Protein AF-H8GKJ8-F1 (afdb_monomer_lite)

Secondary structure (DSSP, 8-state):
---PPPPPS---SS--S--SSHHHHHHHHHHHT--SS-HHHHHHHHHHHHHHTTEEEEEETTEEEEEE------------------------SS----HHHHHHHHHHHHT--HHHHTTEEEEEEEEETTEEEEEEEE----TT------GGGTTHHHHHHHHHHHTTSS--GGGGGGS-HHHHHHHHHHHHHHHHHTHHHHHHHH-TTS-HHHHHHHHHHHHHHHHHHHHHH-TT-GGGG-HHHHHHHHHHHHHHHHT------TT--TTTHHHHHHHHHHHHHHHHHHHHHS-HHHHHHHHHHHHHHHHHHHHHHHHHHHHHHHHTT-----HHHHHHHHHHHHHHHT-HHHHHHHHHHHTT----HHHHHHHHHTTHHHHHHHHHHHHHHHHHHHHHHHHT----HHHHHHHH-TT--HHHHHHHHHHHHHHHHHHHHHHHHHHHHHHHHTTTTSSS----HHHHHHHHHHHHHHHHHHHHHHH-TTSSSTT-S-HHHHHTT-

Organism: NCBI:txid686340

Structure (mmCIF, N/CA/C/O backbone):
data_AF-H8GKJ8-F1
#
_entry.id   AF-H8GKJ8-F1
#
loop_
_atom_site.group_PDB
_atom_site.id
_atom_site.type_symbol
_atom_site.label_atom_id
_atom_site.label_alt_id
_atom_site.label_comp_id
_atom_site.label_asym_id
_atom_site.label_entity_id
_atom_site.label_seq_id
_atom_site.pdbx_PDB_ins_code
_atom_site.Cartn_x
_atom_site.Cartn_y
_atom_site.Cartn_z
_atom_site.occupancy
_atom_site.B_iso_or_equiv
_atom_site.auth_seq_id
_atom_site.auth_comp_id
_atom_site.auth_asym_id
_atom_site.auth_atom_id
_atom_site.pdbx_PDB_model_num
ATOM 1 N N . MET A 1 1 ? 31.080 -8.508 -51.805 1.00 34.06 1 MET A N 1
ATOM 2 C CA . MET A 1 1 ? 31.354 -9.461 -50.708 1.00 34.06 1 MET A CA 1
ATOM 3 C C . MET A 1 1 ? 30.101 -9.565 -49.849 1.00 34.06 1 MET A C 1
ATOM 5 O O . MET A 1 1 ? 29.925 -8.755 -48.955 1.00 34.06 1 MET A O 1
ATOM 9 N N . ASN A 1 2 ? 29.212 -10.510 -50.162 1.00 21.98 2 ASN A N 1
ATOM 10 C CA . ASN A 1 2 ? 28.017 -10.809 -49.367 1.00 21.98 2 ASN A CA 1
ATOM 11 C C . ASN A 1 2 ? 28.266 -12.131 -48.639 1.00 21.98 2 ASN A C 1
ATOM 13 O O . ASN A 1 2 ? 28.520 -13.140 -49.294 1.00 21.98 2 ASN A O 1
ATOM 17 N N . LYS A 1 3 ? 28.250 -12.121 -47.302 1.00 24.61 3 LYS A N 1
ATOM 18 C CA . LYS A 1 3 ? 28.341 -13.336 -46.484 1.00 24.61 3 LYS A CA 1
ATOM 19 C C . LYS A 1 3 ? 26.940 -13.747 -46.045 1.00 24.61 3 LYS A C 1
ATOM 21 O O . LYS A 1 3 ? 26.350 -13.124 -45.170 1.00 24.61 3 LYS A O 1
ATOM 26 N N . SER A 1 4 ? 26.439 -14.805 -46.665 1.00 22.20 4 SER A N 1
ATOM 27 C CA . SER A 1 4 ? 25.277 -15.575 -46.234 1.00 22.20 4 SER A CA 1
ATOM 28 C C . SER A 1 4 ? 25.740 -16.600 -45.195 1.00 22.20 4 SER A C 1
ATOM 30 O O . SER A 1 4 ? 26.660 -17.369 -45.471 1.00 22.20 4 SER A O 1
ATOM 32 N N . TYR A 1 5 ? 25.114 -16.637 -44.019 1.00 26.91 5 TYR A N 1
ATOM 33 C CA . TYR A 1 5 ? 25.313 -17.720 -43.053 1.00 26.91 5 TYR A CA 1
ATOM 34 C C . TYR A 1 5 ? 24.163 -18.725 -43.174 1.00 26.91 5 TYR A C 1
ATOM 36 O O . TYR A 1 5 ? 23.003 -18.397 -42.939 1.00 26.91 5 TYR A O 1
ATOM 44 N N . LEU A 1 6 ? 24.510 -19.950 -43.573 1.00 26.22 6 LEU A N 1
ATOM 45 C CA . LEU A 1 6 ? 23.661 -21.139 -43.523 1.00 26.22 6 LEU A CA 1
ATOM 46 C C . LEU A 1 6 ? 23.650 -21.683 -42.087 1.00 26.22 6 LEU A C 1
ATOM 48 O O . LEU A 1 6 ? 24.712 -21.941 -41.522 1.00 26.22 6 LEU A O 1
ATOM 52 N N . LEU A 1 7 ? 22.463 -21.889 -41.513 1.00 28.06 7 LEU A N 1
ATOM 53 C CA . LEU A 1 7 ? 22.288 -22.613 -40.249 1.00 28.06 7 LEU A CA 1
ATOM 54 C C . LEU A 1 7 ? 22.071 -24.122 -40.513 1.00 28.06 7 LEU A C 1
ATOM 56 O O . LEU A 1 7 ? 21.351 -24.462 -41.456 1.00 28.06 7 LEU A O 1
ATOM 60 N N . PRO A 1 8 ? 22.649 -25.041 -39.709 1.00 29.53 8 PRO A N 1
ATOM 61 C CA . PRO A 1 8 ? 22.544 -26.484 -39.943 1.00 29.53 8 PRO A CA 1
ATOM 62 C C . PRO A 1 8 ? 21.176 -27.084 -39.577 1.00 29.53 8 PRO A C 1
ATOM 64 O O . PRO A 1 8 ? 20.603 -26.830 -38.520 1.00 29.53 8 PRO A O 1
ATOM 67 N N . SER A 1 9 ? 20.711 -27.986 -40.439 1.00 31.52 9 SER A N 1
ATOM 68 C CA . SER A 1 9 ? 19.417 -28.679 -40.468 1.00 31.52 9 SER A CA 1
ATOM 69 C C . SER A 1 9 ? 19.264 -29.854 -39.485 1.00 31.52 9 SER A C 1
ATOM 71 O O . SER A 1 9 ? 18.734 -30.909 -39.834 1.00 31.52 9 SER A O 1
ATOM 73 N N . LYS A 1 10 ? 19.674 -29.700 -38.224 1.00 32.94 10 LYS A N 1
ATOM 74 C CA . LYS A 1 10 ? 19.421 -30.719 -37.190 1.00 32.94 10 LYS A CA 1
ATOM 75 C C . LYS A 1 10 ? 18.863 -30.082 -35.930 1.00 32.94 10 LYS A C 1
ATOM 77 O O . LYS A 1 10 ? 19.624 -29.882 -35.005 1.00 32.94 10 LYS A O 1
ATOM 82 N N . TRP A 1 11 ? 17.561 -29.786 -35.893 1.00 30.31 11 TRP A N 1
ATOM 83 C CA . TRP A 1 11 ? 16.802 -29.571 -34.640 1.00 30.31 11 TRP A CA 1
ATOM 84 C C . TRP A 1 11 ? 15.270 -29.704 -34.813 1.00 30.31 11 TRP A C 1
ATOM 86 O O . TRP A 1 11 ? 14.489 -29.226 -33.998 1.00 30.31 11 TRP A O 1
ATOM 96 N N . PHE A 1 12 ? 14.812 -30.393 -35.866 1.00 27.89 12 PHE A N 1
ATOM 97 C CA . PHE A 1 12 ? 13.389 -30.592 -36.171 1.00 27.89 12 PHE A CA 1
ATOM 98 C C . PHE A 1 12 ? 12.978 -32.051 -35.961 1.00 27.89 12 PHE A C 1
ATOM 100 O O . PHE A 1 12 ? 12.728 -32.753 -36.929 1.00 27.89 12 PHE A O 1
ATOM 107 N N . ASN A 1 13 ? 12.941 -32.536 -34.714 1.00 28.86 13 ASN A N 1
ATOM 108 C CA . ASN A 1 13 ? 12.287 -33.825 -34.428 1.00 28.86 13 ASN A CA 1
ATOM 109 C C . ASN A 1 13 ? 11.751 -34.013 -32.996 1.00 28.86 13 ASN A C 1
ATOM 111 O O . ASN A 1 13 ? 11.506 -35.145 -32.602 1.00 28.86 13 ASN A O 1
ATOM 115 N N . ASN A 1 14 ? 11.501 -32.951 -32.214 1.00 32.22 14 ASN A N 1
ATOM 116 C CA . ASN A 1 14 ? 10.958 -33.148 -30.856 1.00 32.22 14 ASN A CA 1
ATOM 117 C C . ASN A 1 14 ? 9.890 -32.146 -30.384 1.00 32.22 14 ASN A C 1
ATOM 119 O O . ASN A 1 14 ? 9.789 -31.850 -29.199 1.00 32.22 14 ASN A O 1
ATOM 123 N N . VAL A 1 15 ? 9.044 -31.646 -31.292 1.00 29.62 15 VAL A N 1
ATOM 124 C CA . VAL A 1 15 ? 7.891 -30.798 -30.921 1.00 29.62 15 VAL A CA 1
ATOM 125 C C . VAL A 1 15 ? 6.646 -31.213 -31.708 1.00 29.62 15 VAL A C 1
ATOM 127 O O . VAL A 1 15 ? 6.198 -30.514 -32.612 1.00 29.62 15 VAL A O 1
ATOM 130 N N . LYS A 1 16 ? 6.087 -32.389 -31.394 1.00 27.42 16 LYS A N 1
ATOM 131 C CA . LYS A 1 16 ? 4.815 -32.853 -31.985 1.00 27.42 16 LYS A CA 1
ATOM 132 C C . LYS A 1 16 ? 3.718 -33.218 -30.977 1.00 27.42 16 LYS A C 1
ATOM 134 O O . LYS A 1 16 ? 2.692 -33.742 -31.386 1.00 27.42 16 LYS A O 1
ATOM 139 N N . SER A 1 17 ? 3.872 -32.894 -29.689 1.00 33.81 17 SER A N 1
ATOM 140 C CA . SER A 1 17 ? 2.869 -33.220 -28.653 1.00 33.81 17 SER A CA 1
ATOM 141 C C . SER A 1 17 ? 2.221 -32.021 -27.943 1.00 33.81 17 SER A C 1
ATOM 143 O O . SER A 1 17 ? 1.503 -32.215 -26.967 1.00 33.81 17 SER A O 1
ATOM 145 N N . LYS A 1 18 ? 2.401 -30.780 -28.414 1.00 33.75 18 LYS A N 1
ATOM 146 C CA . LYS A 1 18 ? 1.812 -29.593 -27.761 1.00 33.75 18 LYS A CA 1
ATOM 147 C C . LYS A 1 18 ? 1.203 -28.588 -28.740 1.00 33.75 18 LYS A C 1
ATOM 149 O O . LYS A 1 18 ? 1.656 -27.459 -28.793 1.00 33.75 18 LYS A O 1
ATOM 154 N N . PHE A 1 19 ? 0.166 -28.964 -29.490 1.00 31.28 19 PHE A N 1
ATOM 155 C CA . PHE A 1 19 ? -0.696 -27.985 -30.177 1.00 31.28 19 PHE A CA 1
ATOM 156 C C . PHE A 1 19 ? -2.121 -28.521 -30.382 1.00 31.28 19 PHE A C 1
ATOM 158 O O . PHE A 1 19 ? -2.484 -28.922 -31.479 1.00 31.28 19 PHE A O 1
ATOM 165 N N . ASN A 1 20 ? -2.944 -28.490 -29.326 1.00 33.75 20 ASN A N 1
ATOM 166 C CA . ASN A 1 20 ? -4.403 -28.679 -29.437 1.00 33.75 20 ASN A CA 1
ATOM 167 C C . ASN A 1 20 ? -5.217 -27.400 -29.161 1.00 33.75 20 ASN A C 1
ATOM 169 O O . ASN A 1 20 ? -6.412 -27.377 -29.428 1.00 33.75 20 ASN A O 1
ATOM 173 N N . TYR A 1 21 ? -4.591 -26.304 -28.718 1.00 32.91 21 TYR A N 1
ATOM 174 C CA . TYR A 1 21 ? -5.311 -25.066 -28.378 1.00 32.91 21 TYR A CA 1
ATOM 175 C C . TYR A 1 21 ? -5.458 -24.065 -29.540 1.00 32.91 21 TYR A C 1
ATOM 177 O O . TYR A 1 21 ? -6.369 -23.244 -29.528 1.00 32.91 21 TYR A O 1
ATOM 185 N N . ILE A 1 22 ? -4.628 -24.157 -30.588 1.00 33.03 22 ILE A N 1
ATOM 186 C CA . ILE A 1 22 ? -4.665 -23.202 -31.717 1.00 33.03 22 ILE A CA 1
ATOM 187 C C . ILE A 1 22 ? -5.844 -23.458 -32.673 1.00 33.03 22 ILE A C 1
ATOM 189 O O . ILE A 1 22 ? -6.366 -22.522 -33.278 1.00 33.03 22 ILE A O 1
ATOM 193 N N . ASN A 1 23 ? -6.329 -24.698 -32.778 1.00 32.81 23 ASN A N 1
ATOM 194 C CA . ASN A 1 23 ? -7.427 -25.020 -33.697 1.00 32.81 23 ASN A CA 1
ATOM 195 C C . ASN A 1 23 ? -8.791 -24.497 -33.219 1.00 32.81 23 ASN A C 1
ATOM 197 O O . ASN A 1 23 ? -9.660 -24.241 -34.048 1.00 32.81 23 ASN A O 1
ATOM 201 N N . PHE A 1 24 ? -8.966 -24.264 -31.914 1.00 33.62 24 PHE A N 1
ATOM 202 C CA . PHE A 1 24 ? -10.226 -23.758 -31.358 1.00 33.62 24 PHE A CA 1
ATOM 203 C C . PHE A 1 24 ? -10.488 -22.291 -31.750 1.00 33.62 24 PHE A C 1
ATOM 205 O O . PHE A 1 24 ? -11.621 -21.912 -32.037 1.00 33.62 24 PHE A O 1
ATOM 212 N N . PHE A 1 25 ? -9.432 -21.476 -31.850 1.00 31.55 25 PHE A N 1
ATOM 213 C CA . PHE A 1 25 ? -9.544 -20.060 -32.221 1.00 31.55 25 PHE A CA 1
ATOM 214 C C . PHE A 1 25 ? -9.768 -19.837 -33.722 1.00 31.55 25 PHE A C 1
ATOM 216 O O . PHE A 1 25 ? -10.497 -18.919 -34.096 1.00 31.55 25 PHE A O 1
ATOM 223 N N . LYS A 1 26 ? -9.218 -20.698 -34.591 1.00 31.53 26 LYS A N 1
ATOM 224 C CA . LYS A 1 26 ? -9.431 -20.584 -36.047 1.00 31.53 26 LYS A CA 1
ATOM 225 C C . LYS A 1 26 ? -10.878 -20.845 -36.466 1.00 31.53 26 LYS A C 1
ATOM 227 O O . LYS A 1 26 ? -11.359 -20.184 -37.377 1.00 31.53 26 LYS A O 1
ATOM 232 N N . ILE A 1 27 ? -11.574 -21.752 -35.779 1.00 36.09 27 ILE A N 1
ATOM 233 C CA . ILE A 1 27 ? -12.976 -22.079 -36.081 1.00 36.09 27 ILE A CA 1
ATOM 234 C C . ILE A 1 27 ? -13.901 -20.902 -35.735 1.00 36.09 27 ILE A C 1
ATOM 236 O O . ILE A 1 27 ? -14.820 -20.603 -36.492 1.00 36.09 27 ILE A O 1
ATOM 240 N N . LYS A 1 28 ? -13.628 -20.180 -34.639 1.00 35.25 28 LYS A N 1
ATOM 241 C CA . LYS A 1 28 ? -14.454 -19.038 -34.217 1.00 35.25 28 LYS A CA 1
ATOM 242 C C . LYS A 1 28 ? -14.335 -17.843 -35.174 1.00 35.25 28 LYS A C 1
ATOM 244 O O . LYS A 1 28 ? -15.331 -17.179 -35.426 1.00 35.25 28 LYS A O 1
ATOM 249 N N . ALA A 1 29 ? -13.150 -17.610 -35.746 1.00 32.25 29 ALA A N 1
ATOM 250 C CA . ALA A 1 29 ? -12.918 -16.509 -36.683 1.00 32.25 29 ALA A CA 1
ATOM 251 C C . ALA A 1 29 ? -13.577 -16.735 -38.058 1.00 32.25 29 ALA A C 1
ATOM 253 O O . ALA A 1 29 ? -14.162 -15.809 -38.603 1.00 32.25 29 ALA A O 1
ATOM 254 N N . SER A 1 30 ? -13.568 -17.965 -38.591 1.00 33.34 30 SER A N 1
ATOM 255 C CA . SER A 1 30 ? -14.188 -18.253 -39.897 1.00 33.34 30 SER A CA 1
ATOM 256 C C . SER A 1 30 ? -15.720 -18.251 -39.882 1.00 33.34 30 SER A C 1
ATOM 258 O O . SER A 1 30 ? -16.341 -18.127 -40.930 1.00 33.34 30 SER A O 1
ATOM 260 N N . ILE A 1 31 ? -16.340 -18.421 -38.709 1.00 38.03 31 ILE A N 1
ATOM 261 C CA . ILE A 1 31 ? -17.805 -18.481 -38.571 1.00 38.03 31 ILE A CA 1
ATOM 262 C C . ILE A 1 31 ? -18.420 -17.074 -38.475 1.00 38.03 31 ILE A C 1
ATOM 264 O O . ILE A 1 31 ? -19.575 -16.886 -38.839 1.00 38.03 31 ILE A O 1
ATOM 268 N N . ILE A 1 32 ? -17.650 -16.072 -38.041 1.00 38.47 32 ILE A N 1
ATOM 269 C CA . ILE A 1 32 ? -18.144 -14.698 -37.848 1.00 38.47 32 ILE A CA 1
ATOM 270 C C . ILE A 1 32 ? -18.235 -13.920 -39.178 1.00 38.47 32 ILE A C 1
ATOM 272 O O . ILE A 1 32 ? -18.944 -12.923 -39.258 1.00 38.47 32 ILE A O 1
ATOM 276 N N . GLU A 1 33 ? -17.607 -14.398 -40.256 1.00 33.38 33 GLU A N 1
ATOM 277 C CA . GLU A 1 33 ? -17.580 -13.695 -41.550 1.00 33.38 33 GLU A CA 1
ATOM 278 C C . GLU A 1 33 ? -18.767 -13.975 -42.488 1.00 33.38 33 GLU A C 1
ATOM 280 O O . GLU A 1 33 ? -18.815 -13.422 -43.586 1.00 33.38 33 GLU A O 1
ATOM 285 N N . GLN A 1 34 ? -19.754 -14.789 -42.099 1.00 34.94 34 GLN A N 1
ATOM 286 C CA . GLN A 1 34 ? -20.925 -15.041 -42.948 1.00 34.94 34 GLN A CA 1
ATOM 287 C C . GLN A 1 34 ? -22.220 -15.090 -42.135 1.00 34.94 34 GLN A C 1
ATOM 289 O O . GLN A 1 34 ? -22.595 -16.129 -41.598 1.00 34.94 34 GLN A O 1
ATOM 294 N N . GLN A 1 35 ? -22.953 -13.975 -42.101 1.00 37.28 35 GLN A N 1
ATOM 295 C CA . GLN A 1 35 ? -24.353 -13.968 -41.682 1.00 37.28 35 GLN A CA 1
ATOM 296 C C . GLN A 1 35 ? -25.230 -13.248 -42.706 1.00 37.28 35 GLN A C 1
ATOM 298 O O . GLN A 1 35 ? -25.050 -12.070 -42.999 1.00 37.28 35 GLN A O 1
ATOM 303 N N . ASN A 1 36 ? -26.206 -13.982 -43.238 1.00 40.41 36 ASN A N 1
ATOM 304 C CA . ASN A 1 36 ? -27.608 -13.781 -42.877 1.00 40.41 36 ASN A CA 1
ATOM 305 C C . ASN A 1 36 ? -28.426 -15.005 -43.336 1.00 40.41 36 ASN A C 1
ATOM 307 O O . ASN A 1 36 ? -28.233 -15.482 -44.449 1.00 40.41 36 ASN A O 1
ATOM 311 N N . THR A 1 37 ? -29.337 -15.490 -42.476 1.00 40.06 37 THR A N 1
ATOM 312 C CA . THR A 1 37 ? -30.360 -16.559 -42.678 1.00 40.06 37 THR A CA 1
ATOM 313 C C . THR A 1 37 ? -30.028 -18.048 -42.409 1.00 40.06 37 THR A C 1
ATOM 315 O O . THR A 1 37 ? -30.733 -18.917 -42.914 1.00 40.06 37 THR A O 1
ATOM 318 N N . ALA A 1 38 ? -29.052 -18.397 -41.553 1.00 44.84 38 ALA A N 1
ATOM 319 C CA . ALA A 1 38 ? -28.677 -19.810 -41.307 1.00 44.84 38 ALA A CA 1
ATOM 320 C C . ALA A 1 38 ? -28.522 -20.255 -39.829 1.00 44.84 38 ALA A C 1
ATOM 322 O O . ALA A 1 38 ? -27.795 -21.211 -39.556 1.00 44.84 38 ALA A O 1
ATOM 323 N N . GLU A 1 39 ? -29.175 -19.616 -38.854 1.00 45.62 39 GLU A N 1
ATOM 324 C CA . GLU A 1 39 ? -28.914 -19.924 -37.431 1.00 45.62 39 GLU A CA 1
ATOM 325 C C . GLU A 1 39 ? -29.455 -21.290 -36.960 1.00 45.62 39 GLU A C 1
ATOM 327 O O . GLU A 1 39 ? -28.765 -21.996 -36.225 1.00 45.62 39 GLU A O 1
ATOM 332 N N . GLU A 1 40 ? -30.610 -21.759 -37.445 1.00 45.84 40 GLU A N 1
ATOM 333 C CA . GLU A 1 40 ? -31.145 -23.069 -37.022 1.00 45.84 40 GLU A CA 1
ATOM 334 C C . GLU A 1 40 ? -30.475 -24.265 -37.729 1.00 45.84 40 GLU A C 1
ATOM 336 O O . GLU A 1 40 ? -30.250 -25.314 -37.118 1.00 45.84 40 GLU A O 1
ATOM 341 N N . LEU A 1 41 ? -30.079 -24.102 -38.998 1.00 46.06 41 LEU A N 1
ATOM 342 C CA . LEU A 1 41 ? -29.341 -25.125 -39.758 1.00 46.06 41 LEU A CA 1
ATOM 343 C C . LEU A 1 41 ? -27.894 -25.288 -39.257 1.00 46.06 41 LEU A C 1
ATOM 345 O O . LEU A 1 41 ? -27.352 -26.396 -39.297 1.00 46.06 41 LEU A O 1
ATOM 349 N N . SER A 1 42 ? -27.301 -24.213 -38.730 1.00 61.88 42 SER A N 1
ATOM 350 C CA . SER A 1 42 ? -25.971 -24.190 -38.111 1.00 61.88 42 SER A CA 1
ATOM 351 C C . SER A 1 42 ? -25.919 -25.012 -36.816 1.00 61.88 42 SER A C 1
ATOM 353 O O . SER A 1 42 ? -25.069 -25.898 -36.673 1.00 61.88 42 SER A O 1
ATOM 355 N N . MET A 1 43 ? -26.882 -24.821 -35.905 1.00 54.72 43 MET A N 1
ATOM 356 C CA . MET A 1 43 ? -26.898 -25.527 -34.615 1.00 54.72 43 MET A CA 1
ATOM 357 C C . MET A 1 43 ? -27.008 -27.046 -34.784 1.00 54.72 43 MET A C 1
ATOM 359 O O . MET A 1 43 ? -26.255 -27.803 -34.171 1.00 54.72 43 MET A O 1
ATOM 363 N N . ALA A 1 44 ? -27.901 -27.512 -35.662 1.00 65.94 44 ALA A N 1
ATOM 364 C CA . ALA A 1 44 ? -28.091 -28.942 -35.902 1.00 65.94 44 ALA A CA 1
ATOM 365 C C . ALA A 1 44 ? -26.872 -29.611 -36.568 1.00 65.94 44 ALA A C 1
ATOM 367 O O . ALA A 1 44 ? -26.689 -30.827 -36.452 1.00 65.94 44 ALA A O 1
ATOM 368 N N . ALA A 1 45 ? -26.045 -28.853 -37.294 1.00 69.75 45 ALA A N 1
ATOM 369 C CA . ALA A 1 45 ? -24.794 -29.348 -37.862 1.00 69.75 45 ALA A CA 1
ATOM 370 C C . ALA A 1 45 ? -23.697 -29.461 -36.790 1.00 69.75 45 ALA A C 1
ATOM 372 O O . ALA A 1 45 ? -23.013 -30.482 -36.726 1.00 69.75 45 ALA A O 1
ATOM 373 N N . ILE A 1 46 ? -23.594 -28.463 -35.906 1.00 65.56 46 ILE A N 1
ATOM 374 C CA . ILE A 1 46 ? -22.641 -28.445 -34.786 1.00 65.56 46 ILE A CA 1
ATOM 375 C C . ILE A 1 46 ? -22.936 -29.581 -33.798 1.00 65.56 46 ILE A C 1
ATOM 377 O O . ILE A 1 46 ? -22.019 -30.300 -33.401 1.00 65.56 46 ILE A O 1
ATOM 381 N N . MET A 1 47 ? -24.210 -29.805 -33.456 1.00 70.62 47 MET A N 1
ATOM 382 C CA . MET A 1 47 ? -24.619 -30.909 -32.577 1.00 70.62 47 MET A CA 1
ATOM 383 C C . MET A 1 47 ? -24.240 -32.272 -33.172 1.00 70.62 47 MET A C 1
ATOM 385 O O . MET A 1 47 ? -23.630 -33.093 -32.492 1.00 70.62 47 MET A O 1
ATOM 389 N N . ARG A 1 48 ? -24.508 -32.483 -34.470 1.00 71.19 48 ARG A N 1
ATOM 390 C CA . ARG A 1 48 ? -24.166 -33.736 -35.163 1.00 71.19 48 ARG A CA 1
ATOM 391 C C . ARG A 1 48 ? -22.661 -33.979 -35.261 1.00 71.19 48 ARG A C 1
ATOM 393 O O . ARG A 1 48 ? -22.232 -35.129 -35.191 1.00 71.19 48 ARG A O 1
ATOM 400 N N . ASP A 1 49 ? -21.854 -32.937 -35.444 1.00 67.44 49 ASP A N 1
ATOM 401 C CA . ASP A 1 49 ? -20.393 -33.069 -35.483 1.00 67.44 49 ASP A CA 1
ATOM 402 C C . ASP A 1 49 ? -19.803 -33.366 -34.092 1.00 67.44 49 ASP A C 1
ATOM 404 O O . ASP A 1 49 ? -18.909 -34.204 -33.966 1.00 67.44 49 ASP A O 1
ATOM 408 N N . ALA A 1 50 ? -20.346 -32.753 -33.034 1.00 67.00 50 ALA A N 1
ATOM 409 C CA . ALA A 1 50 ? -19.952 -33.030 -31.653 1.00 67.00 50 ALA A CA 1
ATOM 410 C C . ALA A 1 50 ? -20.318 -34.464 -31.224 1.00 67.00 50 ALA A C 1
ATOM 412 O O . ALA A 1 50 ? -19.475 -35.183 -30.685 1.00 67.00 50 ALA A O 1
ATOM 413 N N . GLU A 1 51 ? -21.526 -34.931 -31.539 1.00 70.50 51 GLU A N 1
ATOM 414 C CA . GLU A 1 51 ? -21.941 -36.313 -31.261 1.00 70.50 51 GLU A CA 1
ATOM 415 C C . GLU A 1 51 ? -21.084 -37.333 -32.027 1.00 70.50 51 GLU A C 1
ATOM 417 O O . GLU A 1 51 ? -20.628 -38.320 -31.444 1.00 70.50 51 GLU A O 1
ATOM 422 N N . LYS A 1 52 ? -20.762 -37.070 -33.306 1.00 69.44 52 LYS A N 1
ATOM 423 C CA . LYS A 1 52 ? -19.836 -37.909 -34.096 1.00 69.44 52 LYS A CA 1
ATOM 424 C C . LYS A 1 52 ? -18.443 -38.018 -33.478 1.00 69.44 52 LYS A C 1
ATOM 426 O O . LYS A 1 52 ? -17.767 -39.024 -33.679 1.00 69.44 52 LYS A O 1
ATOM 431 N N . LYS A 1 53 ? -18.010 -36.996 -32.739 1.00 64.75 53 LYS A N 1
ATOM 432 C CA . LYS A 1 53 ? -16.710 -36.949 -32.055 1.00 64.75 53 LYS A CA 1
ATOM 433 C C . LYS A 1 53 ? -16.759 -37.504 -30.624 1.00 64.75 53 LYS A C 1
ATOM 435 O O . LYS A 1 53 ? -15.764 -37.411 -29.912 1.00 64.75 53 LYS A O 1
ATOM 440 N N . GLY A 1 54 ? -17.878 -38.112 -30.217 1.00 72.81 54 GLY A N 1
ATOM 441 C CA . GLY A 1 54 ? -18.017 -38.807 -28.933 1.00 72.81 54 GLY A CA 1
ATOM 442 C C . GLY A 1 54 ? -18.386 -37.907 -27.752 1.00 72.81 54 GLY A C 1
ATOM 443 O O . GLY A 1 54 ? -18.298 -38.345 -26.602 1.00 72.81 54 GLY A O 1
ATOM 444 N N . PHE A 1 55 ? -18.802 -36.667 -28.010 1.00 69.44 55 PHE A N 1
ATOM 445 C CA . PHE A 1 55 ? -19.305 -35.771 -26.975 1.00 69.44 55 PHE A CA 1
ATOM 446 C C . PHE A 1 55 ? -20.795 -36.022 -26.711 1.00 69.44 55 PHE A C 1
ATOM 448 O O . PHE A 1 55 ? -21.547 -36.373 -27.620 1.00 69.44 55 PHE A O 1
ATOM 455 N N . VAL A 1 56 ? -21.229 -35.820 -25.466 1.00 74.94 56 VAL A N 1
ATOM 456 C CA . VAL A 1 56 ? -22.652 -35.778 -25.109 1.00 74.94 56 VAL A CA 1
ATOM 457 C C . VAL A 1 56 ? -23.091 -34.323 -25.127 1.00 74.94 56 VAL A C 1
ATOM 459 O O . VAL A 1 56 ? -22.502 -33.481 -24.447 1.00 74.94 56 VAL A O 1
ATOM 462 N N . VAL A 1 57 ? -24.117 -34.032 -25.917 1.00 64.00 57 VAL A N 1
ATOM 463 C CA . VAL A 1 57 ? -24.630 -32.680 -26.109 1.00 64.00 57 VAL A CA 1
ATOM 464 C C . VAL A 1 57 ? -25.979 -32.556 -25.407 1.00 64.00 57 VAL A C 1
ATOM 466 O O . VAL A 1 57 ? -26.918 -33.282 -25.725 1.00 64.00 57 VAL A O 1
ATOM 469 N N . HIS A 1 58 ? -26.084 -31.632 -24.456 1.00 70.75 58 HIS A N 1
ATOM 470 C CA . HIS A 1 58 ? -27.335 -31.291 -23.784 1.00 70.75 58 HIS A CA 1
ATOM 471 C C . HIS A 1 58 ? -27.831 -29.944 -24.305 1.00 70.75 58 HIS A C 1
ATOM 473 O O . HIS A 1 58 ? -27.093 -28.957 -24.283 1.00 70.75 58 HIS A O 1
ATOM 479 N N . LYS A 1 59 ? -29.084 -29.899 -24.764 1.00 56.00 59 LYS A N 1
ATOM 480 C CA . LYS A 1 59 ? -29.763 -28.650 -25.113 1.00 56.00 59 LYS A CA 1
ATOM 481 C C . LYS A 1 59 ? -30.572 -28.178 -23.905 1.00 56.00 59 LYS A C 1
ATOM 483 O O . LYS A 1 59 ? -31.445 -28.909 -23.444 1.00 56.00 59 LYS A O 1
ATOM 488 N N . LEU A 1 60 ? -30.272 -26.979 -23.415 1.00 53.09 60 LEU A N 1
ATOM 489 C CA . LEU A 1 60 ? -31.004 -26.295 -22.347 1.00 53.09 60 LEU A CA 1
ATOM 490 C C . LEU A 1 60 ? -31.412 -24.922 -22.875 1.00 53.09 60 LEU A C 1
ATOM 492 O O . LEU A 1 60 ? -30.566 -24.048 -23.064 1.00 53.09 60 LEU A O 1
ATOM 496 N N . ASP A 1 61 ? -32.702 -24.774 -23.170 1.00 69.56 61 ASP A N 1
ATOM 497 C CA . ASP A 1 61 ? -33.309 -23.584 -23.770 1.00 69.56 61 ASP A CA 1
ATOM 498 C C . ASP A 1 61 ? -32.539 -23.078 -25.007 1.00 69.56 61 ASP A C 1
ATOM 500 O O . ASP A 1 61 ? -32.512 -23.748 -26.047 1.00 69.56 61 ASP A O 1
ATOM 504 N N . SER A 1 62 ? -31.898 -21.913 -24.898 1.00 48.06 62 SER A N 1
ATOM 505 C CA . SER A 1 62 ? -31.102 -21.250 -25.939 1.00 48.06 62 SER A CA 1
ATOM 506 C C . SER A 1 62 ? -29.602 -21.580 -25.887 1.00 48.06 62 SER A C 1
ATOM 508 O O . SER A 1 62 ? -28.817 -20.987 -26.625 1.00 48.06 62 SER A O 1
ATOM 510 N N . SER A 1 63 ? -29.182 -22.530 -25.047 1.00 38.69 63 SER A N 1
ATOM 511 C CA . SER A 1 63 ? -27.773 -22.855 -24.808 1.00 38.69 63 SER A CA 1
ATOM 512 C C . SER A 1 63 ? -27.452 -24.343 -25.011 1.00 38.69 63 SER A C 1
ATOM 514 O O . SER A 1 63 ? -28.302 -25.230 -24.877 1.00 38.69 63 SER A O 1
ATOM 516 N N . LEU A 1 64 ? -26.197 -24.615 -25.381 1.00 49.97 64 LEU A N 1
ATOM 517 C CA . LEU A 1 64 ? -25.661 -25.957 -25.608 1.00 49.97 64 LEU A CA 1
ATOM 518 C C . LEU A 1 64 ? -24.542 -26.237 -24.610 1.00 49.97 64 LEU A C 1
ATOM 520 O O . LEU A 1 64 ? -23.535 -25.532 -24.584 1.00 49.97 64 LEU A O 1
ATOM 524 N N . ILE A 1 65 ? -24.699 -27.307 -23.835 1.00 51.09 65 ILE A N 1
ATOM 525 C CA . ILE A 1 65 ? -23.658 -27.820 -22.945 1.00 51.09 65 ILE A CA 1
ATOM 526 C C . ILE A 1 65 ? -23.086 -29.085 -23.581 1.00 51.09 65 ILE A C 1
ATOM 528 O O . ILE A 1 65 ? -23.799 -30.067 -23.788 1.00 51.09 65 ILE A O 1
ATOM 532 N N . VAL A 1 66 ? -21.791 -29.065 -23.894 1.00 50.88 66 VAL A N 1
ATOM 533 C CA . VAL A 1 66 ? -21.074 -30.199 -24.490 1.00 50.88 66 VAL A CA 1
ATOM 534 C C . VAL A 1 66 ? -20.167 -30.808 -23.427 1.00 50.88 66 VAL A C 1
ATOM 536 O O . VAL A 1 66 ? -19.276 -30.137 -22.913 1.00 50.88 66 VAL A O 1
ATOM 539 N N . SER A 1 67 ? -20.385 -32.078 -23.094 1.00 55.41 67 SER A N 1
ATOM 540 C CA . SER A 1 67 ? -19.577 -32.810 -22.116 1.00 55.41 67 SER A CA 1
ATOM 541 C C . SER A 1 67 ? -18.832 -33.978 -22.767 1.00 55.41 67 SER A C 1
ATOM 543 O O . SER A 1 67 ? -19.286 -34.575 -23.745 1.00 55.41 67 SER A O 1
ATOM 545 N N . ILE A 1 68 ? -17.648 -34.297 -22.240 1.00 48.56 68 ILE A N 1
ATOM 546 C CA . ILE A 1 68 ? -16.860 -35.453 -22.680 1.00 48.56 68 ILE A CA 1
ATOM 547 C C . ILE A 1 68 ? -17.382 -36.682 -21.944 1.00 48.56 68 ILE A C 1
ATOM 549 O O . ILE A 1 68 ? -17.381 -36.724 -20.712 1.00 48.56 68 ILE A O 1
ATOM 553 N N . LYS A 1 69 ? -17.787 -37.710 -22.692 1.00 47.12 69 LYS A N 1
ATOM 554 C CA . LYS A 1 69 ? -18.149 -39.000 -22.108 1.00 47.12 69 LYS A CA 1
ATOM 555 C C . LYS A 1 69 ? -16.880 -39.642 -21.531 1.00 47.12 69 LYS A C 1
ATOM 557 O O . LYS A 1 69 ? -16.005 -40.062 -22.284 1.00 47.12 69 LYS A O 1
ATOM 562 N N . LYS A 1 70 ? -16.749 -39.699 -20.199 1.00 35.88 70 LYS A N 1
ATOM 563 C CA . LYS A 1 70 ? -15.698 -40.508 -19.557 1.00 35.88 70 LYS A CA 1
ATOM 564 C C . LYS A 1 70 ? -15.873 -41.974 -19.989 1.00 35.88 70 LYS A C 1
ATOM 566 O O . LYS A 1 70 ? -17.016 -42.441 -20.016 1.00 35.88 70 LYS A O 1
ATOM 571 N N . PRO A 1 71 ? -14.793 -42.711 -20.307 1.00 35.00 71 PRO A N 1
ATOM 572 C CA . PRO A 1 71 ? -14.874 -44.157 -20.459 1.00 35.00 71 PRO A CA 1
ATOM 573 C C . PRO A 1 71 ? -15.407 -44.741 -19.150 1.00 35.00 71 PRO A C 1
ATOM 575 O O . PRO A 1 71 ? -14.938 -44.386 -18.070 1.00 35.00 71 PRO A O 1
ATOM 578 N N . SER A 1 72 ? -16.443 -45.563 -19.247 1.00 37.22 72 SER A N 1
ATOM 579 C CA . SER A 1 72 ? -17.079 -46.211 -18.109 1.00 37.22 72 SER A CA 1
ATOM 580 C C . SER A 1 72 ? -16.131 -47.223 -17.470 1.00 37.22 72 SER A C 1
ATOM 582 O O . SER A 1 72 ? -15.889 -48.269 -18.070 1.00 37.22 72 SER A O 1
ATOM 584 N N . ASP A 1 73 ? -15.690 -46.962 -16.241 1.00 30.81 73 ASP A N 1
ATOM 585 C CA . ASP A 1 73 ? -15.409 -48.042 -15.301 1.00 30.81 73 ASP A CA 1
ATOM 586 C C . ASP A 1 73 ? -16.731 -48.443 -14.648 1.00 30.81 73 ASP A C 1
ATOM 588 O O . ASP A 1 73 ? -17.423 -47.663 -13.988 1.00 30.81 73 ASP A O 1
ATOM 592 N N . SER A 1 74 ? -17.119 -49.676 -14.939 1.00 34.28 74 SER A N 1
ATOM 593 C CA . SER A 1 74 ? -18.233 -50.389 -14.339 1.00 34.28 74 SER A CA 1
ATOM 594 C C . SER A 1 74 ? -18.074 -50.500 -12.821 1.00 34.28 74 SER A C 1
ATOM 596 O O . SER A 1 74 ? -17.011 -50.877 -12.337 1.00 34.28 74 SER A O 1
ATOM 598 N N . HIS A 1 75 ? -19.196 -50.297 -12.123 1.00 34.84 75 HIS A N 1
ATOM 599 C CA . HIS A 1 75 ? -19.451 -50.545 -10.698 1.00 34.84 75 HIS A CA 1
ATOM 600 C C . HIS A 1 75 ? -18.978 -49.482 -9.699 1.00 34.84 75 HIS A C 1
ATOM 602 O O . HIS A 1 75 ? -17.914 -49.593 -9.100 1.00 34.84 75 HIS A O 1
ATOM 608 N N . PHE A 1 76 ? -19.885 -48.564 -9.346 1.00 27.53 76 PHE A N 1
ATOM 609 C CA . PHE A 1 76 ? -19.980 -48.115 -7.957 1.00 27.53 76 PHE A CA 1
ATOM 610 C C . PHE A 1 76 ? -21.433 -47.813 -7.572 1.00 27.53 76 PHE A C 1
ATOM 612 O O . PHE A 1 76 ? -22.120 -47.024 -8.215 1.00 27.53 76 PHE A O 1
ATOM 619 N N . ASN A 1 77 ? -21.906 -48.525 -6.548 1.00 29.64 77 ASN A N 1
ATOM 620 C CA . ASN A 1 77 ? -23.267 -48.473 -6.025 1.00 29.64 77 ASN A CA 1
ATOM 621 C C . ASN A 1 77 ? -23.513 -47.173 -5.253 1.00 29.64 77 ASN A C 1
ATOM 623 O O . ASN A 1 77 ? -22.696 -46.756 -4.432 1.00 29.64 77 ASN A O 1
ATOM 627 N N . ALA A 1 78 ? -24.683 -46.585 -5.481 1.00 30.81 78 ALA A N 1
ATOM 628 C CA . ALA A 1 78 ? -25.176 -45.413 -4.782 1.00 30.81 78 ALA A CA 1
ATOM 629 C C . ALA A 1 78 ? -25.456 -45.707 -3.296 1.00 30.81 78 ALA A C 1
ATOM 631 O O . ALA A 1 78 ? -26.202 -46.627 -2.961 1.00 30.81 78 ALA A O 1
ATOM 632 N N . LYS A 1 79 ? -24.931 -44.855 -2.411 1.00 27.39 79 LYS A N 1
ATOM 633 C CA . LYS A 1 79 ? -25.563 -44.530 -1.128 1.00 27.39 79 LYS A CA 1
ATOM 634 C C . LYS A 1 79 ? -25.520 -43.019 -0.932 1.00 27.39 79 LYS A C 1
ATOM 636 O O . LYS A 1 79 ? -24.484 -42.433 -0.646 1.00 27.39 79 LYS A O 1
ATOM 641 N N . THR A 1 80 ? -26.684 -42.422 -1.130 1.00 29.02 80 THR A N 1
ATOM 642 C CA . THR A 1 80 ? -27.068 -41.062 -0.771 1.00 29.02 80 THR A CA 1
ATOM 643 C C . THR A 1 80 ? -26.949 -40.852 0.739 1.00 29.02 80 THR A C 1
ATOM 645 O O . THR A 1 80 ? -27.584 -41.561 1.518 1.00 29.02 80 THR A O 1
ATOM 648 N N . GLN A 1 81 ? -26.181 -39.844 1.152 1.00 27.47 81 GLN A N 1
ATOM 649 C CA . GLN A 1 81 ? -26.349 -39.182 2.444 1.00 27.47 81 GLN A CA 1
ATOM 650 C C . GLN A 1 81 ? -26.494 -37.678 2.211 1.00 27.47 81 GLN A C 1
ATOM 652 O O . GLN A 1 81 ? -25.731 -37.074 1.462 1.00 27.47 81 GLN A O 1
ATOM 657 N N . ASN A 1 82 ? -27.540 -37.134 2.830 1.00 29.45 82 ASN A N 1
ATOM 658 C CA . ASN A 1 82 ? -27.969 -35.744 2.786 1.00 29.45 82 ASN A CA 1
ATOM 659 C C . ASN A 1 82 ? -26.853 -34.797 3.244 1.00 29.45 82 ASN A C 1
ATOM 661 O O . ASN A 1 82 ? -26.362 -34.921 4.364 1.00 29.45 82 ASN A O 1
ATOM 665 N N . LEU A 1 83 ? -26.526 -33.814 2.407 1.00 26.80 83 LEU A N 1
ATOM 666 C CA . LEU A 1 83 ? -25.901 -32.565 2.826 1.00 26.80 83 LEU A CA 1
ATOM 667 C C . LEU A 1 83 ? -26.888 -31.445 2.511 1.00 26.80 83 LEU A C 1
ATOM 669 O O . LEU A 1 83 ? -27.291 -31.259 1.363 1.00 26.80 83 LEU A O 1
ATOM 673 N N . GLU A 1 84 ? -27.320 -30.770 3.569 1.00 25.72 84 GLU A N 1
ATOM 674 C CA . GLU A 1 84 ? -28.219 -29.626 3.537 1.00 25.72 84 GLU A CA 1
ATOM 675 C C . GLU A 1 84 ? -27.627 -28.504 2.675 1.00 25.72 84 GLU A C 1
ATOM 677 O O . GLU A 1 84 ? -26.452 -28.145 2.775 1.00 25.72 84 GLU A O 1
ATOM 682 N N . SER A 1 85 ? -28.461 -27.977 1.785 1.00 26.69 85 SER A N 1
ATOM 683 C CA . SER A 1 85 ? -28.130 -26.932 0.828 1.00 26.69 85 SER A CA 1
ATOM 684 C C . SER A 1 85 ? -28.022 -25.566 1.507 1.00 26.69 85 SER A C 1
ATOM 686 O O . SER A 1 85 ? -29.032 -24.994 1.917 1.00 26.69 85 SER A O 1
ATOM 688 N N . LEU A 1 86 ? -26.816 -24.998 1.535 1.00 25.97 86 LEU A N 1
ATOM 689 C CA . LEU A 1 86 ? -26.626 -23.548 1.557 1.00 25.97 86 LEU A CA 1
ATOM 690 C C . LEU A 1 86 ? -26.958 -23.017 0.156 1.00 25.97 86 LEU A C 1
ATOM 692 O O . LEU A 1 86 ? -26.268 -23.328 -0.814 1.00 25.97 86 LEU A O 1
ATOM 696 N N . SER A 1 87 ? -28.045 -22.256 0.042 1.00 25.27 87 SER A N 1
ATOM 697 C CA . SER A 1 87 ? -28.456 -21.610 -1.203 1.00 25.27 87 SER A CA 1
ATOM 698 C C . SER A 1 87 ? -27.465 -20.503 -1.573 1.00 25.27 87 SER A C 1
ATOM 700 O O . SER A 1 87 ? -27.489 -19.421 -0.989 1.00 25.27 87 SER A O 1
ATOM 702 N N . LEU A 1 88 ? -26.598 -20.770 -2.551 1.00 28.70 88 LEU A N 1
ATOM 703 C CA . LEU A 1 88 ? -25.868 -19.733 -3.276 1.00 28.70 88 LEU A CA 1
ATOM 704 C C . LEU A 1 88 ? -26.854 -19.054 -4.232 1.00 28.70 88 LEU A C 1
ATOM 706 O O . LEU A 1 88 ? -27.403 -19.700 -5.126 1.00 28.70 88 LEU A O 1
ATOM 710 N N . SER A 1 89 ? -27.108 -17.767 -4.010 1.00 29.98 89 SER A N 1
ATOM 711 C CA . SER A 1 89 ? -27.839 -16.926 -4.950 1.00 29.98 89 SER A CA 1
ATOM 712 C C . SER A 1 89 ? -27.093 -16.867 -6.289 1.00 29.98 89 SER A C 1
ATOM 714 O O . SER A 1 89 ? -25.864 -16.856 -6.345 1.00 29.98 89 SER A O 1
ATOM 716 N N . SER A 1 90 ? -27.885 -16.904 -7.361 1.00 30.52 90 SER A N 1
ATOM 717 C CA . SER A 1 90 ? -27.541 -16.816 -8.785 1.00 30.52 90 SER A CA 1
ATOM 718 C C . SER A 1 90 ? -26.152 -16.249 -9.114 1.00 30.52 90 SER A C 1
ATOM 720 O O . SER A 1 90 ? -25.910 -15.048 -8.995 1.00 30.52 90 SER A O 1
ATOM 722 N N . THR A 1 91 ? -25.271 -17.112 -9.617 1.00 32.47 91 THR A N 1
ATOM 723 C CA . THR A 1 91 ? -24.049 -16.714 -10.324 1.00 32.47 91 THR A CA 1
ATOM 724 C C . THR A 1 91 ? -24.399 -16.262 -11.751 1.00 32.47 91 THR A C 1
ATOM 726 O O . THR A 1 91 ? -25.237 -16.904 -12.389 1.00 32.47 91 THR A O 1
ATOM 729 N N . PRO A 1 92 ? -23.787 -15.188 -12.286 1.00 34.44 92 PRO A N 1
ATOM 730 C CA . PRO A 1 92 ? -23.931 -14.829 -13.694 1.00 34.44 92 PRO A CA 1
ATOM 731 C C . PRO A 1 92 ? -23.295 -15.906 -14.581 1.00 34.44 92 PRO A C 1
ATOM 733 O O . PRO A 1 92 ? -22.213 -16.411 -14.284 1.00 34.44 92 PRO A O 1
ATOM 736 N N . SER A 1 93 ? -23.967 -16.245 -15.678 1.00 31.53 93 SER A N 1
ATOM 737 C CA . SER A 1 93 ? -23.668 -17.347 -16.602 1.00 31.53 93 SER A CA 1
ATOM 738 C C . SER A 1 93 ? -22.458 -17.142 -17.528 1.00 31.53 93 SER A C 1
ATOM 740 O O . SER A 1 93 ? -22.332 -17.856 -18.523 1.00 31.53 93 SER A O 1
ATOM 742 N N . ASP A 1 94 ? -21.551 -16.215 -17.223 1.00 35.50 94 ASP A N 1
ATOM 743 C CA . ASP A 1 94 ? -20.414 -15.910 -18.093 1.00 35.50 94 ASP A CA 1
ATOM 744 C C . ASP A 1 94 ? -19.140 -16.595 -17.584 1.00 35.50 94 ASP A C 1
ATOM 746 O O . ASP A 1 94 ? -18.721 -16.432 -16.440 1.00 35.50 94 ASP A O 1
ATOM 750 N N . GLY A 1 95 ? -18.547 -17.434 -18.437 1.00 37.19 95 GLY A N 1
ATOM 751 C CA . GLY A 1 95 ? -17.461 -18.357 -18.103 1.00 37.19 95 GLY A CA 1
ATOM 752 C C . GLY A 1 95 ? -16.142 -17.698 -17.689 1.00 37.19 95 GLY A C 1
ATOM 753 O O . GLY A 1 95 ? -15.211 -17.614 -18.489 1.00 37.19 95 GLY A O 1
ATOM 754 N N . TRP A 1 96 ? -16.022 -17.339 -16.412 1.00 38.62 96 TRP A N 1
ATOM 755 C CA . TRP A 1 96 ? -14.764 -16.945 -15.778 1.00 38.62 96 TRP A CA 1
ATOM 756 C C . TRP A 1 96 ? -14.103 -18.140 -15.070 1.00 38.62 96 TRP A C 1
ATOM 758 O O . TRP A 1 96 ? -14.658 -18.750 -14.154 1.00 38.62 96 TRP A O 1
ATOM 768 N N . VAL A 1 97 ? -12.890 -18.492 -15.509 1.00 43.97 97 VAL A N 1
ATOM 769 C CA . VAL A 1 97 ? -12.074 -19.597 -14.976 1.00 43.97 97 VAL A CA 1
ATOM 770 C C . VAL A 1 97 ? -11.319 -19.120 -13.730 1.00 43.97 97 VAL A C 1
ATOM 772 O O . VAL A 1 97 ? -10.187 -18.659 -13.812 1.00 43.97 97 VAL A O 1
ATOM 775 N N . VAL A 1 98 ? -11.971 -19.199 -12.572 1.00 48.56 98 VAL A N 1
ATOM 776 C CA . VAL A 1 98 ? -11.421 -18.865 -11.240 1.00 48.56 98 VAL A CA 1
ATOM 777 C C . VAL A 1 98 ? -11.519 -19.999 -10.172 1.00 48.56 98 VAL A C 1
ATOM 779 O O . VAL A 1 98 ? -10.779 -19.927 -9.187 1.00 48.56 98 VAL A O 1
ATOM 782 N N . PRO A 1 99 ? -12.316 -21.092 -10.311 1.00 51.78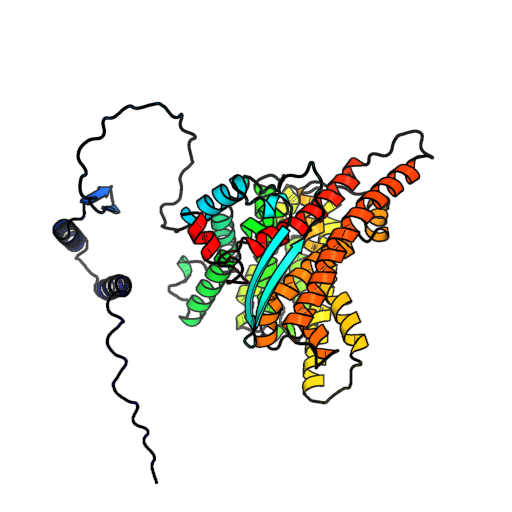 99 PRO A N 1
ATOM 783 C CA . PRO A 1 99 ? -12.515 -22.057 -9.212 1.00 51.78 99 PRO A CA 1
ATOM 784 C C . PRO A 1 99 ? -11.252 -22.734 -8.648 1.00 51.78 99 PRO A C 1
ATOM 786 O O . PRO A 1 99 ? -11.112 -22.844 -7.428 1.00 51.78 99 PRO A O 1
ATOM 789 N N . ASP A 1 100 ? -10.314 -23.159 -9.501 1.00 59.25 100 ASP A N 1
ATOM 790 C CA . ASP A 1 100 ? -9.192 -24.005 -9.062 1.00 59.25 100 ASP A CA 1
ATOM 791 C C . ASP A 1 100 ? -8.151 -23.234 -8.232 1.00 59.25 100 ASP A C 1
ATOM 793 O O . ASP A 1 100 ? -7.598 -23.765 -7.266 1.00 59.25 100 ASP A O 1
ATOM 797 N N . ARG A 1 101 ? -7.907 -21.953 -8.547 1.00 64.12 101 ARG A N 1
ATOM 798 C CA . ARG A 1 101 ? -6.930 -21.112 -7.827 1.00 64.12 101 ARG A CA 1
ATOM 799 C C . ARG A 1 101 ? -7.378 -20.848 -6.389 1.00 64.12 101 ARG A C 1
ATOM 801 O O . ARG A 1 101 ? -6.582 -20.980 -5.459 1.00 64.12 101 ARG A O 1
ATOM 808 N N . LEU A 1 102 ? -8.657 -20.524 -6.205 1.00 61.78 102 LEU A N 1
ATOM 809 C CA . LEU A 1 102 ? -9.247 -20.241 -4.896 1.00 61.78 102 LEU A CA 1
ATOM 810 C C . LEU A 1 102 ? -9.337 -21.496 -4.022 1.00 61.78 102 LEU A C 1
ATOM 812 O O . LEU A 1 102 ? -9.090 -21.428 -2.815 1.00 61.78 102 LEU A O 1
ATOM 816 N N . LEU A 1 103 ? -9.649 -22.647 -4.626 1.00 60.94 103 LEU A N 1
ATOM 817 C CA . LEU A 1 103 ? -9.667 -23.929 -3.927 1.00 60.94 103 LEU A CA 1
ATOM 818 C C . LEU A 1 103 ? -8.262 -24.311 -3.440 1.00 60.94 103 LEU A C 1
ATOM 820 O O . LEU A 1 103 ? -8.097 -24.692 -2.279 1.00 60.94 103 LEU A O 1
ATOM 824 N N . ASN A 1 104 ? -7.249 -24.117 -4.288 1.00 70.19 104 ASN A N 1
ATOM 825 C CA . ASN A 1 104 ? -5.853 -24.350 -3.929 1.00 70.19 104 ASN A CA 1
ATOM 826 C C . ASN A 1 104 ? -5.383 -23.406 -2.822 1.00 70.19 104 ASN A C 1
ATOM 828 O O . ASN A 1 104 ? -4.714 -23.860 -1.900 1.00 70.19 104 ASN A O 1
ATOM 832 N N . LEU A 1 105 ? -5.777 -22.128 -2.844 1.00 70.06 105 LEU A N 1
ATOM 833 C CA . LEU A 1 105 ? -5.424 -21.186 -1.780 1.00 70.06 105 LEU A CA 1
ATOM 834 C C . LEU A 1 105 ? -6.088 -21.550 -0.441 1.00 70.06 105 LEU A C 1
ATOM 836 O O . LEU A 1 105 ? -5.420 -21.547 0.591 1.00 70.06 105 LEU A O 1
ATOM 840 N N . ARG A 1 106 ? -7.374 -21.938 -0.439 1.00 66.94 106 ARG A N 1
ATOM 841 C CA . ARG A 1 106 ? -8.056 -22.448 0.771 1.00 66.94 106 ARG A CA 1
ATOM 842 C C . ARG A 1 106 ? -7.346 -23.666 1.342 1.00 66.94 106 ARG A C 1
ATOM 844 O O . ARG A 1 106 ? -7.095 -23.731 2.545 1.00 66.94 106 ARG A O 1
ATOM 851 N N . GLN A 1 107 ? -7.043 -24.633 0.481 1.00 69.00 107 GLN A N 1
ATOM 852 C CA . GLN A 1 107 ? -6.386 -25.867 0.886 1.00 69.00 107 GLN A CA 1
ATOM 853 C C . GLN A 1 107 ? -4.959 -25.598 1.370 1.00 69.00 107 GLN A C 1
ATOM 855 O O . GLN A 1 107 ? -4.532 -26.186 2.361 1.00 69.00 107 GLN A O 1
ATOM 860 N N . PHE A 1 108 ? -4.260 -24.662 0.731 1.00 71.12 108 PHE A N 1
ATOM 861 C CA . PHE A 1 108 ? -2.949 -24.193 1.144 1.00 71.12 108 PHE A CA 1
ATOM 862 C C . PHE A 1 108 ? -2.991 -23.535 2.522 1.00 71.12 108 PHE A C 1
ATOM 864 O O . PHE A 1 108 ? -2.202 -23.915 3.369 1.00 71.12 108 PHE A O 1
ATOM 871 N N . ILE A 1 109 ? -3.923 -22.619 2.801 1.00 68.25 109 ILE A N 1
ATOM 872 C CA . ILE A 1 109 ? -4.037 -21.981 4.125 1.00 68.25 109 ILE A CA 1
ATOM 873 C C . ILE A 1 109 ? -4.376 -23.025 5.198 1.00 68.25 109 ILE A C 1
ATOM 875 O O . ILE A 1 109 ? -3.768 -23.052 6.268 1.00 68.25 109 ILE A O 1
ATOM 879 N N . LYS A 1 110 ? -5.314 -23.934 4.904 1.00 68.69 110 LYS A N 1
ATOM 880 C CA . LYS A 1 110 ? -5.727 -24.995 5.834 1.00 68.69 110 LYS A CA 1
ATOM 881 C C . LYS A 1 110 ? -4.587 -25.967 6.152 1.00 68.69 110 LYS A C 1
ATOM 883 O O . LYS A 1 110 ? -4.423 -26.377 7.301 1.00 68.69 110 LYS A O 1
ATOM 888 N N . ASN A 1 111 ? -3.788 -26.304 5.146 1.00 67.31 111 ASN A N 1
ATOM 889 C CA . ASN A 1 111 ? -2.665 -27.231 5.256 1.00 67.31 111 ASN A CA 1
ATOM 890 C C . ASN A 1 111 ? -1.322 -26.507 5.217 1.00 67.31 111 ASN A C 1
ATOM 892 O O . ASN A 1 111 ? -0.334 -27.106 4.789 1.00 67.31 111 ASN A O 1
ATOM 896 N N . ALA A 1 112 ? -1.293 -25.234 5.630 1.00 65.25 112 ALA A N 1
ATOM 897 C CA . ALA A 1 112 ? -0.130 -24.384 5.435 1.00 65.25 112 ALA A CA 1
ATOM 898 C C . ALA A 1 112 ? 1.098 -25.106 5.995 1.00 65.25 112 ALA A C 1
ATOM 900 O O . ALA A 1 112 ? 1.052 -25.537 7.161 1.00 65.25 112 ALA A O 1
ATOM 901 N N . PRO A 1 113 ? 2.153 -25.296 5.174 1.00 64.44 113 PRO A N 1
ATOM 902 C CA . PRO A 1 113 ? 3.373 -25.945 5.615 1.00 64.44 113 PRO A CA 1
ATOM 903 C C . PRO A 1 113 ? 3.827 -25.390 6.960 1.00 64.44 113 PRO A C 1
ATOM 905 O O . PRO A 1 113 ? 3.646 -24.204 7.239 1.00 64.44 113 PRO A O 1
ATOM 908 N N . GLN A 1 114 ? 4.460 -26.233 7.777 1.00 66.06 114 GLN A N 1
ATOM 909 C CA . GLN A 1 114 ? 4.975 -25.839 9.092 1.00 66.06 114 GLN A CA 1
ATOM 910 C C . GLN A 1 114 ? 5.780 -24.525 9.037 1.00 66.06 114 GLN A C 1
ATOM 912 O O . GLN A 1 114 ? 5.661 -23.698 9.929 1.00 66.06 114 GLN A O 1
ATOM 917 N N . VAL A 1 115 ? 6.484 -24.281 7.929 1.00 60.41 115 VAL A N 1
ATOM 918 C CA . VAL A 1 115 ? 7.229 -23.045 7.641 1.00 60.41 115 VAL A CA 1
ATOM 919 C C . VAL A 1 115 ? 6.359 -21.777 7.761 1.00 60.41 115 VAL A C 1
ATOM 921 O O . VAL A 1 115 ? 6.766 -20.821 8.415 1.00 60.41 115 VAL A O 1
ATOM 924 N N . TYR A 1 116 ? 5.127 -21.783 7.242 1.00 70.81 116 TYR A N 1
ATOM 925 C CA . TYR A 1 116 ? 4.190 -20.659 7.387 1.00 70.81 116 TYR A CA 1
ATOM 926 C C . TYR A 1 116 ? 3.619 -20.566 8.807 1.00 70.81 116 TYR A C 1
ATOM 928 O O . TYR A 1 116 ? 3.390 -19.473 9.314 1.00 70.81 116 TYR A O 1
ATOM 936 N N . ARG A 1 117 ? 3.459 -21.698 9.508 1.00 71.31 117 ARG A N 1
ATOM 937 C CA . ARG A 1 117 ? 3.080 -21.703 10.939 1.00 71.31 117 ARG A CA 1
ATOM 938 C C . ARG A 1 117 ? 4.176 -21.128 11.834 1.00 71.31 117 ARG A C 1
ATOM 940 O O . ARG A 1 117 ? 3.887 -20.601 12.907 1.00 71.31 117 ARG A O 1
ATOM 947 N N . ASP A 1 118 ? 5.419 -21.217 11.383 1.00 81.75 118 ASP A N 1
ATOM 948 C CA . ASP A 1 118 ? 6.584 -20.592 12.003 1.00 81.75 118 ASP A CA 1
ATOM 949 C C . ASP A 1 118 ? 6.848 -19.186 11.443 1.00 81.75 118 ASP A C 1
ATOM 951 O O . ASP A 1 118 ? 7.926 -18.632 11.649 1.00 81.75 118 ASP A O 1
ATOM 955 N N . ARG A 1 119 ? 5.855 -18.612 10.740 1.00 86.50 119 ARG A N 1
ATOM 956 C CA . ARG A 1 119 ? 5.858 -17.267 10.146 1.00 86.50 119 ARG A CA 1
ATOM 957 C C . ARG A 1 119 ? 7.136 -16.953 9.374 1.00 86.50 119 ARG A C 1
ATOM 959 O O . ARG A 1 119 ? 7.711 -15.866 9.449 1.00 86.50 119 ARG A O 1
ATOM 966 N N . THR A 1 120 ? 7.592 -17.970 8.663 1.00 89.25 120 THR A N 1
ATOM 967 C CA . THR A 1 120 ? 8.761 -17.942 7.809 1.00 89.25 120 THR A CA 1
ATOM 968 C C . THR A 1 120 ? 8.249 -18.055 6.379 1.00 89.25 120 THR A C 1
ATOM 970 O O . THR A 1 120 ? 7.583 -19.019 6.015 1.00 89.25 120 THR A O 1
ATOM 973 N N . TYR A 1 121 ? 8.525 -17.047 5.568 1.00 89.31 121 TYR A N 1
ATOM 974 C CA . TYR A 1 121 ? 7.954 -16.888 4.239 1.00 89.31 121 TYR A CA 1
ATOM 975 C C . TYR A 1 121 ? 9.094 -16.960 3.216 1.00 89.31 121 TYR A C 1
ATOM 977 O O . TYR A 1 121 ? 9.752 -15.948 2.950 1.00 89.31 121 TYR A O 1
ATOM 985 N N . PRO A 1 122 ? 9.420 -18.164 2.705 1.00 89.75 122 PRO A N 1
ATOM 986 C CA . PRO A 1 122 ? 10.444 -18.307 1.683 1.00 89.75 122 PRO A CA 1
ATOM 987 C C . PRO A 1 122 ? 9.968 -17.677 0.374 1.00 89.75 122 PRO A C 1
ATOM 989 O O . PRO A 1 122 ? 8.790 -17.759 0.028 1.00 89.75 122 PRO A O 1
ATOM 992 N N . PHE A 1 123 ? 10.900 -17.091 -0.369 1.00 89.19 123 PHE A N 1
ATOM 993 C CA . PHE A 1 123 ? 10.631 -16.488 -1.668 1.00 89.19 123 PHE A CA 1
ATOM 994 C C . PHE A 1 123 ? 11.760 -16.817 -2.657 1.00 89.19 123 PHE A C 1
ATOM 996 O O . PHE A 1 123 ? 12.907 -17.055 -2.264 1.00 89.19 123 PHE A O 1
ATOM 1003 N N . ASN A 1 124 ? 11.435 -16.844 -3.951 1.00 89.44 124 ASN A N 1
ATOM 1004 C CA . ASN A 1 124 ? 12.382 -17.110 -5.033 1.00 89.44 124 ASN A CA 1
ATOM 1005 C C . ASN A 1 124 ? 12.163 -16.122 -6.187 1.00 89.44 124 ASN A C 1
ATOM 1007 O O . ASN A 1 124 ? 11.107 -16.117 -6.809 1.00 89.44 124 ASN A O 1
ATOM 1011 N N . LEU A 1 125 ? 13.159 -15.296 -6.504 1.00 88.25 125 LEU A N 1
ATOM 1012 C CA . LEU A 1 125 ? 13.092 -14.358 -7.636 1.00 88.25 125 LEU A CA 1
ATOM 1013 C C . LEU A 1 125 ? 13.601 -14.991 -8.945 1.00 88.25 125 LEU A C 1
ATOM 1015 O O . LEU A 1 125 ? 13.561 -14.375 -10.012 1.00 88.25 125 LEU A O 1
ATOM 1019 N N . GLY A 1 126 ? 14.046 -16.249 -8.891 1.00 88.75 126 GLY A N 1
ATOM 1020 C CA . GLY A 1 126 ? 14.656 -16.972 -9.999 1.00 88.75 126 GLY A CA 1
ATOM 1021 C C . GLY A 1 126 ? 16.114 -16.573 -10.217 1.00 88.75 126 GLY A C 1
ATOM 1022 O O . GLY A 1 126 ? 16.803 -16.148 -9.295 1.00 88.75 126 GLY A O 1
ATOM 1023 N N . PHE A 1 127 ? 16.597 -16.740 -11.447 1.00 90.06 127 PHE A N 1
ATOM 1024 C CA . PHE A 1 127 ? 17.966 -16.386 -11.819 1.00 90.06 127 PHE A CA 1
ATOM 1025 C C .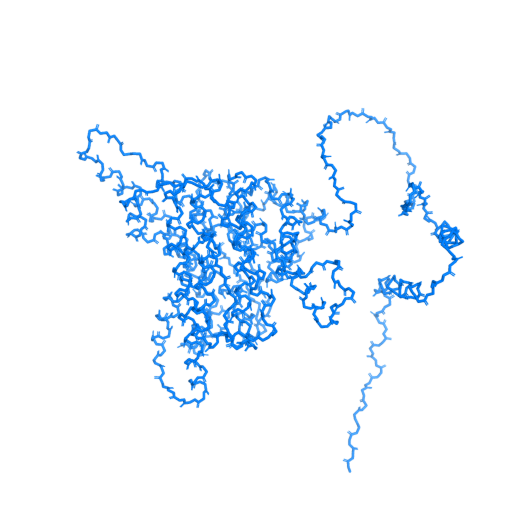 PHE A 1 127 ? 18.045 -14.937 -12.304 1.00 90.06 127 PHE A C 1
ATOM 1027 O O . PHE A 1 127 ? 17.334 -14.564 -13.239 1.00 90.06 127 PHE A O 1
ATOM 1034 N N . ILE A 1 128 ? 18.931 -14.154 -11.690 1.00 90.31 128 ILE A N 1
ATOM 1035 C CA . ILE A 1 128 ? 19.272 -12.778 -12.064 1.00 90.31 128 ILE A CA 1
ATOM 1036 C C . ILE A 1 128 ? 20.791 -12.726 -12.195 1.00 90.31 128 ILE A C 1
ATOM 1038 O O . ILE A 1 128 ? 21.501 -13.183 -11.302 1.00 90.31 128 ILE A O 1
ATOM 1042 N N . ASP A 1 129 ? 21.290 -12.248 -13.336 1.00 90.69 129 ASP A N 1
ATOM 1043 C CA . ASP A 1 129 ? 22.726 -12.217 -13.652 1.00 90.69 129 ASP A CA 1
ATOM 1044 C C . ASP A 1 129 ? 23.418 -13.590 -13.474 1.00 90.69 129 ASP A C 1
ATOM 1046 O O . ASP A 1 129 ? 24.555 -13.699 -13.026 1.00 90.69 129 ASP A O 1
ATOM 1050 N N . GLY A 1 130 ? 22.699 -14.672 -13.805 1.00 92.25 130 GLY A N 1
ATOM 1051 C CA . GLY A 1 130 ? 23.188 -16.053 -13.694 1.00 92.25 130 GLY A CA 1
ATOM 1052 C C . GLY A 1 130 ? 23.179 -16.639 -12.277 1.00 92.25 130 GLY A C 1
ATOM 1053 O O . GLY A 1 130 ? 23.519 -17.809 -12.111 1.00 92.25 130 GLY A O 1
ATOM 1054 N N . VAL A 1 131 ? 22.746 -15.878 -11.268 1.00 94.19 131 VAL A N 1
ATOM 1055 C CA . VAL A 1 131 ? 22.687 -16.307 -9.864 1.00 94.19 131 VAL A CA 1
ATOM 1056 C C . VAL A 1 131 ? 21.237 -16.504 -9.440 1.00 94.19 131 VAL A C 1
ATOM 1058 O O . VAL A 1 131 ? 20.388 -15.649 -9.680 1.00 94.19 131 VAL A O 1
ATOM 1061 N N . GLU A 1 132 ? 20.940 -17.633 -8.799 1.00 93.81 132 GLU A N 1
ATOM 1062 C CA . GLU A 1 132 ? 19.620 -17.861 -8.212 1.00 93.81 132 GLU A CA 1
ATOM 1063 C C . GLU A 1 132 ? 19.438 -16.992 -6.960 1.00 93.81 132 GLU A C 1
ATOM 1065 O O . GLU A 1 132 ? 20.226 -17.062 -6.012 1.00 93.81 132 GLU A O 1
ATOM 1070 N N . ILE A 1 133 ? 18.387 -16.176 -6.946 1.00 93.25 133 ILE A N 1
ATOM 1071 C CA . ILE A 1 133 ? 18.074 -15.272 -5.845 1.00 93.25 133 ILE A CA 1
ATOM 1072 C C . ILE A 1 133 ? 16.912 -15.854 -5.041 1.00 93.25 133 ILE A C 1
ATOM 1074 O O . ILE A 1 133 ? 15.757 -15.842 -5.467 1.00 93.25 133 ILE A O 1
ATOM 1078 N N . LYS A 1 134 ? 17.233 -16.360 -3.852 1.00 93.12 134 LYS A N 1
ATOM 1079 C CA . LYS A 1 134 ? 16.280 -16.877 -2.867 1.00 93.12 134 LYS A CA 1
ATOM 1080 C C . LYS A 1 134 ? 16.485 -16.171 -1.544 1.00 93.12 134 LYS A C 1
ATOM 1082 O O . LYS A 1 134 ? 17.616 -15.837 -1.193 1.00 93.12 134 LYS A O 1
ATOM 1087 N N . GLY A 1 135 ? 15.407 -16.032 -0.791 1.00 92.06 135 GLY A N 1
ATOM 1088 C CA . GLY A 1 135 ? 15.459 -15.465 0.542 1.00 92.06 135 GLY A CA 1
ATOM 1089 C C . GLY A 1 135 ? 14.293 -15.913 1.400 1.00 92.06 135 GLY A C 1
ATOM 1090 O O . GLY A 1 135 ? 13.500 -16.783 1.031 1.00 92.06 135 GLY A O 1
ATOM 1091 N N . VAL A 1 136 ? 14.238 -15.334 2.592 1.00 92.69 136 VAL A N 1
ATOM 1092 C CA . VAL A 1 136 ? 13.230 -15.642 3.597 1.00 92.69 136 VAL A CA 1
ATOM 1093 C C . VAL A 1 136 ? 12.854 -14.354 4.316 1.00 92.69 136 VAL A C 1
ATOM 1095 O O . VAL A 1 136 ? 13.717 -13.710 4.917 1.00 92.69 136 VAL A O 1
ATOM 1098 N N . CYS A 1 137 ? 11.570 -14.008 4.280 1.00 92.94 137 CYS A N 1
ATOM 1099 C CA . CYS A 1 137 ? 10.989 -13.002 5.162 1.00 92.94 137 CYS A CA 1
ATOM 1100 C C . CYS A 1 137 ? 10.502 -13.695 6.444 1.00 92.94 137 CYS A C 1
ATOM 1102 O O . CYS A 1 137 ? 9.873 -14.753 6.382 1.00 92.94 137 CYS A O 1
ATOM 1104 N N . LYS A 1 138 ? 10.849 -13.157 7.611 1.00 91.31 138 LYS A N 1
ATOM 1105 C CA . LYS A 1 138 ? 10.546 -13.747 8.917 1.00 91.31 138 LYS A CA 1
ATOM 1106 C C . LYS A 1 138 ? 9.759 -12.769 9.766 1.00 91.31 138 LYS A C 1
ATOM 1108 O O . LYS A 1 138 ? 10.106 -11.597 9.850 1.00 91.31 138 LYS A O 1
ATOM 1113 N N . PHE A 1 139 ? 8.794 -13.302 10.501 1.00 85.94 139 PHE A N 1
ATOM 1114 C CA . PHE A 1 139 ? 8.121 -12.586 11.574 1.00 85.94 139 PHE A CA 1
ATOM 1115 C C . PHE A 1 139 ? 8.377 -13.278 12.901 1.00 85.94 139 PHE A C 1
ATOM 1117 O O . PHE A 1 139 ? 8.492 -14.504 12.975 1.00 85.94 139 PHE A O 1
ATOM 1124 N N . VAL A 1 140 ? 8.422 -12.495 13.976 1.00 79.62 140 VAL A N 1
ATOM 1125 C CA . VAL A 1 140 ? 8.461 -13.067 15.320 1.00 79.62 140 VAL A CA 1
ATOM 1126 C C . VAL A 1 140 ? 7.127 -13.757 15.582 1.00 79.62 140 VAL A C 1
ATOM 1128 O O . VAL A 1 140 ? 6.054 -13.165 15.461 1.00 79.62 140 VAL A O 1
ATOM 1131 N N . LYS A 1 141 ? 7.199 -15.040 15.932 1.00 74.75 141 LYS A N 1
ATOM 1132 C CA . LYS A 1 141 ? 6.029 -15.844 16.263 1.00 74.75 141 LYS A CA 1
ATOM 1133 C C . LYS A 1 141 ? 5.426 -15.366 17.579 1.00 74.75 141 LYS A C 1
ATOM 1135 O O . LYS A 1 141 ? 6.036 -15.519 18.633 1.00 74.75 141 LYS A O 1
ATOM 1140 N N . THR A 1 142 ? 4.202 -14.858 17.520 1.00 71.06 142 THR A N 1
ATOM 1141 C CA . THR A 1 142 ? 3.340 -14.707 18.692 1.00 71.06 142 THR A CA 1
ATOM 1142 C C . THR A 1 142 ? 2.507 -15.992 18.830 1.00 71.06 142 THR A C 1
ATOM 1144 O O . THR A 1 142 ? 1.785 -16.339 17.894 1.00 71.06 142 THR A O 1
ATOM 1147 N N . PRO A 1 143 ? 2.628 -16.759 19.936 1.00 68.12 143 PRO A N 1
ATOM 1148 C CA . PRO A 1 143 ? 2.029 -18.096 20.062 1.00 68.12 143 PRO A CA 1
ATOM 1149 C C . PRO A 1 143 ? 0.521 -18.164 19.789 1.00 68.12 143 PRO A C 1
ATOM 1151 O O . PRO A 1 143 ? 0.018 -19.201 19.362 1.00 68.12 143 PRO A O 1
ATOM 1154 N N . GLU A 1 144 ? -0.190 -17.063 20.018 1.00 71.94 144 GLU A N 1
ATOM 1155 C CA . GLU A 1 144 ? -1.649 -17.001 19.949 1.00 71.94 144 GLU A CA 1
ATOM 1156 C C . GLU A 1 144 ? -2.179 -16.581 18.569 1.00 71.94 144 GLU A C 1
ATOM 1158 O O . GLU A 1 144 ? -3.355 -16.792 18.266 1.00 71.94 144 GLU A O 1
ATOM 1163 N N . ARG A 1 145 ? -1.328 -16.031 17.692 1.00 75.50 145 ARG A N 1
ATOM 1164 C CA . ARG A 1 145 ? -1.785 -15.403 16.448 1.00 75.50 145 ARG A CA 1
ATOM 1165 C C . ARG A 1 145 ? -1.778 -16.380 15.276 1.00 75.50 145 ARG A C 1
ATOM 1167 O O . ARG A 1 145 ? -0.727 -16.761 14.748 1.00 75.50 145 ARG A O 1
ATOM 1174 N N . LYS A 1 146 ? -2.974 -16.745 14.818 1.00 79.50 146 LYS A N 1
ATOM 1175 C CA . LYS A 1 146 ? -3.180 -17.527 13.591 1.00 79.50 146 LYS A CA 1
ATOM 1176 C C . LYS A 1 146 ? -3.074 -16.623 12.364 1.00 79.50 146 LYS A C 1
ATOM 1178 O O . LYS A 1 146 ? -3.456 -15.460 12.423 1.00 79.50 146 LYS A O 1
ATOM 1183 N N . ILE A 1 147 ? -2.594 -17.175 11.251 1.00 79.69 147 ILE A N 1
ATOM 1184 C CA . ILE A 1 147 ? -2.755 -16.529 9.944 1.00 79.69 147 ILE A CA 1
ATOM 1185 C C . ILE A 1 147 ? -4.247 -16.553 9.614 1.00 79.69 147 ILE A C 1
ATOM 1187 O O . ILE A 1 147 ? -4.859 -17.625 9.621 1.00 79.69 147 ILE A O 1
ATOM 1191 N N . PHE A 1 148 ? -4.823 -15.385 9.346 1.00 83.94 148 PHE A N 1
ATOM 1192 C CA . PHE A 1 148 ? -6.233 -15.245 9.015 1.00 83.94 148 PHE A CA 1
ATOM 1193 C C . PHE A 1 148 ? -6.375 -14.510 7.685 1.00 83.94 148 PHE A C 1
ATOM 1195 O O . PHE A 1 148 ? -5.770 -13.465 7.485 1.00 83.94 148 PHE A O 1
ATOM 1202 N N . ILE A 1 149 ? -7.176 -15.075 6.784 1.00 90.50 149 ILE A N 1
ATOM 1203 C CA . ILE A 1 149 ? -7.629 -14.414 5.560 1.00 90.50 149 ILE A CA 1
ATOM 1204 C C . ILE A 1 149 ? -9.119 -14.180 5.724 1.00 90.50 149 ILE A C 1
ATOM 1206 O O . ILE A 1 149 ? -9.839 -15.102 6.121 1.00 90.50 149 ILE A O 1
ATOM 1210 N N . ASN A 1 150 ? -9.573 -12.968 5.418 1.00 94.06 150 ASN A N 1
ATOM 1211 C CA . ASN A 1 150 ? -10.975 -12.605 5.541 1.00 94.06 150 ASN A CA 1
ATOM 1212 C C . ASN A 1 150 ? -11.878 -13.604 4.776 1.00 94.06 150 ASN A C 1
ATOM 1214 O O . ASN A 1 150 ? -11.628 -13.879 3.595 1.00 94.06 150 ASN A O 1
ATOM 1218 N N . PRO A 1 151 ? -12.935 -14.160 5.402 1.00 91.25 151 PRO A N 1
ATOM 1219 C CA . PRO A 1 151 ? -13.813 -15.141 4.762 1.00 91.25 151 PRO A CA 1
ATOM 1220 C C . PRO A 1 151 ? -14.567 -14.590 3.542 1.00 91.25 151 PRO A C 1
ATOM 1222 O O . PRO A 1 151 ? -14.950 -15.376 2.674 1.00 91.25 151 PRO A O 1
ATOM 1225 N N . HIS A 1 152 ? -14.738 -13.269 3.438 1.00 92.50 152 HIS A N 1
ATOM 1226 C CA . HIS A 1 152 ? -15.381 -12.602 2.301 1.00 92.50 152 HIS A CA 1
ATOM 1227 C C . HIS A 1 152 ? -14.479 -12.478 1.064 1.00 92.50 152 HIS A C 1
ATOM 1229 O O . HIS A 1 152 ? -14.930 -12.022 0.018 1.00 92.50 152 HIS A O 1
ATOM 1235 N N . PHE A 1 153 ? -13.221 -12.930 1.133 1.00 90.75 153 PHE A N 1
ATOM 1236 C CA . PHE A 1 153 ? -12.317 -12.987 -0.020 1.00 90.75 153 PHE A CA 1
ATOM 1237 C C . PHE A 1 153 ? -12.938 -13.708 -1.235 1.00 90.75 153 PHE A C 1
ATOM 1239 O O . PHE A 1 153 ? -12.730 -13.321 -2.386 1.00 90.75 153 PHE A O 1
ATOM 1246 N N . PHE A 1 154 ? -13.735 -14.753 -0.988 1.00 81.94 154 PHE A N 1
ATOM 1247 C CA . PHE A 1 154 ? -14.341 -15.578 -2.033 1.00 81.94 154 PHE A CA 1
ATOM 1248 C C . PHE A 1 154 ? -15.522 -14.856 -2.688 1.00 81.94 154 PHE A C 1
ATOM 1250 O O . PHE A 1 154 ? -16.648 -14.928 -2.212 1.00 81.94 154 PHE A O 1
ATOM 1257 N N . GLY A 1 155 ? -15.239 -14.172 -3.794 1.00 82.50 155 GLY A N 1
ATOM 1258 C CA . GLY A 1 155 ? -16.190 -13.340 -4.542 1.00 82.50 155 GLY A CA 1
ATOM 1259 C C . GLY A 1 155 ? -15.619 -11.961 -4.870 1.00 82.50 155 GLY A C 1
ATOM 1260 O O . GLY A 1 155 ? -16.041 -11.325 -5.835 1.00 82.50 155 GLY A O 1
ATOM 1261 N N . LEU A 1 156 ? -14.593 -11.547 -4.126 1.00 89.44 156 LEU A N 1
ATOM 1262 C CA . LEU A 1 156 ? -14.007 -10.221 -4.232 1.00 89.44 156 LEU A CA 1
ATOM 1263 C C . LEU A 1 156 ? -13.191 -10.018 -5.518 1.00 89.44 156 LEU A C 1
ATOM 1265 O O . LEU A 1 156 ? -13.173 -8.920 -6.062 1.00 89.44 156 LEU A O 1
ATOM 1269 N N . GLU A 1 157 ? -12.569 -11.073 -6.056 1.00 82.19 157 GLU A N 1
ATOM 1270 C CA . GLU A 1 157 ? -11.793 -10.988 -7.306 1.00 82.19 157 GLU A CA 1
ATOM 1271 C C . GLU A 1 157 ? -12.661 -10.557 -8.502 1.00 82.19 157 GLU A C 1
ATOM 1273 O O . GLU A 1 157 ? -12.297 -9.639 -9.237 1.00 82.19 157 GLU A O 1
ATOM 1278 N N . ASN A 1 158 ? -13.830 -11.183 -8.675 1.00 86.38 158 ASN A N 1
ATOM 1279 C CA . ASN A 1 158 ? -14.763 -10.819 -9.747 1.00 86.38 158 ASN A CA 1
ATOM 1280 C C . ASN A 1 158 ? -15.361 -9.433 -9.506 1.00 86.38 158 ASN A C 1
ATOM 1282 O O . ASN A 1 158 ? -15.504 -8.652 -10.445 1.00 86.38 158 ASN A O 1
ATOM 1286 N N . TYR A 1 159 ? -15.665 -9.125 -8.244 1.00 93.31 159 TYR A N 1
ATOM 1287 C CA . TYR A 1 159 ? -16.163 -7.817 -7.849 1.00 93.31 159 TYR A CA 1
ATOM 1288 C C . TYR A 1 159 ? -15.185 -6.696 -8.227 1.00 93.31 159 TYR A C 1
ATOM 1290 O O . TYR A 1 159 ? -15.593 -5.752 -8.892 1.00 93.31 159 TYR A O 1
ATOM 1298 N N . SER A 1 160 ? -13.895 -6.804 -7.893 1.00 90.81 160 SER A N 1
ATOM 1299 C CA . SER A 1 160 ? -12.941 -5.726 -8.186 1.00 90.81 160 SER A CA 1
ATOM 1300 C C . SER A 1 160 ? -12.725 -5.518 -9.686 1.00 90.81 160 SER A C 1
ATOM 1302 O O . SER A 1 160 ? -12.539 -4.387 -10.122 1.00 90.81 160 SER A O 1
ATOM 1304 N N . VAL A 1 161 ? -12.793 -6.572 -10.508 1.00 87.94 161 VAL A N 1
ATOM 1305 C CA . VAL A 1 161 ? -12.761 -6.411 -11.974 1.00 87.94 161 VAL A CA 1
ATOM 1306 C C . VAL A 1 161 ? -14.014 -5.690 -12.474 1.00 87.94 161 VAL A C 1
ATOM 1308 O O . VAL A 1 161 ? -13.902 -4.798 -13.313 1.00 87.94 161 VAL A O 1
ATOM 1311 N N . GLN A 1 162 ? -15.188 -6.039 -11.945 1.00 91.69 162 GLN A N 1
ATOM 1312 C CA . GLN A 1 162 ? -16.435 -5.350 -12.275 1.00 91.69 162 GLN A CA 1
ATOM 1313 C C . GLN A 1 162 ? -16.374 -3.871 -11.874 1.00 91.69 162 GLN A C 1
ATOM 1315 O O . GLN A 1 162 ? -16.670 -3.007 -12.692 1.00 91.69 162 GLN A O 1
ATOM 1320 N N . TRP A 1 163 ? -15.888 -3.573 -10.669 1.00 95.06 163 TRP A N 1
ATOM 1321 C CA . TRP A 1 163 ? -15.723 -2.206 -10.183 1.00 95.06 163 TRP A CA 1
ATOM 1322 C C . TRP A 1 163 ? -14.825 -1.364 -11.104 1.00 95.06 163 TRP A C 1
ATOM 1324 O O . TRP A 1 163 ? -15.175 -0.241 -11.462 1.00 95.06 163 TRP A O 1
ATOM 1334 N N . LEU A 1 164 ? -13.707 -1.922 -11.588 1.00 92.94 164 LEU A N 1
ATOM 1335 C CA . LEU A 1 164 ? -12.835 -1.237 -12.555 1.00 92.94 164 LEU A CA 1
ATOM 1336 C C . LEU A 1 164 ? -13.549 -0.882 -13.869 1.00 92.94 164 LEU A C 1
ATOM 1338 O O . LEU A 1 164 ? -13.224 0.139 -14.486 1.00 92.94 164 LEU A O 1
ATOM 1342 N N . HIS A 1 165 ? -14.490 -1.722 -14.304 1.00 90.94 165 HIS A N 1
ATOM 1343 C CA . HIS A 1 165 ? -15.322 -1.456 -15.472 1.00 90.94 165 HIS A CA 1
ATOM 1344 C C . HIS A 1 165 ? -16.373 -0.385 -15.198 1.00 90.94 165 HIS A C 1
ATOM 1346 O O . HIS A 1 165 ? -16.500 0.548 -15.992 1.00 90.94 165 HIS A O 1
ATOM 1352 N N . ASP A 1 166 ? -17.073 -0.486 -14.071 1.00 93.50 166 ASP A N 1
ATOM 1353 C CA . ASP A 1 166 ? -18.134 0.446 -13.688 1.00 93.50 166 ASP A CA 1
ATOM 1354 C C . ASP A 1 166 ? -17.594 1.871 -13.530 1.00 93.50 166 ASP A C 1
ATOM 1356 O O . ASP A 1 166 ? -18.233 2.837 -13.942 1.00 93.50 166 ASP A O 1
ATOM 1360 N N . MET A 1 167 ? -16.374 2.007 -13.004 1.00 95.44 167 MET A N 1
ATOM 1361 C CA . MET A 1 167 ? -15.706 3.301 -12.842 1.00 95.44 167 MET A CA 1
ATOM 1362 C C . MET A 1 167 ? -15.055 3.816 -14.132 1.00 95.44 167 MET A C 1
ATOM 1364 O O . MET A 1 167 ? -14.491 4.908 -14.141 1.00 95.44 167 MET A O 1
ATOM 1368 N N . ASN A 1 168 ? -15.113 3.057 -15.232 1.00 91.88 168 ASN A N 1
ATOM 1369 C CA . ASN A 1 168 ? -14.451 3.366 -16.502 1.00 91.88 168 ASN A CA 1
ATOM 1370 C C . ASN A 1 168 ? -12.917 3.530 -16.384 1.00 91.88 168 ASN A C 1
ATOM 1372 O O . ASN A 1 168 ? -12.278 4.184 -17.207 1.00 91.88 168 ASN A O 1
ATOM 1376 N N . ILE A 1 169 ? -12.302 2.906 -15.374 1.00 89.88 169 ILE A N 1
ATOM 1377 C CA . ILE A 1 169 ? -10.837 2.774 -15.269 1.00 89.88 169 ILE A CA 1
ATOM 1378 C C . ILE A 1 169 ? -10.343 1.799 -16.348 1.00 89.88 169 ILE A C 1
ATOM 1380 O O . ILE A 1 169 ? -9.286 1.978 -16.969 1.00 89.88 169 ILE A O 1
ATOM 1384 N N . VAL A 1 170 ? -11.156 0.771 -16.593 1.00 85.19 170 VAL A N 1
ATOM 1385 C CA . VAL A 1 170 ? -11.016 -0.188 -17.679 1.00 85.19 170 VAL A CA 1
ATOM 1386 C C . VAL A 1 170 ? -12.283 -0.120 -18.545 1.00 85.19 170 VAL A C 1
ATOM 1388 O O . VAL A 1 170 ? -13.353 -0.486 -18.069 1.00 85.19 170 VAL A O 1
ATOM 1391 N N . PRO A 1 171 ? -12.200 0.288 -19.822 1.00 74.81 171 PRO A N 1
ATOM 1392 C CA . PRO A 1 171 ? -13.318 0.253 -20.759 1.00 74.81 171 PRO A CA 1
ATOM 1393 C C . PRO A 1 171 ? -14.111 -1.057 -20.698 1.00 74.81 171 PRO A C 1
ATOM 1395 O O . PRO A 1 171 ? -13.540 -2.147 -20.784 1.00 74.81 171 PRO A O 1
ATOM 1398 N N . GLY A 1 172 ? -15.430 -0.940 -20.530 1.00 69.75 172 GLY A N 1
ATOM 1399 C CA . GLY A 1 172 ? -16.347 -2.076 -20.470 1.00 69.75 172 GLY A CA 1
ATOM 1400 C C . GLY A 1 172 ? -16.449 -2.858 -21.790 1.00 69.75 172 GLY A C 1
ATOM 1401 O O . GLY A 1 172 ? -16.173 -2.313 -22.865 1.00 69.75 172 GLY A O 1
ATOM 1402 N N . PRO A 1 173 ? -16.899 -4.127 -21.739 1.00 60.91 173 PRO A N 1
ATOM 1403 C CA . PRO A 1 173 ? -17.039 -4.984 -22.918 1.00 60.91 173 PRO A CA 1
ATOM 1404 C C . PRO A 1 173 ? -18.020 -4.429 -23.966 1.00 60.91 173 PRO A C 1
ATOM 1406 O O . PRO A 1 173 ? -17.836 -4.660 -25.159 1.00 60.91 173 PRO A O 1
ATOM 1409 N N . THR A 1 174 ? -19.021 -3.648 -23.557 1.00 57.69 174 THR A N 1
ATOM 1410 C CA . THR A 1 174 ? -20.063 -3.090 -24.439 1.00 57.69 174 THR A CA 1
ATOM 1411 C C . THR A 1 174 ? -19.571 -1.972 -25.362 1.00 57.69 174 THR A C 1
ATOM 1413 O O . THR A 1 174 ? -20.170 -1.751 -26.410 1.00 57.69 174 THR A O 1
ATOM 1416 N N . ASN A 1 175 ? -18.441 -1.330 -25.047 1.00 54.28 175 ASN A N 1
ATOM 1417 C CA . ASN A 1 175 ? -17.838 -0.288 -25.888 1.00 54.28 175 ASN A CA 1
ATOM 1418 C C . ASN A 1 175 ? -16.741 -0.826 -26.825 1.00 54.28 175 ASN A C 1
ATOM 1420 O O . ASN A 1 175 ? -16.127 -0.062 -27.569 1.00 54.28 175 ASN A O 1
ATOM 1424 N N . THR A 1 176 ? -16.482 -2.139 -26.821 1.00 54.22 176 THR A N 1
ATOM 1425 C CA . THR A 1 176 ? -15.338 -2.737 -27.535 1.00 54.22 176 THR A CA 1
ATOM 1426 C C . THR A 1 176 ? -15.430 -2.648 -29.054 1.00 54.22 176 THR A C 1
ATOM 1428 O O . THR A 1 176 ? -14.394 -2.585 -29.709 1.00 54.22 176 THR A O 1
ATOM 1431 N N . HIS A 1 177 ? -16.635 -2.551 -29.622 1.00 54.56 177 HIS A N 1
ATOM 1432 C CA . HIS A 1 177 ? -16.831 -2.434 -31.071 1.00 54.56 177 HIS A CA 1
ATOM 1433 C C . HIS A 1 177 ? -16.291 -1.126 -31.678 1.00 54.56 177 HIS A C 1
ATOM 1435 O O . HIS A 1 177 ? -16.176 -1.036 -32.898 1.00 54.56 177 HIS A O 1
ATOM 1441 N N . GLN A 1 178 ? -15.945 -0.130 -30.853 1.00 56.06 178 GLN A N 1
ATOM 1442 C CA . GLN A 1 17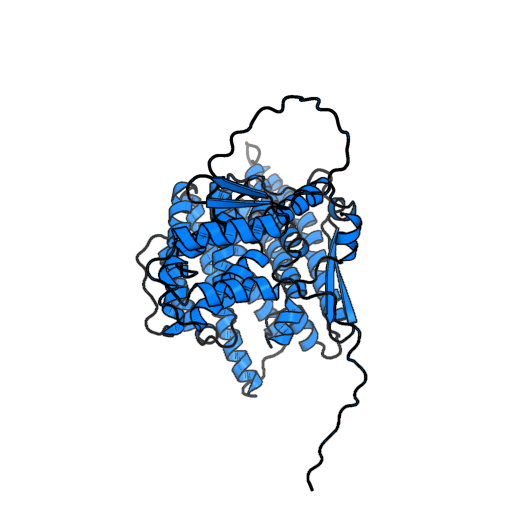8 ? -15.379 1.153 -31.293 1.00 56.06 178 GLN A CA 1
ATOM 1443 C C . GLN A 1 178 ? -13.981 1.439 -30.727 1.00 56.06 178 GLN A C 1
ATOM 1445 O O . GLN A 1 178 ? -13.391 2.469 -31.056 1.00 56.06 178 GLN A O 1
ATOM 1450 N N . LEU A 1 179 ? -13.423 0.556 -29.892 1.00 61.91 179 LEU A N 1
ATOM 1451 C CA . LEU A 1 179 ? -12.053 0.737 -29.416 1.00 61.91 179 LEU A CA 1
ATOM 1452 C C . LEU A 1 179 ? -11.088 0.436 -30.561 1.00 61.91 179 LEU A C 1
ATOM 1454 O O . LEU A 1 179 ? -11.236 -0.557 -31.275 1.00 61.91 179 LEU A O 1
ATOM 1458 N N . SER A 1 180 ? -10.053 1.261 -30.705 1.00 72.62 180 SER A N 1
ATOM 1459 C CA . SER A 1 180 ? -8.913 0.863 -31.523 1.00 72.62 180 SER A CA 1
ATOM 1460 C C . SER A 1 180 ? -8.324 -0.439 -30.969 1.00 72.62 180 SER A C 1
ATOM 1462 O O . SER A 1 180 ? -8.363 -0.701 -29.761 1.00 72.62 180 SER A O 1
ATOM 1464 N N . GLN A 1 181 ? -7.760 -1.264 -31.849 1.00 72.25 181 GLN A N 1
ATOM 1465 C CA . GLN A 1 181 ? -7.143 -2.535 -31.465 1.00 72.25 181 GLN A CA 1
ATOM 1466 C C . GLN A 1 181 ? -6.076 -2.350 -30.368 1.00 72.25 181 GLN A C 1
ATOM 1468 O O . GLN A 1 181 ? -5.975 -3.167 -29.454 1.00 72.25 181 GLN A O 1
ATOM 1473 N N . ASP A 1 182 ? -5.342 -1.236 -30.404 1.00 69.19 182 ASP A N 1
ATOM 1474 C CA . ASP A 1 182 ? -4.336 -0.891 -29.399 1.00 69.19 182 ASP A CA 1
ATOM 1475 C C . ASP A 1 182 ? -4.947 -0.607 -28.026 1.00 69.19 182 ASP A C 1
ATOM 1477 O O . ASP A 1 182 ? -4.420 -1.059 -27.006 1.00 69.19 182 ASP A O 1
ATOM 1481 N N . LEU A 1 183 ? -6.073 0.110 -27.981 1.00 68.56 183 LEU A N 1
ATOM 1482 C CA . LEU A 1 183 ? -6.772 0.394 -26.732 1.00 68.56 183 LEU A CA 1
ATOM 1483 C C . LEU A 1 183 ? -7.339 -0.899 -26.140 1.00 68.56 183 LEU A C 1
ATOM 1485 O O . LEU A 1 183 ? -7.141 -1.162 -24.959 1.00 68.56 183 LEU A O 1
ATOM 1489 N N . PHE A 1 184 ? -7.935 -1.764 -26.962 1.00 67.75 184 PHE A N 1
ATOM 1490 C CA . PHE A 1 184 ? -8.410 -3.077 -26.521 1.00 67.75 184 PHE A CA 1
ATOM 1491 C C . PHE A 1 184 ? -7.290 -3.937 -25.905 1.00 67.75 184 PHE A C 1
ATOM 1493 O O . PHE A 1 184 ? -7.457 -4.490 -24.815 1.00 67.75 184 PHE A O 1
ATOM 1500 N N . CYS A 1 185 ? -6.116 -3.993 -26.543 1.00 73.25 185 CYS A N 1
ATOM 1501 C CA . CYS A 1 185 ? -4.948 -4.699 -26.010 1.00 73.25 185 CYS A CA 1
ATOM 1502 C C . CYS A 1 185 ? -4.477 -4.122 -24.663 1.00 73.25 185 CYS A C 1
ATOM 1504 O O . CYS A 1 185 ? -4.132 -4.879 -23.753 1.00 73.25 185 CYS A O 1
ATOM 1506 N N . GLN A 1 186 ? -4.486 -2.794 -24.499 1.00 73.88 186 GLN A N 1
ATOM 1507 C CA . GLN A 1 186 ? -4.127 -2.147 -23.230 1.00 73.88 186 GLN A CA 1
ATOM 1508 C C . GLN A 1 186 ? -5.108 -2.497 -22.107 1.00 73.88 186 GLN A C 1
ATOM 1510 O O . GLN A 1 186 ? -4.684 -2.798 -20.992 1.00 73.88 186 GLN A O 1
ATOM 1515 N N . VAL A 1 187 ? -6.407 -2.504 -22.406 1.00 73.31 187 VAL A N 1
ATOM 1516 C CA . VAL A 1 187 ? -7.474 -2.879 -21.467 1.00 73.31 187 VAL A CA 1
ATOM 1517 C C . VAL A 1 187 ? -7.304 -4.316 -20.998 1.00 73.31 187 VAL A C 1
ATOM 1519 O O . VAL A 1 187 ? -7.225 -4.560 -19.794 1.00 73.31 187 VAL A O 1
ATOM 1522 N N . GLN A 1 188 ? -7.168 -5.261 -21.930 1.00 73.56 188 GLN A N 1
ATOM 1523 C CA . GLN A 1 188 ? -6.955 -6.666 -21.582 1.00 73.56 188 GLN A CA 1
ATOM 1524 C C . GLN A 1 188 ? -5.672 -6.867 -20.774 1.00 73.56 188 GLN A C 1
ATOM 1526 O O . GLN A 1 188 ? -5.670 -7.630 -19.811 1.00 73.56 188 GLN A O 1
ATOM 1531 N N . SER A 1 189 ? -4.597 -6.156 -21.125 1.00 81.00 189 SER A N 1
ATOM 1532 C CA . SER A 1 189 ? -3.337 -6.199 -20.382 1.00 81.00 189 SER A CA 1
ATOM 1533 C C . SER A 1 189 ? -3.507 -5.721 -18.936 1.00 81.00 189 SER A C 1
ATOM 1535 O O . SER A 1 189 ? -3.023 -6.380 -18.016 1.00 81.00 189 SER A O 1
ATOM 1537 N N . ARG A 1 190 ? -4.257 -4.632 -18.705 1.00 79.56 190 ARG A N 1
ATOM 1538 C CA . ARG A 1 190 ? -4.547 -4.121 -17.354 1.00 79.56 190 ARG A CA 1
ATOM 1539 C C . ARG A 1 190 ? -5.398 -5.089 -16.544 1.00 79.56 190 ARG A C 1
ATOM 1541 O O . ARG A 1 190 ? -5.012 -5.419 -15.429 1.00 79.56 190 ARG A O 1
ATOM 1548 N N . VAL A 1 191 ? -6.497 -5.598 -17.104 1.00 79.25 191 VAL A N 1
ATOM 1549 C CA . VAL A 1 191 ? -7.346 -6.589 -16.414 1.00 79.25 191 VAL A CA 1
ATOM 1550 C C . VAL A 1 191 ? -6.538 -7.834 -16.065 1.00 79.25 191 VAL A C 1
ATOM 1552 O O . VAL A 1 191 ? -6.546 -8.273 -14.918 1.00 79.25 191 VAL A O 1
ATOM 1555 N N . ALA A 1 192 ? -5.771 -8.359 -17.023 1.00 81.44 192 ALA A N 1
ATOM 1556 C CA . ALA A 1 192 ? -4.919 -9.517 -16.795 1.00 81.44 192 ALA A CA 1
ATOM 1557 C C . ALA A 1 192 ? -3.860 -9.241 -15.719 1.00 81.44 192 ALA A C 1
ATOM 1559 O O . ALA A 1 192 ? -3.589 -10.113 -14.895 1.00 81.44 192 ALA A O 1
ATOM 1560 N N . LYS A 1 193 ? -3.269 -8.039 -15.693 1.00 82.31 193 LYS A N 1
ATOM 1561 C CA . LYS A 1 193 ? -2.336 -7.630 -14.638 1.00 82.31 193 LYS A CA 1
ATOM 1562 C C . LYS A 1 193 ? -3.033 -7.602 -13.278 1.00 82.31 193 LYS A C 1
ATOM 1564 O O . LYS A 1 193 ? -2.530 -8.225 -12.355 1.00 82.31 193 LYS A O 1
ATOM 1569 N N . MET A 1 194 ? -4.210 -6.992 -13.164 1.00 81.31 194 MET A N 1
ATOM 1570 C CA . MET A 1 194 ? -4.971 -6.921 -11.909 1.00 81.31 194 MET A CA 1
ATOM 1571 C C . MET A 1 194 ? -5.370 -8.301 -11.373 1.00 81.31 194 MET A C 1
ATOM 1573 O O . MET A 1 194 ? -5.159 -8.598 -10.197 1.00 81.31 194 MET A O 1
ATOM 1577 N N . GLN A 1 195 ? -5.871 -9.179 -12.245 1.00 83.00 195 GLN A N 1
ATOM 1578 C CA . GLN A 1 195 ? -6.214 -10.562 -11.892 1.00 83.00 195 GLN A CA 1
ATOM 1579 C C . GLN A 1 195 ? -4.990 -11.360 -11.420 1.00 83.00 195 GLN A C 1
ATOM 1581 O O . GLN A 1 195 ? -5.070 -12.170 -10.490 1.00 83.00 195 GLN A O 1
ATOM 1586 N N . LYS A 1 196 ? -3.826 -11.120 -12.033 1.00 82.50 196 LYS A N 1
ATOM 1587 C CA . LYS A 1 196 ? -2.561 -11.717 -11.597 1.00 82.50 196 LYS A CA 1
ATOM 1588 C C . LYS A 1 196 ? -2.159 -11.202 -10.222 1.00 82.50 196 LYS A C 1
ATOM 1590 O O . LYS A 1 196 ? -1.893 -12.019 -9.338 1.00 82.50 196 LYS A O 1
ATOM 1595 N N . THR A 1 197 ? -2.172 -9.881 -10.044 1.00 83.69 197 THR A N 1
ATOM 1596 C CA . THR A 1 197 ? -1.806 -9.185 -8.807 1.00 83.69 197 THR A CA 1
ATOM 1597 C C . THR A 1 197 ? -2.640 -9.649 -7.612 1.00 83.69 197 THR A C 1
ATOM 1599 O O . THR A 1 197 ? -2.110 -9.696 -6.517 1.00 83.69 197 THR A O 1
ATOM 1602 N N . ASN A 1 198 ? -3.894 -10.075 -7.799 1.00 89.12 198 ASN A N 1
ATOM 1603 C CA . ASN A 1 198 ? -4.772 -10.551 -6.721 1.00 89.12 198 ASN A CA 1
ATOM 1604 C C . ASN A 1 198 ? -4.902 -9.543 -5.563 1.00 89.12 198 ASN A C 1
ATOM 1606 O O . ASN A 1 198 ? -4.598 -9.829 -4.406 1.00 89.12 198 ASN A O 1
ATOM 1610 N N . ILE A 1 199 ? -5.354 -8.337 -5.899 1.00 91.81 199 ILE A N 1
ATOM 1611 C CA . ILE A 1 199 ? -5.584 -7.258 -4.929 1.00 91.81 199 ILE A CA 1
ATOM 1612 C C . ILE A 1 199 ? -6.617 -7.645 -3.859 1.00 91.81 199 ILE A C 1
ATOM 1614 O O . ILE A 1 199 ? -6.489 -7.253 -2.701 1.00 91.81 199 ILE A O 1
ATOM 1618 N N . ALA A 1 200 ? -7.589 -8.483 -4.218 1.00 92.56 200 ALA A N 1
ATOM 1619 C CA . ALA A 1 200 ? -8.551 -9.032 -3.272 1.00 92.56 200 ALA A CA 1
ATOM 1620 C C . ALA A 1 200 ? -7.867 -9.807 -2.130 1.00 92.56 200 ALA A C 1
ATOM 1622 O O . ALA A 1 200 ? -8.275 -9.691 -0.975 1.00 92.56 200 ALA A O 1
ATOM 1623 N N . LEU A 1 201 ? -6.811 -10.575 -2.434 1.00 93.19 201 LEU A N 1
ATOM 1624 C CA . LEU A 1 201 ? -6.031 -11.282 -1.420 1.00 93.19 201 LEU A CA 1
ATOM 1625 C C . LEU A 1 201 ? -5.269 -10.307 -0.521 1.00 93.19 201 LEU A C 1
ATOM 1627 O O . LEU A 1 201 ? -5.230 -10.538 0.683 1.00 93.19 201 LEU A O 1
ATOM 1631 N N . LEU A 1 202 ? -4.709 -9.226 -1.077 1.00 95.31 202 LEU A N 1
ATOM 1632 C CA . LEU A 1 202 ? -4.065 -8.181 -0.276 1.00 95.31 202 LEU A CA 1
ATOM 1633 C C . LEU A 1 202 ? -5.049 -7.619 0.752 1.00 95.31 202 LEU A C 1
ATOM 1635 O O . LEU A 1 202 ? -4.786 -7.708 1.946 1.00 95.31 202 LEU A O 1
ATOM 1639 N N . ALA A 1 203 ? -6.215 -7.142 0.307 1.00 97.00 203 ALA A N 1
ATOM 1640 C CA . ALA A 1 203 ? -7.240 -6.609 1.204 1.00 97.00 203 ALA A CA 1
ATOM 1641 C C . ALA A 1 203 ? -7.683 -7.640 2.260 1.00 97.00 203 ALA A C 1
ATOM 1643 O O . ALA A 1 203 ? -7.789 -7.323 3.442 1.00 97.00 203 ALA A O 1
ATOM 1644 N N . ALA A 1 204 ? -7.904 -8.895 1.858 1.00 95.94 204 ALA A N 1
ATOM 1645 C CA . ALA A 1 204 ? -8.363 -9.944 2.767 1.00 95.94 204 ALA A CA 1
ATOM 1646 C C . ALA A 1 204 ? -7.308 -10.387 3.787 1.00 95.94 204 ALA A C 1
ATOM 1648 O O . ALA A 1 204 ? -7.671 -10.833 4.877 1.00 95.94 204 ALA A O 1
ATOM 1649 N N . ALA A 1 205 ? -6.026 -10.296 3.437 1.00 94.50 205 ALA A N 1
ATOM 1650 C CA . ALA A 1 205 ? -4.923 -10.634 4.325 1.00 94.50 205 ALA A CA 1
ATOM 1651 C C . ALA A 1 205 ? -4.594 -9.496 5.302 1.00 94.50 205 ALA A C 1
ATOM 1653 O O . ALA A 1 205 ? -4.173 -9.769 6.424 1.00 94.50 205 ALA A O 1
ATOM 1654 N N . THR A 1 206 ? -4.796 -8.236 4.904 1.00 96.50 206 THR A N 1
ATOM 1655 C CA . THR A 1 206 ? -4.508 -7.067 5.752 1.00 96.50 206 THR A CA 1
ATOM 1656 C C . THR A 1 206 ? -5.693 -6.638 6.617 1.00 96.50 206 THR A C 1
ATOM 1658 O O . THR A 1 206 ? -5.487 -6.037 7.670 1.00 96.50 206 THR A O 1
ATOM 1661 N N . LEU A 1 207 ? -6.926 -6.994 6.233 1.00 97.19 207 LEU A N 1
ATOM 1662 C CA . LEU A 1 207 ? -8.156 -6.726 6.988 1.00 97.19 207 LEU A CA 1
ATOM 1663 C C . LEU A 1 207 ? -8.924 -8.023 7.294 1.00 97.19 207 LEU A C 1
ATOM 1665 O O . LEU A 1 207 ? -10.014 -8.260 6.760 1.00 97.19 207 LEU A O 1
ATOM 1669 N N . PRO A 1 208 ? -8.381 -8.887 8.166 1.00 95.38 208 PRO A N 1
ATOM 1670 C CA . PRO A 1 208 ? -8.936 -10.215 8.404 1.00 95.38 208 PRO A CA 1
ATOM 1671 C C . PRO A 1 208 ? -10.357 -10.206 8.987 1.00 95.38 208 PRO A C 1
ATOM 1673 O O . PRO A 1 208 ? -11.110 -11.145 8.754 1.00 95.38 208 PRO A O 1
ATOM 1676 N N .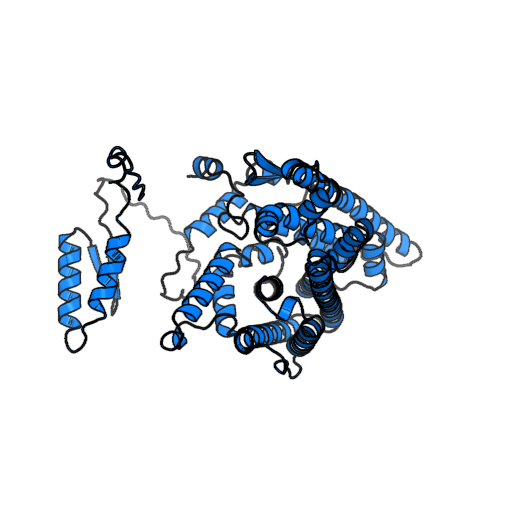 THR A 1 209 ? -10.741 -9.171 9.734 1.00 95.62 209 THR A N 1
ATOM 1677 C CA . THR A 1 209 ? -11.944 -9.181 10.587 1.00 95.62 209 THR A CA 1
ATOM 1678 C C . THR A 1 209 ? -13.058 -8.235 10.140 1.00 95.62 209 THR A C 1
ATOM 1680 O O . THR A 1 209 ? -14.130 -8.245 10.745 1.00 95.62 209 THR A O 1
ATOM 1683 N N . VAL A 1 210 ? -12.842 -7.423 9.102 1.00 97.25 210 VAL A N 1
ATOM 1684 C CA . VAL A 1 210 ? -13.848 -6.455 8.637 1.00 97.25 210 VAL A CA 1
ATOM 1685 C C . VAL A 1 210 ? -14.996 -7.136 7.885 1.00 97.25 210 VAL A C 1
ATOM 1687 O O . VAL A 1 210 ? -14.830 -8.216 7.312 1.00 97.25 210 VAL A O 1
ATOM 1690 N N . GLY A 1 211 ? -16.162 -6.486 7.861 1.00 97.12 211 GLY A N 1
ATOM 1691 C CA . GLY A 1 211 ? -17.308 -6.938 7.069 1.00 97.12 211 GLY A CA 1
ATOM 1692 C C . GLY A 1 211 ? -17.067 -6.844 5.557 1.00 97.12 211 GLY A C 1
ATOM 1693 O O . GLY A 1 211 ? -16.135 -6.186 5.097 1.00 97.12 211 GLY A O 1
ATOM 1694 N N . GLU A 1 212 ? -17.940 -7.485 4.777 1.00 97.19 212 GLU A N 1
ATOM 1695 C CA . GLU A 1 212 ? -17.817 -7.574 3.314 1.00 97.19 212 GLU A CA 1
ATOM 1696 C C . GLU A 1 212 ? -17.664 -6.209 2.627 1.00 97.19 212 GLU A C 1
ATOM 1698 O O . GLU A 1 212 ? -16.806 -6.051 1.763 1.00 97.19 212 GLU A O 1
ATOM 1703 N N . GLU A 1 213 ? -18.468 -5.217 3.012 1.00 97.88 213 GLU A N 1
ATOM 1704 C CA . GLU A 1 213 ? -18.453 -3.902 2.365 1.00 97.88 213 GLU A CA 1
ATOM 1705 C C . GLU A 1 213 ? -17.154 -3.132 2.627 1.00 97.88 213 GLU A C 1
ATOM 1707 O O . GLU A 1 213 ? -16.532 -2.611 1.702 1.00 97.88 213 GLU A O 1
ATOM 1712 N N . ALA A 1 214 ? -16.677 -3.153 3.872 1.00 98.25 214 ALA A N 1
ATOM 1713 C CA . ALA A 1 214 ? -15.373 -2.605 4.227 1.00 98.25 214 ALA A CA 1
ATOM 1714 C C . ALA A 1 214 ? -14.241 -3.295 3.447 1.00 98.25 214 ALA A C 1
ATOM 1716 O O . ALA A 1 214 ? -13.318 -2.638 2.966 1.00 98.25 214 ALA A O 1
ATOM 1717 N N . LEU A 1 215 ? -14.335 -4.615 3.260 1.00 98.06 215 LEU A N 1
ATOM 1718 C CA . LEU A 1 215 ? -13.359 -5.362 2.475 1.00 98.06 215 LEU A CA 1
ATOM 1719 C C . LEU A 1 215 ? -13.392 -4.985 0.983 1.00 98.06 215 LEU A C 1
ATOM 1721 O O . LEU A 1 215 ? -12.333 -4.875 0.363 1.00 98.06 215 LEU A O 1
ATOM 1725 N N . LYS A 1 216 ? -14.580 -4.747 0.412 1.00 98.25 216 LYS A N 1
ATOM 1726 C CA . LYS A 1 216 ? -14.739 -4.225 -0.955 1.00 98.25 216 LYS A CA 1
ATOM 1727 C C . LYS A 1 216 ? -14.070 -2.870 -1.117 1.00 98.25 216 LYS A C 1
ATOM 1729 O O . LYS A 1 216 ? -13.243 -2.730 -2.011 1.00 98.25 216 LYS A O 1
ATOM 1734 N N . ILE A 1 217 ? -14.335 -1.926 -0.214 1.00 98.56 217 ILE A N 1
ATOM 1735 C CA . ILE A 1 217 ? -13.684 -0.608 -0.222 1.00 98.56 217 ILE A CA 1
ATOM 1736 C C . ILE A 1 217 ? -12.160 -0.755 -0.171 1.00 98.56 217 ILE A C 1
ATOM 1738 O O . ILE A 1 217 ? -11.459 -0.151 -0.976 1.00 98.56 217 ILE A O 1
ATOM 1742 N N . ALA A 1 218 ? -11.630 -1.589 0.727 1.00 98.31 218 ALA A N 1
ATOM 1743 C CA . ALA A 1 218 ? -10.190 -1.812 0.820 1.00 98.31 218 ALA A CA 1
ATOM 1744 C C . ALA A 1 218 ? -9.593 -2.425 -0.458 1.00 98.31 218 ALA A C 1
ATOM 1746 O O . ALA A 1 218 ? -8.491 -2.053 -0.866 1.00 98.31 218 ALA A O 1
ATOM 1747 N N . SER A 1 219 ? -10.305 -3.350 -1.106 1.00 97.50 219 SER A N 1
ATOM 1748 C CA . SER A 1 219 ? -9.894 -3.914 -2.397 1.00 97.50 219 SER A CA 1
ATOM 1749 C C . SER A 1 219 ? -9.865 -2.845 -3.489 1.00 97.50 219 SER A C 1
ATOM 1751 O O . SER A 1 219 ? -8.886 -2.748 -4.224 1.00 97.50 219 SER A O 1
ATOM 1753 N N . ASP A 1 220 ? -10.892 -2.000 -3.550 1.00 97.94 220 ASP A N 1
ATOM 1754 C CA . ASP A 1 220 ? -11.029 -0.942 -4.552 1.00 97.94 220 ASP A CA 1
ATOM 1755 C C . ASP A 1 220 ? -9.975 0.158 -4.361 1.00 97.94 220 ASP A C 1
ATOM 1757 O O . ASP A 1 220 ? -9.354 0.590 -5.329 1.00 97.94 220 ASP A O 1
ATOM 1761 N N . VAL A 1 221 ? -9.678 0.537 -3.112 1.00 98.38 221 VAL A N 1
ATOM 1762 C CA . VAL A 1 221 ? -8.582 1.457 -2.758 1.00 98.38 221 VAL A CA 1
ATOM 1763 C C . VAL A 1 221 ? -7.238 0.910 -3.222 1.00 98.38 221 VAL A C 1
ATOM 1765 O O . VAL A 1 221 ? -6.481 1.620 -3.881 1.00 98.38 221 VAL A O 1
ATOM 1768 N N . ASN A 1 222 ? -6.935 -0.355 -2.920 1.00 96.88 222 ASN A N 1
ATOM 1769 C CA . ASN A 1 222 ? -5.695 -0.969 -3.388 1.00 96.88 222 ASN A CA 1
ATOM 1770 C C . ASN A 1 222 ? -5.678 -1.057 -4.922 1.00 96.88 222 ASN A C 1
ATOM 1772 O O . ASN A 1 222 ? -4.665 -0.763 -5.544 1.00 96.88 222 ASN A O 1
ATOM 1776 N N . ALA A 1 223 ? -6.793 -1.393 -5.571 1.00 95.31 223 ALA A N 1
ATOM 1777 C CA . ALA A 1 223 ? -6.844 -1.455 -7.027 1.00 95.31 223 ALA A CA 1
ATOM 1778 C C . ALA A 1 223 ? -6.592 -0.083 -7.665 1.00 95.31 223 ALA A C 1
ATOM 1780 O O . ALA A 1 223 ? -5.809 0.028 -8.610 1.00 95.31 223 ALA A O 1
ATOM 1781 N N . TRP A 1 224 ? -7.207 0.959 -7.107 1.00 97.31 224 TRP A N 1
ATOM 1782 C CA . TRP A 1 224 ? -6.989 2.345 -7.490 1.00 97.31 224 TRP A CA 1
ATOM 1783 C C . TRP A 1 224 ? -5.519 2.749 -7.334 1.00 97.31 224 TRP A C 1
ATOM 1785 O O . TRP A 1 224 ? -4.927 3.265 -8.283 1.00 97.31 224 TRP A O 1
ATOM 1795 N N . LEU A 1 225 ? -4.909 2.444 -6.181 1.00 96.38 225 LEU A N 1
ATOM 1796 C CA . LEU A 1 225 ? -3.513 2.768 -5.890 1.00 96.38 225 LEU A CA 1
ATOM 1797 C C . LEU A 1 225 ? -2.557 2.140 -6.894 1.00 96.38 225 LEU A C 1
ATOM 1799 O O . LEU A 1 225 ? -1.722 2.846 -7.439 1.00 96.38 225 LEU A O 1
ATOM 1803 N N . PHE A 1 226 ? -2.705 0.851 -7.201 1.00 92.88 226 PHE A N 1
ATOM 1804 C CA . PHE A 1 226 ? -1.815 0.171 -8.148 1.00 92.88 226 PHE A CA 1
ATOM 1805 C C . PHE A 1 226 ? -1.948 0.705 -9.579 1.00 92.88 226 PHE A C 1
ATOM 1807 O O . PHE A 1 226 ? -0.965 0.759 -10.314 1.00 92.88 226 PHE A O 1
ATOM 1814 N N . ILE A 1 227 ? -3.152 1.101 -9.997 1.00 92.62 227 ILE A N 1
ATOM 1815 C CA . ILE A 1 227 ? -3.362 1.670 -11.335 1.00 92.62 227 ILE A CA 1
ATOM 1816 C C . ILE A 1 227 ? -2.810 3.095 -11.406 1.00 92.62 227 ILE A C 1
ATOM 1818 O O . ILE A 1 227 ? -2.226 3.472 -12.424 1.00 92.62 227 ILE A O 1
ATOM 1822 N N . ASN A 1 228 ? -2.974 3.874 -10.336 1.00 94.56 228 ASN A N 1
ATOM 1823 C CA . ASN A 1 228 ? -2.373 5.195 -10.222 1.00 94.56 228 ASN A CA 1
ATOM 1824 C C . ASN A 1 228 ? -0.836 5.110 -10.187 1.00 94.56 228 ASN A C 1
ATOM 1826 O O . ASN A 1 228 ? -0.177 5.828 -10.931 1.00 94.56 228 ASN A O 1
ATOM 1830 N N . ASP A 1 229 ? -0.276 4.185 -9.407 1.00 92.38 229 ASP A N 1
ATOM 1831 C CA . ASP A 1 229 ? 1.158 3.874 -9.339 1.00 92.38 229 ASP A CA 1
ATOM 1832 C C . ASP A 1 229 ? 1.707 3.530 -10.728 1.00 92.38 229 ASP A C 1
ATOM 1834 O O . ASP A 1 229 ? 2.600 4.200 -11.226 1.00 92.38 229 ASP A O 1
ATOM 1838 N N . ASP A 1 230 ? 1.077 2.600 -11.455 1.00 89.56 230 ASP A N 1
ATOM 1839 C CA . ASP A 1 230 ? 1.469 2.256 -12.828 1.00 89.56 230 ASP A CA 1
ATOM 1840 C C . ASP A 1 230 ? 1.423 3.453 -13.800 1.00 89.56 230 ASP A C 1
ATOM 1842 O O . ASP A 1 230 ? 2.246 3.562 -14.719 1.00 89.56 230 ASP A O 1
ATOM 1846 N N . LEU A 1 231 ? 0.438 4.343 -13.641 1.00 89.62 231 LEU A N 1
ATOM 1847 C CA . LEU A 1 231 ? 0.312 5.556 -14.450 1.00 89.62 231 LEU A CA 1
ATOM 1848 C C . LEU A 1 231 ? 1.476 6.521 -14.183 1.00 89.62 231 LEU A C 1
ATOM 1850 O O . LEU A 1 231 ? 2.021 7.092 -15.139 1.00 89.62 231 LEU A O 1
ATOM 1854 N N . LEU A 1 232 ? 1.858 6.670 -12.913 1.00 90.62 232 LEU A N 1
ATOM 1855 C CA . LEU A 1 232 ? 2.966 7.503 -12.454 1.00 90.62 232 LEU A CA 1
ATOM 1856 C C . LEU A 1 232 ? 4.335 6.846 -12.692 1.00 90.62 232 LEU A C 1
ATOM 1858 O O . LEU A 1 232 ? 5.311 7.545 -12.910 1.00 90.62 232 LEU A O 1
ATOM 1862 N N . ASP A 1 233 ? 4.450 5.529 -12.754 1.00 86.06 233 ASP A N 1
ATOM 1863 C CA . ASP A 1 233 ? 5.746 4.856 -12.922 1.00 86.06 233 ASP A CA 1
ATOM 1864 C C . ASP A 1 233 ? 6.073 4.539 -14.373 1.00 86.06 233 ASP A C 1
ATOM 1866 O O . ASP A 1 233 ? 7.217 4.241 -14.725 1.00 86.06 233 ASP A O 1
ATOM 1870 N N . SER A 1 234 ? 5.087 4.633 -15.265 1.00 81.69 234 SER A N 1
ATOM 1871 C CA . SER A 1 234 ? 5.329 4.350 -16.672 1.00 81.69 234 SER A CA 1
ATOM 1872 C C . SER A 1 234 ? 6.394 5.292 -17.256 1.00 81.69 234 SER A C 1
ATOM 1874 O O . SER A 1 234 ? 6.192 6.493 -17.411 1.00 81.69 234 SER A O 1
ATOM 1876 N N . ARG A 1 235 ? 7.543 4.717 -17.636 1.00 70.62 235 ARG A N 1
ATOM 1877 C CA . ARG A 1 235 ? 8.728 5.415 -18.179 1.00 70.62 235 ARG A CA 1
ATOM 1878 C C . ARG A 1 235 ? 8.428 6.386 -19.331 1.00 70.62 235 ARG A C 1
ATOM 1880 O O . ARG A 1 235 ? 9.158 7.356 -19.531 1.00 70.62 235 ARG A O 1
ATOM 1887 N N . ASN A 1 236 ? 7.357 6.113 -20.074 1.00 69.38 236 ASN A N 1
ATOM 1888 C CA . ASN A 1 236 ? 6.898 6.890 -21.227 1.00 69.38 236 ASN A CA 1
ATOM 1889 C C . ASN A 1 236 ? 5.735 7.842 -20.892 1.00 69.38 236 ASN A C 1
ATOM 1891 O O . ASN A 1 236 ? 5.003 8.245 -21.791 1.00 69.38 236 ASN A O 1
ATOM 1895 N N . SER A 1 237 ? 5.490 8.136 -19.616 1.00 77.12 237 SER A N 1
ATOM 1896 C CA . SER A 1 237 ? 4.446 9.068 -19.199 1.00 77.12 237 SER A CA 1
ATOM 1897 C C . SER A 1 237 ? 5.035 10.434 -18.918 1.00 77.12 237 SER A C 1
ATOM 1899 O O . SER A 1 237 ? 5.818 10.599 -17.991 1.00 77.12 237 SER A O 1
ATOM 1901 N N . ASP A 1 238 ? 4.597 11.438 -19.670 1.00 84.69 238 ASP A N 1
ATOM 1902 C CA . ASP A 1 238 ? 4.970 12.832 -19.413 1.00 84.69 238 ASP A CA 1
ATOM 1903 C C . ASP A 1 238 ? 4.469 13.330 -18.045 1.00 84.69 238 ASP A C 1
ATOM 1905 O O . ASP A 1 238 ? 4.975 14.318 -17.515 1.00 84.69 238 ASP A O 1
ATOM 1909 N N . ILE A 1 239 ? 3.512 12.618 -17.432 1.00 89.56 239 ILE A N 1
ATOM 1910 C CA . ILE A 1 239 ? 2.992 12.934 -16.098 1.00 89.56 239 ILE A CA 1
ATOM 1911 C C . ILE A 1 239 ? 4.100 12.817 -15.052 1.00 89.56 239 ILE A C 1
ATOM 1913 O O . ILE A 1 239 ? 4.252 13.700 -14.213 1.00 89.56 239 ILE A O 1
ATOM 1917 N N . ASN A 1 240 ? 4.916 11.766 -15.104 1.00 85.62 240 ASN A N 1
ATOM 1918 C CA . ASN A 1 240 ? 5.787 11.420 -13.981 1.00 85.62 240 ASN A CA 1
ATOM 1919 C C . ASN A 1 240 ? 7.054 12.260 -13.839 1.00 85.62 240 ASN A C 1
ATOM 1921 O O . ASN A 1 240 ? 7.735 12.180 -12.821 1.00 85.62 240 ASN A O 1
ATOM 1925 N N . LYS A 1 241 ? 7.342 13.085 -14.844 1.00 87.94 241 LYS A N 1
ATOM 1926 C CA . LYS A 1 241 ? 8.411 14.091 -14.839 1.00 87.94 241 LYS A CA 1
ATOM 1927 C C . LYS A 1 241 ? 7.868 15.502 -14.627 1.00 87.94 241 LYS A C 1
ATOM 1929 O O . LYS A 1 241 ? 8.641 16.458 -14.586 1.00 87.94 241 LYS A O 1
ATOM 1934 N N . ASN A 1 242 ? 6.548 15.652 -14.508 1.00 92.50 242 ASN A N 1
ATOM 1935 C CA . ASN A 1 242 ? 5.891 16.932 -14.319 1.00 92.50 242 ASN A CA 1
ATOM 1936 C C . ASN A 1 242 ? 5.296 17.015 -12.911 1.00 92.50 242 ASN A C 1
ATOM 1938 O O . ASN A 1 242 ? 4.121 16.734 -12.680 1.00 92.50 242 ASN A O 1
ATOM 1942 N N . LYS A 1 243 ? 6.129 17.461 -11.965 1.00 94.56 243 LYS A N 1
ATOM 1943 C CA . LYS A 1 243 ? 5.754 17.678 -10.560 1.00 94.56 243 LYS A CA 1
ATOM 1944 C C . LYS A 1 243 ? 4.459 18.488 -10.399 1.00 94.56 243 LYS A C 1
ATOM 1946 O O . LYS A 1 243 ? 3.655 18.182 -9.521 1.00 94.56 243 LYS A O 1
ATOM 1951 N N . GLN A 1 244 ? 4.277 19.524 -11.221 1.00 96.12 244 GLN A N 1
ATOM 1952 C CA . GLN A 1 244 ? 3.110 20.401 -11.152 1.00 96.12 244 GLN A CA 1
ATOM 1953 C C . GLN A 1 244 ? 1.841 19.657 -11.577 1.00 96.12 244 GLN A C 1
ATOM 1955 O O . GLN A 1 244 ? 0.866 19.657 -10.833 1.00 96.12 244 GLN A O 1
ATOM 1960 N N . LEU A 1 245 ? 1.891 18.948 -12.708 1.00 95.75 245 LEU A N 1
ATOM 1961 C CA . LEU A 1 245 ? 0.779 18.123 -13.184 1.00 95.75 245 LEU A CA 1
ATOM 1962 C C . LEU A 1 245 ? 0.426 17.009 -12.188 1.00 95.75 245 LEU A C 1
ATOM 1964 O O . LEU A 1 245 ? -0.749 16.790 -11.920 1.00 95.75 245 LEU A O 1
ATOM 1968 N N . VAL A 1 246 ? 1.417 16.337 -11.587 1.00 96.50 246 VAL A N 1
ATOM 1969 C CA . VAL A 1 246 ? 1.159 15.353 -10.518 1.00 96.50 246 VAL A CA 1
ATOM 1970 C C . VAL A 1 246 ? 0.423 16.011 -9.352 1.00 96.50 246 VAL A C 1
ATOM 1972 O O . VAL A 1 246 ? -0.579 15.476 -8.887 1.00 96.50 246 VAL A O 1
ATOM 1975 N N . SER A 1 247 ? 0.866 17.188 -8.900 1.00 97.19 247 SER A N 1
ATOM 1976 C CA . SER A 1 247 ? 0.177 17.908 -7.824 1.00 97.19 247 SER A CA 1
ATOM 1977 C C . SER A 1 247 ? -1.273 18.234 -8.187 1.00 97.19 247 SER A C 1
ATOM 1979 O O . SER A 1 247 ? -2.153 17.984 -7.370 1.00 97.19 247 SER A O 1
ATOM 1981 N N . GLU A 1 248 ? -1.514 18.750 -9.395 1.00 97.44 248 GLU A N 1
ATOM 1982 C CA . GLU A 1 248 ? -2.848 19.109 -9.895 1.00 97.44 248 GLU A CA 1
ATOM 1983 C C . GLU A 1 248 ? -3.773 17.889 -9.967 1.00 97.44 248 GLU A C 1
ATOM 1985 O O . GLU A 1 248 ? -4.887 17.939 -9.458 1.00 97.44 248 GLU A O 1
ATOM 1990 N N . ILE A 1 249 ? -3.297 16.760 -10.506 1.00 97.62 249 ILE A N 1
ATOM 1991 C CA . ILE A 1 249 ? -4.057 15.499 -10.531 1.00 97.62 249 ILE A CA 1
ATOM 1992 C C . ILE A 1 249 ? -4.465 15.082 -9.109 1.00 97.62 249 ILE A C 1
ATOM 1994 O O . ILE A 1 249 ? -5.619 14.737 -8.867 1.00 97.62 249 ILE A O 1
ATOM 1998 N N . PHE A 1 250 ? -3.535 15.132 -8.152 1.00 98.19 250 PHE A N 1
ATOM 1999 C CA . PHE A 1 250 ? -3.824 14.748 -6.770 1.00 98.19 250 PHE A CA 1
ATOM 2000 C C . PHE A 1 250 ? -4.751 15.726 -6.038 1.00 98.19 250 PHE A C 1
ATOM 2002 O O . PHE A 1 250 ? -5.455 15.309 -5.118 1.00 98.19 250 PHE A O 1
ATOM 2009 N N . ASP A 1 251 ? -4.768 17.006 -6.415 1.00 98.38 251 ASP A N 1
ATOM 2010 C CA . ASP A 1 251 ? -5.760 17.956 -5.905 1.00 98.38 251 ASP A CA 1
ATOM 2011 C C . ASP A 1 251 ? -7.172 17.573 -6.359 1.00 98.38 251 ASP A C 1
ATOM 2013 O O . ASP A 1 251 ? -8.099 17.568 -5.549 1.00 98.38 251 ASP A O 1
ATOM 2017 N N . GLU A 1 252 ? -7.328 17.153 -7.614 1.00 98.50 252 GLU A N 1
ATOM 2018 C CA . GLU A 1 252 ? -8.606 16.664 -8.140 1.00 98.50 252 GLU A CA 1
ATOM 2019 C C . GLU A 1 252 ? -9.007 15.318 -7.517 1.00 98.50 252 GLU A C 1
ATOM 2021 O O . GLU A 1 252 ? -10.168 15.117 -7.165 1.00 98.50 252 GLU A O 1
ATOM 2026 N N . TYR A 1 253 ? -8.050 14.421 -7.264 1.00 98.62 253 TYR A N 1
ATOM 2027 C CA . TYR A 1 253 ? -8.302 13.195 -6.500 1.00 98.62 253 TYR A CA 1
ATOM 2028 C C . TYR A 1 253 ? -8.790 13.473 -5.072 1.00 98.62 253 TYR A C 1
ATOM 2030 O O . TYR A 1 253 ? -9.706 12.802 -4.588 1.00 98.62 253 TYR A O 1
ATOM 2038 N N . LEU A 1 254 ? -8.209 14.468 -4.392 1.00 98.56 254 LEU A N 1
ATOM 2039 C CA . LEU A 1 254 ? -8.634 14.851 -3.048 1.00 98.56 254 LEU A CA 1
ATOM 2040 C C . LEU A 1 254 ? -10.061 15.416 -3.045 1.00 98.56 254 LEU A C 1
ATOM 2042 O O . LEU A 1 254 ? -10.820 15.130 -2.120 1.00 98.56 254 LEU A O 1
ATOM 2046 N N . LYS A 1 255 ? -10.438 16.189 -4.070 1.00 98.62 255 LYS A N 1
ATOM 2047 C CA . LYS A 1 255 ? -11.825 16.642 -4.257 1.00 98.62 255 LYS A CA 1
ATOM 2048 C C . LYS A 1 255 ? -12.761 15.453 -4.467 1.00 98.62 255 LYS A C 1
ATOM 2050 O O . LYS A 1 255 ? -13.747 15.322 -3.744 1.00 98.62 255 LYS A O 1
ATOM 2055 N N . ALA A 1 256 ? -12.397 14.531 -5.362 1.00 98.50 256 ALA A N 1
ATOM 2056 C CA . ALA A 1 256 ? -13.195 13.346 -5.665 1.00 98.50 256 ALA A CA 1
ATOM 2057 C C . ALA A 1 256 ? -13.485 12.501 -4.415 1.00 98.50 256 ALA A C 1
ATOM 2059 O O . ALA A 1 256 ? -14.649 12.255 -4.103 1.00 98.50 256 ALA A O 1
ATOM 2060 N N . ILE A 1 257 ? -12.466 12.127 -3.629 1.00 98.44 257 ILE A N 1
ATOM 2061 C CA . ILE A 1 257 ? -12.681 11.315 -2.415 1.00 98.44 257 ILE A CA 1
ATOM 2062 C C . ILE A 1 257 ? -13.521 12.050 -1.353 1.00 98.44 257 ILE A C 1
ATOM 2064 O O . ILE A 1 257 ? -14.276 11.419 -0.611 1.00 98.44 257 ILE A O 1
ATOM 2068 N N . LYS A 1 258 ? -13.470 13.387 -1.303 1.00 98.19 258 LYS A N 1
ATOM 2069 C CA . LYS A 1 258 ? -14.324 14.206 -0.425 1.00 98.19 258 LYS A CA 1
ATOM 2070 C C . LYS A 1 258 ? -15.768 14.348 -0.916 1.00 98.19 258 LYS A C 1
ATOM 2072 O O . LYS A 1 258 ? -16.616 14.775 -0.137 1.00 98.19 258 LYS A O 1
ATOM 2077 N N . GLY A 1 259 ? -16.062 13.951 -2.155 1.00 97.62 259 GLY A N 1
ATOM 2078 C CA . GLY A 1 259 ? -17.360 14.177 -2.795 1.00 97.62 259 GLY A CA 1
ATOM 2079 C C . GLY A 1 259 ? -17.557 15.621 -3.264 1.00 97.62 259 GLY A C 1
ATOM 2080 O O . GLY A 1 259 ? -18.690 16.085 -3.340 1.00 97.62 259 GLY A O 1
ATOM 2081 N N . GLU A 1 260 ? -16.465 16.341 -3.516 1.00 98.25 260 GLU A N 1
ATOM 2082 C CA . GLU A 1 260 ? -16.473 17.677 -4.113 1.00 98.25 260 GLU A CA 1
ATOM 2083 C C . GLU A 1 260 ? -16.406 17.573 -5.646 1.00 98.25 260 GLU A C 1
ATOM 2085 O O . GLU A 1 260 ? -15.912 16.581 -6.188 1.00 98.25 260 GLU A O 1
ATOM 2090 N N . ASP A 1 261 ? -16.859 18.617 -6.347 1.00 97.88 261 ASP A N 1
ATOM 2091 C CA . ASP A 1 261 ? -16.742 18.700 -7.805 1.00 97.88 261 ASP A CA 1
ATOM 2092 C C . ASP A 1 261 ? -15.266 18.699 -8.233 1.00 97.88 261 ASP A C 1
ATOM 2094 O O . ASP A 1 261 ? -14.457 19.485 -7.731 1.00 97.88 261 ASP A O 1
ATOM 2098 N N . TYR A 1 262 ? -14.929 17.854 -9.205 1.00 97.94 262 TYR A N 1
ATOM 2099 C CA . TYR A 1 262 ? -13.588 17.737 -9.775 1.00 97.94 262 TYR A CA 1
ATOM 2100 C C . TYR A 1 262 ? -13.608 17.914 -11.294 1.00 97.94 262 TYR A C 1
ATOM 2102 O O . TYR A 1 262 ? -14.636 17.763 -11.959 1.00 97.94 262 TYR A O 1
ATOM 2110 N N . ALA A 1 263 ? -12.445 18.217 -11.859 1.00 96.88 263 ALA A N 1
ATOM 2111 C CA . ALA A 1 263 ? -12.240 18.340 -13.295 1.00 96.88 263 ALA A CA 1
ATOM 2112 C C . ALA A 1 263 ? -10.924 17.682 -13.723 1.00 96.88 263 ALA A C 1
ATOM 2114 O O . ALA A 1 263 ? -10.024 17.463 -12.920 1.00 96.88 263 ALA A O 1
ATOM 2115 N N . LEU A 1 264 ? -10.787 17.378 -15.014 1.00 96.31 264 LEU A N 1
ATOM 2116 C CA . LEU A 1 264 ? -9.488 16.980 -15.554 1.00 96.31 264 LEU A CA 1
ATOM 2117 C C . LEU A 1 264 ? -8.540 18.192 -15.591 1.00 96.31 264 LEU A C 1
ATOM 2119 O O . LEU A 1 264 ? -8.965 19.268 -16.026 1.00 96.31 264 LEU A O 1
ATOM 2123 N N . PRO A 1 265 ? -7.257 18.031 -15.213 1.00 94.56 265 PRO A N 1
ATOM 2124 C CA . PRO A 1 265 ? -6.253 19.071 -15.414 1.00 94.56 265 PRO A CA 1
ATOM 2125 C C . PRO A 1 265 ? -6.154 19.480 -16.889 1.00 94.56 265 PRO A C 1
ATOM 2127 O O . PRO A 1 265 ? -6.168 18.637 -17.787 1.00 94.56 265 PRO A O 1
ATOM 2130 N N . SER A 1 266 ? -6.048 20.783 -17.155 1.00 92.06 266 SER A N 1
ATOM 2131 C CA . SER A 1 266 ? -6.095 21.349 -18.515 1.00 92.06 266 SER A CA 1
ATOM 2132 C C . SER A 1 266 ? -4.861 21.043 -19.371 1.00 92.06 266 SER A C 1
ATOM 2134 O O . SER A 1 266 ? -4.910 21.121 -20.594 1.00 92.06 266 SER A O 1
ATOM 2136 N N . ASN A 1 267 ? -3.753 20.700 -18.726 1.00 91.00 267 ASN A N 1
ATOM 2137 C CA . ASN A 1 267 ? -2.452 20.346 -19.295 1.00 91.00 267 ASN A CA 1
ATOM 2138 C C . ASN A 1 267 ? -2.253 18.825 -19.426 1.00 91.00 267 ASN A C 1
ATOM 2140 O O . ASN A 1 267 ? -1.127 18.367 -19.637 1.00 91.00 267 ASN A O 1
ATOM 2144 N N . LEU A 1 268 ? -3.315 18.034 -19.261 1.00 92.06 268 LEU A N 1
ATOM 2145 C CA . LEU A 1 268 ? -3.216 16.586 -19.308 1.00 92.06 268 LEU A CA 1
ATOM 2146 C C . LEU A 1 268 ? -3.023 16.080 -20.752 1.00 92.06 268 LEU A C 1
ATOM 2148 O O . LEU A 1 268 ? -3.732 16.537 -21.646 1.00 92.06 268 LEU A O 1
ATOM 2152 N N . PRO A 1 269 ? -2.126 15.106 -21.004 1.00 87.38 269 PRO A N 1
ATOM 2153 C CA . PRO A 1 269 ? -1.997 14.511 -22.331 1.00 87.38 269 PRO A CA 1
ATOM 2154 C C . PRO A 1 269 ? -3.301 13.841 -22.788 1.00 87.38 269 PRO A C 1
ATOM 2156 O O . PRO A 1 269 ? -3.912 13.083 -22.026 1.00 87.38 269 PRO A O 1
ATOM 2159 N N . ASP A 1 270 ? -3.686 14.047 -24.052 1.00 82.81 270 ASP A N 1
ATOM 2160 C CA . ASP A 1 270 ? -4.960 13.571 -24.624 1.00 82.81 270 ASP A CA 1
ATOM 2161 C C . ASP A 1 270 ? -5.209 12.070 -24.393 1.00 82.81 270 ASP A C 1
ATOM 2163 O O . ASP A 1 270 ? -6.327 11.633 -24.122 1.00 82.81 270 ASP A O 1
ATOM 2167 N N . ASN A 1 271 ? -4.152 11.254 -24.441 1.00 83.00 271 ASN A N 1
ATOM 2168 C CA . ASN A 1 271 ? -4.237 9.803 -24.269 1.00 83.00 271 ASN A CA 1
ATOM 2169 C C . ASN A 1 271 ? -4.345 9.337 -22.802 1.00 83.00 271 ASN A C 1
ATOM 2171 O O . ASN A 1 271 ? -4.424 8.130 -22.556 1.00 83.00 271 ASN A O 1
ATOM 2175 N N . LYS A 1 272 ? -4.317 10.253 -21.826 1.00 87.94 272 LYS A N 1
ATOM 2176 C CA . LYS A 1 272 ? -4.427 9.955 -20.387 1.00 87.94 272 LYS A CA 1
ATOM 2177 C C . LYS A 1 272 ? -5.736 10.444 -19.762 1.00 87.94 272 LYS A C 1
ATOM 2179 O O . LYS A 1 272 ? -6.068 9.999 -18.665 1.00 87.94 272 LYS A O 1
ATOM 2184 N N . GLY A 1 273 ? -6.502 11.287 -20.457 1.00 90.31 273 GLY A N 1
ATOM 2185 C CA . GLY A 1 273 ? -7.762 11.845 -19.952 1.00 90.31 273 GLY A CA 1
ATOM 2186 C C . GLY A 1 273 ? -8.749 10.792 -19.457 1.00 90.31 273 GLY A C 1
ATOM 2187 O O . GLY A 1 273 ? -9.254 10.893 -18.342 1.00 90.31 273 GLY A O 1
ATOM 2188 N N . SER A 1 274 ? -8.973 9.734 -20.240 1.00 89.94 274 SER A N 1
ATOM 2189 C CA . SER A 1 274 ? -9.971 8.714 -19.898 1.00 89.94 274 SER A CA 1
ATOM 2190 C C . SER A 1 274 ? -9.608 7.903 -18.652 1.00 89.94 274 SER A C 1
ATOM 2192 O O . SER A 1 274 ? -10.485 7.621 -17.842 1.00 89.94 274 SER A O 1
ATOM 2194 N N . ILE A 1 275 ? -8.330 7.537 -18.475 1.00 90.69 275 ILE A N 1
ATOM 2195 C CA . ILE A 1 275 ? -7.904 6.756 -17.305 1.00 90.69 275 ILE A CA 1
ATOM 2196 C C . ILE A 1 275 ? -7.941 7.605 -16.034 1.00 90.69 275 ILE A C 1
ATOM 2198 O O . ILE A 1 275 ? -8.405 7.118 -15.011 1.00 90.69 275 ILE A O 1
ATOM 2202 N N . ILE A 1 276 ? -7.517 8.871 -16.096 1.00 94.69 276 ILE A N 1
ATOM 2203 C CA . ILE A 1 276 ? -7.565 9.765 -14.930 1.00 94.69 276 ILE A CA 1
ATOM 2204 C C . ILE A 1 276 ? -9.008 10.081 -14.553 1.00 94.69 276 ILE A C 1
ATOM 2206 O O . ILE A 1 276 ? -9.332 10.059 -13.371 1.00 94.69 276 ILE A O 1
ATOM 2210 N N . LEU A 1 277 ? -9.894 10.280 -15.534 1.00 95.38 277 LEU A N 1
ATOM 2211 C CA . LEU A 1 277 ? -11.323 10.421 -15.263 1.00 95.38 277 LEU A CA 1
ATOM 2212 C C . LEU A 1 277 ? -11.888 9.173 -14.574 1.00 95.38 277 LEU A C 1
ATOM 2214 O O . LEU A 1 277 ? -12.619 9.295 -13.598 1.00 95.38 277 LEU A O 1
ATOM 2218 N N . GLY A 1 278 ? -11.508 7.974 -15.026 1.00 95.75 278 GLY A N 1
ATOM 2219 C CA . GLY A 1 278 ? -11.909 6.739 -14.355 1.00 95.75 278 GLY A CA 1
ATOM 2220 C C . GLY A 1 278 ? -11.373 6.629 -12.923 1.00 95.75 278 GLY A C 1
ATOM 2221 O O . GLY A 1 278 ? -12.092 6.204 -12.022 1.00 95.75 278 GLY A O 1
ATOM 2222 N N . LEU A 1 279 ? -10.128 7.054 -12.683 1.00 96.88 279 LEU A N 1
ATOM 2223 C CA . LEU A 1 279 ? -9.537 7.101 -11.341 1.00 96.88 279 LEU A CA 1
ATOM 2224 C C . LEU A 1 279 ? -10.242 8.125 -10.434 1.00 96.88 279 LEU A C 1
ATOM 2226 O O . LEU A 1 279 ? -10.419 7.843 -9.250 1.00 96.88 279 LEU A O 1
ATOM 2230 N N . LEU A 1 280 ? -10.675 9.270 -10.970 1.00 98.25 280 LEU A N 1
ATOM 2231 C CA . LEU A 1 280 ? -11.490 10.257 -10.251 1.00 98.25 280 LEU A CA 1
ATOM 2232 C C . LEU A 1 280 ? -12.859 9.675 -9.871 1.00 98.25 280 LEU A C 1
ATOM 2234 O O . LEU A 1 280 ? -13.222 9.706 -8.697 1.00 98.25 280 LEU A O 1
ATOM 2238 N N . ASN A 1 281 ? -13.562 9.053 -10.825 1.00 97.81 281 ASN A N 1
ATOM 2239 C CA . ASN A 1 281 ? -14.834 8.366 -10.570 1.00 97.81 281 ASN A CA 1
ATOM 2240 C C . ASN A 1 281 ? -14.680 7.282 -9.490 1.00 97.81 281 ASN A C 1
ATOM 2242 O O . ASN A 1 281 ? -15.493 7.187 -8.572 1.00 97.81 281 ASN A O 1
ATOM 2246 N N . GLY A 1 282 ? -13.607 6.487 -9.575 1.00 97.94 282 GLY A N 1
ATOM 2247 C CA . GLY A 1 282 ? -13.297 5.449 -8.596 1.00 97.94 282 GLY A CA 1
ATOM 2248 C C . GLY A 1 282 ? -13.092 6.004 -7.188 1.00 97.94 282 GLY A C 1
ATOM 2249 O O . GLY A 1 282 ? -13.667 5.479 -6.237 1.00 97.94 282 GLY A O 1
ATOM 2250 N N . LEU A 1 283 ? -12.331 7.094 -7.035 1.00 98.44 283 LEU A N 1
ATOM 2251 C CA . LEU A 1 283 ? -12.163 7.743 -5.731 1.00 98.44 283 LEU A CA 1
ATOM 2252 C C . LEU A 1 283 ? -13.445 8.368 -5.202 1.00 98.44 283 LEU A C 1
ATOM 2254 O O . LEU A 1 283 ? -13.681 8.294 -3.998 1.00 98.44 283 LEU A O 1
ATOM 2258 N N . GLN A 1 284 ? -14.267 8.959 -6.069 1.00 98.56 284 GLN A N 1
ATOM 2259 C CA . GLN A 1 284 ? -15.574 9.463 -5.669 1.00 98.56 284 GLN A CA 1
ATOM 2260 C C . GLN A 1 284 ? -16.440 8.333 -5.110 1.00 98.56 284 GLN A C 1
ATOM 2262 O O . GLN A 1 284 ? -16.945 8.454 -3.995 1.00 98.56 284 GLN A O 1
ATOM 2267 N N . ASN A 1 285 ? -16.531 7.209 -5.824 1.00 98.62 285 ASN A N 1
ATOM 2268 C CA . ASN A 1 285 ? -17.275 6.036 -5.372 1.00 98.62 285 ASN A CA 1
ATOM 2269 C C . ASN A 1 285 ? -16.741 5.478 -4.040 1.00 98.62 285 ASN A C 1
ATOM 2271 O O . ASN A 1 285 ? -17.520 5.189 -3.133 1.00 98.62 285 ASN A O 1
ATOM 2275 N N . ILE A 1 286 ? -15.416 5.364 -3.893 1.00 98.69 286 ILE A N 1
ATOM 2276 C CA . ILE A 1 286 ? -14.770 4.969 -2.631 1.00 98.69 286 ILE A CA 1
ATOM 2277 C C . ILE A 1 286 ? -15.141 5.950 -1.510 1.00 98.69 286 ILE A C 1
ATOM 2279 O O . ILE A 1 286 ? -15.512 5.526 -0.418 1.00 98.69 286 ILE A O 1
ATOM 2283 N N . GLY A 1 287 ? -15.063 7.255 -1.771 1.00 98.44 287 GLY A N 1
ATOM 2284 C CA . GLY A 1 287 ? -15.370 8.308 -0.808 1.00 98.44 287 GLY A CA 1
ATOM 2285 C C . GLY A 1 287 ? -16.827 8.303 -0.349 1.00 98.44 287 GLY A C 1
ATOM 2286 O O . GLY A 1 287 ? -17.095 8.459 0.841 1.00 98.44 287 GLY A O 1
ATOM 2287 N N . GLU A 1 288 ? -17.767 8.099 -1.272 1.00 98.38 288 GLU A N 1
ATOM 2288 C CA . GLU A 1 288 ? -19.200 7.964 -0.977 1.00 98.38 288 GLU A CA 1
ATOM 2289 C C . GLU A 1 288 ? -19.453 6.795 -0.026 1.00 98.38 288 GLU A C 1
ATOM 2291 O O . GLU A 1 288 ? -20.026 6.990 1.044 1.00 98.38 288 GLU A O 1
ATOM 2296 N N . ARG A 1 289 ? -18.915 5.617 -0.347 1.00 98.56 289 ARG A N 1
ATOM 2297 C CA . ARG A 1 289 ? -19.084 4.404 0.465 1.00 98.56 289 ARG A CA 1
ATOM 2298 C C . ARG A 1 289 ? -18.375 4.494 1.816 1.00 98.56 289 ARG A C 1
ATOM 2300 O O . ARG A 1 289 ? -18.905 4.032 2.821 1.00 98.56 289 ARG A O 1
ATOM 2307 N N . LEU A 1 290 ? -17.208 5.144 1.881 1.00 98.38 290 LEU A N 1
ATOM 2308 C CA . LEU A 1 290 ? -16.549 5.448 3.155 1.00 98.38 290 LEU A CA 1
ATOM 2309 C C . LEU A 1 290 ? -17.448 6.313 4.045 1.00 98.38 290 LEU A C 1
ATOM 2311 O O . LEU A 1 290 ? -17.595 5.998 5.219 1.00 98.38 290 LEU A O 1
ATOM 2315 N N . ARG A 1 291 ? -18.086 7.364 3.513 1.00 97.62 291 ARG A N 1
ATOM 2316 C CA . ARG A 1 291 ? -18.990 8.229 4.298 1.00 97.62 291 ARG A CA 1
ATOM 2317 C C . ARG A 1 291 ? -20.226 7.501 4.831 1.00 97.62 291 ARG A C 1
ATOM 2319 O O . ARG A 1 291 ? -20.792 7.954 5.821 1.00 97.62 291 ARG A O 1
ATOM 2326 N N . GLU A 1 292 ? -20.642 6.407 4.197 1.00 97.94 292 GLU A N 1
ATOM 2327 C CA . GLU A 1 292 ? -21.775 5.598 4.658 1.00 97.94 292 GLU A CA 1
ATOM 2328 C C . GLU A 1 292 ? -21.438 4.726 5.875 1.00 97.94 292 GLU A C 1
ATOM 2330 O O . GLU A 1 292 ? -22.318 4.480 6.699 1.00 97.94 292 GLU A O 1
ATOM 2335 N N . ILE A 1 293 ? -20.189 4.256 6.000 1.00 97.88 293 ILE A N 1
ATOM 2336 C CA . ILE A 1 293 ? -19.814 3.260 7.023 1.00 97.88 293 ILE A CA 1
ATOM 2337 C C . ILE A 1 293 ? -18.767 3.739 8.034 1.00 97.88 293 ILE A C 1
ATOM 2339 O O . ILE A 1 293 ? -18.596 3.106 9.074 1.00 97.88 293 ILE A O 1
ATOM 2343 N N . VAL A 1 294 ? -18.036 4.813 7.732 1.00 97.44 294 VAL A N 1
ATOM 2344 C CA . VAL A 1 294 ? -16.953 5.338 8.570 1.00 97.44 294 VAL A CA 1
ATOM 2345 C C . VAL A 1 294 ? -17.443 6.527 9.382 1.00 97.44 294 VAL A C 1
ATOM 2347 O O . VAL A 1 294 ? -18.062 7.453 8.859 1.00 97.44 294 VAL A O 1
ATOM 2350 N N . GLU A 1 295 ? -17.074 6.544 10.661 1.00 96.69 295 GLU A N 1
ATOM 2351 C CA . GLU A 1 295 ? -17.316 7.679 11.546 1.00 96.69 295 GLU A CA 1
ATOM 2352 C C . GLU A 1 295 ? -16.729 8.982 10.966 1.00 96.69 295 GLU A C 1
ATOM 2354 O O . GLU A 1 295 ? -15.532 9.034 10.647 1.00 96.69 295 GLU A O 1
ATOM 2359 N N . PRO A 1 296 ? -17.507 10.081 10.882 1.00 96.25 296 PRO A N 1
ATOM 2360 C CA . PRO A 1 296 ? -17.036 11.337 10.295 1.00 96.25 296 PRO A CA 1
ATOM 2361 C C . PRO A 1 296 ? -15.731 11.857 10.918 1.00 96.25 296 PRO A C 1
ATOM 2363 O O . PRO A 1 296 ? -14.888 12.429 10.226 1.00 96.25 296 PRO A O 1
ATOM 2366 N N . SER A 1 297 ? -15.516 11.608 12.214 1.00 95.19 297 SER A N 1
ATOM 2367 C CA . SER A 1 297 ? -14.310 12.012 12.947 1.00 95.19 297 SER A CA 1
ATOM 2368 C C . SER A 1 297 ? -13.023 11.333 12.457 1.00 95.19 297 SER A C 1
ATOM 2370 O O . SER A 1 297 ? -11.941 11.891 12.659 1.00 95.19 297 SER A O 1
ATOM 2372 N N . LEU A 1 298 ? -13.127 10.172 11.798 1.00 96.62 298 LEU A N 1
ATOM 2373 C CA . LEU A 1 298 ? -11.995 9.408 11.269 1.00 96.62 298 LEU A CA 1
ATOM 2374 C C . LEU A 1 298 ? -11.611 9.833 9.847 1.00 96.62 298 LEU A C 1
ATOM 2376 O O . LEU A 1 298 ? -10.450 9.703 9.460 1.00 96.62 298 LEU A O 1
ATOM 2380 N N . THR A 1 299 ? -12.542 10.418 9.089 1.00 96.25 299 THR A N 1
ATOM 2381 C CA . THR A 1 299 ? -12.302 10.827 7.691 1.00 96.25 299 THR A CA 1
ATOM 2382 C C . THR A 1 299 ? -11.183 11.862 7.546 1.00 96.25 299 THR A C 1
ATOM 2384 O O . THR A 1 299 ? -10.428 11.820 6.577 1.00 96.25 299 THR A O 1
ATOM 2387 N N . LYS A 1 300 ? -10.992 12.738 8.544 1.00 96.12 300 LYS A N 1
ATOM 2388 C CA . LYS A 1 300 ? -9.874 13.697 8.554 1.00 96.12 300 LYS A CA 1
ATOM 2389 C C . LYS A 1 300 ? -8.509 13.001 8.461 1.00 96.12 300 LYS A C 1
ATOM 2391 O O . LYS A 1 300 ? -7.640 13.481 7.743 1.00 96.12 300 LYS A O 1
ATOM 2396 N N . TYR A 1 301 ? -8.342 11.852 9.121 1.00 97.00 301 TYR A N 1
ATOM 2397 C CA . TYR A 1 301 ? -7.077 11.119 9.125 1.00 97.00 301 TYR A CA 1
ATOM 2398 C C . TYR A 1 301 ? -6.838 10.397 7.797 1.00 97.00 301 TYR A C 1
ATOM 2400 O O . TYR A 1 301 ? -5.709 10.359 7.316 1.00 97.00 301 TYR A O 1
ATOM 2408 N N . ILE A 1 302 ? -7.907 9.922 7.147 1.00 97.94 302 ILE A N 1
ATOM 2409 C CA . ILE A 1 302 ? -7.842 9.415 5.769 1.00 97.94 302 ILE A CA 1
ATOM 2410 C C . ILE A 1 302 ? -7.303 10.509 4.837 1.00 97.94 302 ILE A C 1
ATOM 2412 O O . ILE A 1 302 ? -6.390 10.256 4.051 1.00 97.94 302 ILE A O 1
ATOM 2416 N N . TYR A 1 303 ? -7.814 11.740 4.946 1.00 97.75 303 TYR A N 1
ATOM 2417 C CA . TYR A 1 303 ? -7.356 12.860 4.117 1.00 97.75 303 TYR A CA 1
ATOM 2418 C C . TYR A 1 303 ? -5.917 13.283 4.434 1.00 97.75 303 TYR A C 1
ATOM 2420 O O . TYR A 1 303 ? -5.157 13.584 3.516 1.00 97.75 303 TYR A O 1
ATOM 2428 N N . GLU A 1 304 ? -5.507 13.272 5.703 1.00 97.25 304 GLU A N 1
ATOM 2429 C CA . GLU A 1 304 ? -4.111 13.509 6.092 1.00 97.25 304 GLU A CA 1
ATOM 2430 C C . GLU A 1 304 ? -3.171 12.436 5.517 1.00 97.25 304 GLU A C 1
ATOM 2432 O O . GLU A 1 304 ? -2.119 12.771 4.968 1.00 97.25 304 GLU A O 1
ATOM 2437 N N . GLY A 1 305 ? -3.562 11.158 5.578 1.00 96.81 305 GLY A N 1
ATOM 2438 C CA . GLY A 1 305 ? -2.843 10.052 4.941 1.00 96.81 305 GLY A CA 1
ATOM 2439 C C . GLY A 1 305 ? -2.747 10.220 3.422 1.00 96.81 305 GLY A C 1
ATOM 2440 O O . GLY A 1 305 ? -1.669 10.065 2.847 1.00 96.81 305 GLY A O 1
ATOM 2441 N N . PHE A 1 306 ? -3.840 10.635 2.775 1.00 98.06 306 PHE A N 1
ATOM 2442 C CA . PHE A 1 306 ? -3.864 10.934 1.342 1.00 98.06 306 PHE A CA 1
ATOM 2443 C C . PHE A 1 306 ? -2.927 12.094 0.973 1.00 98.06 306 PHE A C 1
ATOM 2445 O O . PHE A 1 306 ? -2.191 12.015 -0.008 1.00 98.06 306 PHE A O 1
ATOM 2452 N N . LEU A 1 307 ? -2.899 13.165 1.773 1.00 97.75 307 LEU A N 1
ATOM 2453 C CA . LEU A 1 307 ? -1.997 14.301 1.560 1.00 97.75 307 LEU A CA 1
ATOM 2454 C C . LEU A 1 307 ? -0.524 13.905 1.714 1.00 97.75 307 LEU A C 1
ATOM 2456 O O . LEU A 1 307 ? 0.316 14.385 0.952 1.00 97.75 307 LEU A O 1
ATOM 2460 N N . LYS A 1 308 ? -0.200 13.007 2.653 1.00 96.00 308 LYS A N 1
ATOM 2461 C CA . LYS A 1 308 ? 1.145 12.416 2.741 1.00 96.00 308 LYS A CA 1
ATOM 2462 C C . LYS A 1 308 ? 1.482 11.661 1.455 1.00 96.00 308 LYS A C 1
ATOM 2464 O O . LYS A 1 308 ? 2.527 11.937 0.872 1.00 96.00 308 LYS A O 1
ATOM 2469 N N . TYR A 1 309 ? 0.581 10.806 0.963 1.00 96.62 309 TYR A N 1
ATOM 2470 C CA . TYR A 1 309 ? 0.771 10.082 -0.301 1.00 96.62 309 TYR A CA 1
ATOM 2471 C C . TYR A 1 309 ? 0.989 11.029 -1.493 1.00 96.62 309 TYR A C 1
ATOM 2473 O O . TYR A 1 309 ? 1.999 10.905 -2.189 1.00 96.62 309 TYR A O 1
ATOM 2481 N N . LYS A 1 310 ? 0.137 12.056 -1.650 1.00 96.75 310 LYS A N 1
ATOM 2482 C CA . LYS A 1 310 ? 0.318 13.139 -2.633 1.00 96.75 310 LYS A CA 1
ATOM 2483 C C . LYS A 1 310 ? 1.727 13.727 -2.564 1.00 96.75 310 LYS A C 1
ATOM 2485 O O . LYS A 1 310 ? 2.415 13.815 -3.579 1.00 96.75 310 LYS A O 1
ATOM 2490 N N . ASN A 1 311 ? 2.156 14.149 -1.375 1.00 95.50 311 ASN A N 1
ATOM 2491 C CA . ASN A 1 311 ? 3.456 14.790 -1.187 1.00 95.50 311 ASN A CA 1
ATOM 2492 C C . ASN A 1 311 ? 4.618 13.846 -1.526 1.00 95.50 311 ASN A C 1
ATOM 2494 O O . ASN A 1 311 ? 5.616 14.297 -2.093 1.00 95.50 311 ASN A O 1
ATOM 2498 N N . GLY A 1 312 ? 4.471 12.550 -1.234 1.00 93.50 312 GLY A N 1
ATOM 2499 C CA . GLY A 1 312 ? 5.389 11.498 -1.666 1.00 93.50 312 GLY A CA 1
ATOM 2500 C C . GLY A 1 312 ? 5.526 11.449 -3.187 1.00 93.50 312 GLY A C 1
ATOM 2501 O O . GLY A 1 312 ? 6.616 11.687 -3.700 1.00 93.50 312 GLY A O 1
ATOM 2502 N N . CYS A 1 313 ? 4.424 11.251 -3.916 1.00 94.38 313 CYS A N 1
ATOM 2503 C CA . CYS A 1 313 ? 4.438 11.170 -5.384 1.00 94.38 313 CYS A CA 1
ATOM 2504 C C . CYS A 1 313 ? 4.938 12.459 -6.059 1.00 94.38 313 CYS A C 1
ATOM 2506 O O . CYS A 1 313 ? 5.662 12.419 -7.051 1.00 94.38 313 CYS A O 1
ATOM 2508 N N . VAL A 1 314 ? 4.584 13.627 -5.517 1.00 94.38 314 VAL A N 1
ATOM 2509 C CA . VAL A 1 314 ? 5.063 14.932 -6.002 1.00 94.38 314 VAL A CA 1
ATOM 2510 C C . VAL A 1 314 ? 6.576 15.078 -5.791 1.00 94.38 314 VAL A C 1
ATOM 2512 O O . VAL A 1 314 ? 7.280 15.629 -6.643 1.00 94.38 314 VAL A O 1
ATOM 2515 N N . THR A 1 315 ? 7.095 14.596 -4.660 1.00 91.44 315 THR A N 1
ATOM 2516 C CA . THR A 1 315 ? 8.538 14.587 -4.382 1.00 91.44 315 THR A CA 1
ATOM 2517 C C . THR A 1 315 ? 9.260 13.630 -5.322 1.00 91.44 315 THR A C 1
ATOM 2519 O O . THR A 1 315 ? 10.259 14.019 -5.923 1.00 91.44 315 THR A O 1
ATOM 2522 N N . GLU A 1 316 ? 8.713 12.434 -5.521 1.00 89.12 316 GLU A N 1
ATOM 2523 C CA . GLU A 1 316 ? 9.242 11.419 -6.429 1.00 89.12 316 GLU A CA 1
ATOM 2524 C C . GLU A 1 316 ? 9.333 11.922 -7.872 1.00 89.12 316 GLU A C 1
ATOM 2526 O O . GLU A 1 316 ? 10.402 11.867 -8.476 1.00 89.12 316 GLU A O 1
ATOM 2531 N N . ALA A 1 317 ? 8.263 12.530 -8.392 1.00 90.25 317 ALA A N 1
ATOM 2532 C CA . ALA A 1 317 ? 8.266 13.143 -9.718 1.00 90.25 317 ALA A CA 1
ATOM 2533 C C . ALA A 1 317 ? 9.359 14.217 -9.854 1.00 90.25 317 ALA A C 1
ATOM 2535 O O . ALA A 1 317 ? 10.059 14.286 -10.862 1.00 90.25 317 ALA A O 1
ATOM 2536 N N . GLY A 1 318 ? 9.556 15.035 -8.813 1.00 89.12 318 GLY A N 1
ATOM 2537 C CA . GLY A 1 318 ? 10.637 16.020 -8.776 1.00 89.12 318 GLY A CA 1
ATOM 2538 C C . GLY A 1 318 ? 12.037 15.394 -8.753 1.00 89.12 318 GLY A C 1
ATOM 2539 O O . GLY A 1 318 ? 12.960 15.942 -9.359 1.00 89.12 318 GLY A O 1
ATOM 2540 N N . THR A 1 319 ? 12.207 14.260 -8.071 1.00 84.19 319 THR A N 1
ATOM 2541 C CA . THR A 1 319 ? 13.465 13.500 -8.042 1.00 84.19 319 THR A CA 1
ATOM 2542 C C . THR A 1 319 ? 13.765 12.880 -9.403 1.00 84.19 319 THR A C 1
ATOM 2544 O O . THR A 1 319 ? 14.886 13.034 -9.885 1.00 84.19 319 THR A O 1
ATOM 2547 N N . ARG A 1 320 ? 12.768 12.298 -10.079 1.00 84.19 320 ARG A N 1
ATOM 2548 C CA . ARG A 1 320 ? 12.894 11.749 -11.442 1.00 84.19 320 ARG A CA 1
ATOM 2549 C C . ARG A 1 320 ? 13.374 12.791 -12.443 1.00 84.19 320 ARG A C 1
ATOM 2551 O O . ARG A 1 320 ? 14.277 12.521 -13.234 1.00 84.19 320 ARG A O 1
ATOM 2558 N N . THR A 1 321 ? 12.828 14.007 -12.383 1.00 82.62 321 THR A N 1
ATOM 2559 C CA . THR A 1 321 ? 13.286 15.122 -13.227 1.00 82.62 321 THR A CA 1
ATOM 2560 C C . THR A 1 321 ? 14.761 15.441 -12.972 1.00 82.62 321 THR A C 1
ATOM 2562 O O . THR A 1 321 ? 15.541 15.534 -13.915 1.00 82.62 321 THR A O 1
ATOM 2565 N N . LYS A 1 322 ? 15.176 15.529 -11.700 1.00 80.75 322 LYS A N 1
ATOM 2566 C CA . LYS A 1 322 ? 16.580 15.789 -11.340 1.00 80.75 322 LYS A CA 1
ATOM 2567 C C . LYS A 1 322 ? 17.516 14.655 -11.763 1.00 80.75 322 LYS A C 1
ATOM 2569 O O . LYS A 1 322 ? 18.628 14.924 -12.200 1.00 80.75 322 LYS A O 1
ATOM 2574 N N . GLN A 1 323 ? 17.092 13.399 -11.635 1.00 74.31 323 GLN A N 1
ATOM 2575 C CA . GLN A 1 323 ? 17.876 12.241 -12.070 1.00 74.31 323 GLN A CA 1
ATOM 2576 C C . GLN A 1 323 ? 18.058 12.210 -13.590 1.00 74.31 323 GLN A C 1
ATOM 2578 O O . GLN A 1 323 ? 19.151 11.904 -14.063 1.00 74.31 323 GLN A O 1
ATOM 2583 N N . ALA A 1 324 ? 17.034 12.588 -14.360 1.00 74.50 324 ALA A N 1
ATOM 2584 C CA . ALA A 1 324 ? 17.171 12.753 -15.804 1.00 74.50 324 ALA A CA 1
ATOM 2585 C C . ALA A 1 324 ? 18.226 13.823 -16.147 1.00 74.50 324 ALA A C 1
ATOM 2587 O O . ALA A 1 324 ? 19.091 13.580 -16.986 1.00 74.50 324 ALA A O 1
ATOM 2588 N N . ASP A 1 325 ? 18.231 14.954 -15.434 1.00 73.25 325 ASP A N 1
ATOM 2589 C CA . ASP A 1 325 ? 19.261 15.987 -15.599 1.00 73.25 325 ASP A CA 1
ATOM 2590 C C . ASP A 1 325 ? 20.670 15.480 -15.217 1.00 73.25 325 ASP A C 1
ATOM 2592 O O . ASP A 1 325 ? 21.660 15.811 -15.875 1.00 73.25 325 ASP A O 1
ATOM 2596 N N . LEU A 1 326 ? 20.782 14.653 -14.170 1.00 67.94 326 LEU A N 1
ATOM 2597 C CA . LEU A 1 326 ? 22.042 14.032 -13.741 1.00 67.94 326 LEU A CA 1
ATOM 2598 C C . LEU A 1 326 ? 22.618 13.068 -14.777 1.00 67.94 326 LEU A C 1
ATOM 2600 O O . LEU A 1 326 ? 23.817 13.121 -15.048 1.00 67.94 326 LEU A O 1
ATOM 2604 N N . ALA A 1 327 ? 21.782 12.209 -15.363 1.00 64.50 327 ALA A N 1
ATOM 2605 C CA . ALA A 1 327 ? 22.197 11.277 -16.411 1.00 64.50 327 ALA A CA 1
ATOM 2606 C C . ALA A 1 327 ? 22.757 12.011 -17.645 1.00 64.50 327 ALA A C 1
ATOM 2608 O O . ALA A 1 327 ? 23.595 11.477 -18.368 1.00 64.50 327 ALA A O 1
ATOM 2609 N N . GLU A 1 328 ? 22.347 13.264 -17.847 1.00 67.81 328 GLU A N 1
ATOM 2610 C CA . GLU A 1 328 ? 22.856 14.163 -18.884 1.00 67.81 328 GLU A CA 1
ATOM 2611 C C . GLU A 1 328 ? 24.101 14.967 -18.449 1.00 67.81 328 GLU A C 1
ATOM 2613 O O . GLU A 1 328 ? 24.556 15.852 -19.173 1.00 67.81 328 GLU A O 1
ATOM 2618 N N . GLY A 1 329 ? 24.672 14.673 -17.275 1.00 60.47 329 GLY A N 1
ATOM 2619 C CA . GLY A 1 329 ? 25.876 15.317 -16.746 1.00 60.47 329 GLY A CA 1
ATOM 2620 C C . GLY A 1 329 ? 25.656 16.735 -16.210 1.00 60.47 329 GLY A C 1
ATOM 2621 O O . GLY A 1 329 ? 26.618 17.494 -16.094 1.00 60.47 329 GLY A O 1
ATOM 2622 N N . LYS A 1 330 ? 24.410 17.127 -15.903 1.00 56.69 330 LYS A N 1
ATOM 2623 C CA . LYS A 1 330 ? 24.062 18.520 -15.561 1.00 56.69 330 LYS A CA 1
ATOM 2624 C C . LYS A 1 330 ? 24.167 18.870 -14.073 1.00 56.69 330 LYS A C 1
ATOM 2626 O O . LYS A 1 330 ? 24.096 20.049 -13.735 1.00 56.69 330 LYS A O 1
ATOM 2631 N N . SER A 1 331 ? 24.350 17.904 -13.171 1.00 53.59 331 SER A N 1
ATOM 2632 C CA . SER A 1 331 ? 24.670 18.190 -11.762 1.00 53.59 331 SER A CA 1
ATOM 2633 C C . SER A 1 331 ? 25.433 17.037 -11.095 1.00 53.59 331 SER A C 1
ATOM 2635 O O . SER A 1 331 ? 25.540 15.951 -11.652 1.00 53.59 331 SER A O 1
ATOM 2637 N N . GLY A 1 332 ? 26.033 17.287 -9.931 1.00 52.00 332 GLY A N 1
ATOM 2638 C CA . GLY A 1 332 ? 26.613 16.254 -9.073 1.00 52.00 332 GLY A CA 1
ATOM 2639 C C . GLY A 1 332 ? 25.819 16.211 -7.777 1.00 52.00 332 GLY A C 1
ATOM 2640 O O . GLY A 1 332 ? 26.035 17.054 -6.910 1.00 52.00 332 GLY A O 1
ATOM 2641 N N . ILE A 1 333 ? 24.857 15.294 -7.662 1.00 57.91 333 ILE A N 1
ATOM 2642 C CA . ILE A 1 333 ? 24.188 15.049 -6.381 1.00 57.91 333 ILE A CA 1
ATOM 2643 C C . ILE A 1 333 ? 25.059 14.095 -5.567 1.00 57.91 333 ILE A C 1
ATOM 2645 O O . ILE A 1 333 ? 25.509 13.066 -6.065 1.00 57.91 333 ILE A O 1
ATOM 2649 N N . ASP A 1 334 ? 25.284 14.461 -4.308 1.00 65.44 334 ASP A N 1
ATOM 2650 C CA . ASP A 1 334 ? 25.905 13.601 -3.310 1.00 65.44 334 ASP A CA 1
ATOM 2651 C C . ASP A 1 334 ? 25.039 12.351 -3.093 1.00 65.44 334 ASP A C 1
ATOM 2653 O O . ASP A 1 334 ? 23.849 12.437 -2.774 1.00 65.44 334 ASP A O 1
ATOM 2657 N N . LEU A 1 335 ? 25.647 11.180 -3.266 1.00 61.00 335 LEU A N 1
ATOM 2658 C CA . LEU A 1 335 ? 25.012 9.876 -3.109 1.00 61.00 335 LEU A CA 1
ATOM 2659 C C . LEU A 1 335 ? 24.332 9.709 -1.734 1.00 61.00 335 LEU A C 1
ATOM 2661 O O . LEU A 1 335 ? 23.296 9.054 -1.642 1.00 61.00 335 LEU A O 1
ATOM 2665 N N . GLN A 1 336 ? 24.848 10.346 -0.673 1.00 60.12 336 GLN A N 1
ATOM 2666 C CA . GLN A 1 336 ? 24.216 10.318 0.655 1.00 60.12 336 GLN A CA 1
ATOM 2667 C C . GLN A 1 336 ? 22.893 11.089 0.710 1.00 60.12 336 GLN A C 1
ATOM 2669 O O . GLN A 1 336 ? 21.965 10.688 1.418 1.00 60.12 336 GLN A O 1
ATOM 2674 N N . ILE A 1 337 ? 22.774 12.174 -0.057 1.00 63.22 337 ILE A N 1
ATOM 2675 C CA . ILE A 1 337 ? 21.519 12.926 -0.173 1.00 63.22 337 ILE A CA 1
ATOM 2676 C C . ILE A 1 337 ? 20.470 12.057 -0.879 1.00 63.22 337 ILE A C 1
ATOM 2678 O O . ILE A 1 337 ? 19.297 12.107 -0.516 1.00 63.22 337 ILE A O 1
ATOM 2682 N N . SER A 1 338 ? 20.892 11.208 -1.821 1.00 67.56 338 SER A N 1
ATOM 2683 C CA . SER A 1 338 ? 20.007 10.288 -2.543 1.00 67.56 338 SER A CA 1
ATOM 2684 C C . SER A 1 338 ? 19.340 9.259 -1.619 1.00 67.56 338 SER A C 1
ATOM 2686 O O . SER A 1 338 ? 18.128 9.089 -1.707 1.00 67.56 338 SER A O 1
ATOM 2688 N N . LEU A 1 339 ? 20.059 8.662 -0.654 1.00 69.19 339 LEU A N 1
ATOM 2689 C CA . LEU A 1 339 ? 19.455 7.713 0.301 1.00 69.19 339 LEU A CA 1
ATOM 2690 C C . LEU A 1 339 ? 18.427 8.383 1.224 1.00 69.19 339 LEU A C 1
ATOM 2692 O O . LEU A 1 339 ? 17.350 7.847 1.473 1.00 69.19 339 LEU A O 1
ATOM 2696 N N . SER A 1 340 ? 18.758 9.572 1.735 1.00 69.25 340 SER A N 1
ATOM 2697 C CA . SER A 1 340 ? 17.851 10.344 2.592 1.00 69.25 340 SER A CA 1
ATOM 2698 C C . SER A 1 340 ? 16.575 10.731 1.841 1.00 69.25 340 SER A C 1
ATOM 2700 O O . SER A 1 340 ? 15.469 10.579 2.362 1.00 69.25 340 SER A O 1
ATOM 2702 N N . LEU A 1 341 ? 16.719 11.159 0.582 1.00 69.38 341 LEU A N 1
ATOM 2703 C CA . LEU A 1 341 ? 15.590 11.444 -0.297 1.00 69.38 341 LEU A CA 1
ATOM 2704 C C . LEU A 1 341 ? 14.790 10.182 -0.616 1.00 69.38 341 LEU A C 1
ATOM 2706 O O . LEU A 1 341 ? 13.565 10.244 -0.566 1.00 69.38 341 LEU A O 1
ATOM 2710 N N . LEU A 1 342 ? 15.444 9.052 -0.894 1.00 77.19 342 LEU A N 1
ATOM 2711 C CA . LEU A 1 342 ? 14.776 7.778 -1.144 1.00 77.19 342 LEU A CA 1
ATOM 2712 C C . LEU A 1 342 ? 13.911 7.399 0.056 1.00 77.19 342 LEU A C 1
ATOM 2714 O O . LEU A 1 342 ? 12.711 7.229 -0.111 1.00 77.19 342 LEU A O 1
ATOM 2718 N N . ASN A 1 343 ? 14.468 7.377 1.266 1.00 73.00 343 ASN A N 1
ATOM 2719 C CA . ASN A 1 343 ? 13.720 7.002 2.468 1.00 73.00 343 ASN A CA 1
ATOM 2720 C C . ASN A 1 343 ? 12.577 7.984 2.767 1.00 73.00 343 ASN A C 1
ATOM 2722 O O . ASN A 1 343 ? 11.445 7.569 3.015 1.00 73.00 343 ASN A O 1
ATOM 2726 N N . ALA A 1 344 ? 12.832 9.293 2.674 1.00 71.44 344 ALA A N 1
ATOM 2727 C CA . ALA A 1 344 ? 11.799 10.306 2.888 1.00 71.44 344 ALA A CA 1
ATOM 2728 C C . ALA A 1 344 ? 10.654 10.200 1.867 1.00 71.44 344 ALA A C 1
ATOM 2730 O O . ALA A 1 344 ? 9.489 10.403 2.210 1.00 71.44 344 ALA A O 1
ATOM 2731 N N . THR A 1 345 ? 10.974 9.862 0.617 1.00 78.12 345 THR A N 1
ATOM 2732 C CA . THR A 1 345 ? 9.985 9.745 -0.457 1.00 78.12 345 THR A CA 1
ATOM 2733 C C . THR A 1 345 ? 9.249 8.412 -0.374 1.00 78.12 345 THR A C 1
ATOM 2735 O O . THR A 1 345 ? 8.025 8.397 -0.450 1.00 78.12 345 THR A O 1
ATOM 2738 N N . ARG A 1 346 ? 9.954 7.298 -0.143 1.00 82.56 346 ARG A N 1
ATOM 2739 C CA . ARG A 1 346 ? 9.409 5.932 -0.184 1.00 82.56 346 ARG A CA 1
ATOM 2740 C C . ARG A 1 346 ? 8.367 5.683 0.900 1.00 82.56 346 ARG A C 1
ATOM 2742 O O . ARG A 1 346 ? 7.365 5.027 0.627 1.00 82.56 346 ARG A O 1
ATOM 2749 N N . HIS A 1 347 ? 8.542 6.254 2.096 1.00 81.75 347 HIS A N 1
ATOM 2750 C CA . HIS A 1 347 ? 7.552 6.125 3.175 1.00 81.75 347 HIS A CA 1
ATOM 2751 C C . HIS A 1 347 ? 6.185 6.697 2.792 1.00 81.75 347 HIS A C 1
ATOM 2753 O O . HIS A 1 347 ? 5.159 6.213 3.265 1.00 81.75 347 HIS A O 1
ATOM 2759 N N . HIS A 1 348 ? 6.173 7.729 1.951 1.00 88.25 348 HIS A N 1
ATOM 2760 C CA . HIS A 1 348 ? 4.960 8.440 1.582 1.00 88.25 348 HIS A CA 1
ATOM 2761 C C . HIS A 1 348 ? 4.448 8.020 0.203 1.00 88.25 348 HIS A C 1
ATOM 2763 O O . HIS A 1 348 ? 3.267 7.720 0.068 1.00 88.25 348 HIS A O 1
ATOM 2769 N N . ALA A 1 349 ? 5.327 7.915 -0.797 1.00 90.31 349 ALA A N 1
ATOM 2770 C CA . ALA A 1 349 ? 5.000 7.483 -2.155 1.00 90.31 349 ALA A CA 1
ATOM 2771 C C . ALA A 1 349 ? 4.549 6.014 -2.216 1.00 90.31 349 ALA A C 1
ATOM 2773 O O . ALA A 1 349 ? 3.742 5.665 -3.064 1.00 90.31 349 ALA A O 1
ATOM 2774 N N . GLY A 1 350 ? 4.959 5.170 -1.260 1.00 91.06 350 GLY A N 1
ATOM 2775 C CA . GLY A 1 350 ? 4.449 3.800 -1.131 1.00 91.06 350 GLY A CA 1
ATOM 2776 C C . GLY A 1 350 ? 2.985 3.699 -0.676 1.00 91.06 350 GLY A C 1
ATOM 2777 O O . GLY A 1 350 ? 2.475 2.595 -0.516 1.00 91.06 350 GLY A O 1
ATOM 2778 N N . SER A 1 351 ? 2.297 4.823 -0.430 1.00 94.69 351 SER A N 1
ATOM 2779 C CA . SER A 1 351 ? 0.886 4.925 -0.005 1.00 94.69 351 SER A CA 1
ATOM 2780 C C . SER A 1 351 ? 0.524 4.294 1.347 1.00 94.69 351 SER A C 1
ATOM 2782 O O . SER A 1 351 ? -0.635 4.352 1.759 1.00 94.69 351 SER A O 1
ATOM 2784 N N . VAL A 1 352 ? 1.499 3.744 2.079 1.00 94.19 352 VAL A N 1
ATOM 2785 C CA . VAL A 1 352 ? 1.250 2.990 3.316 1.00 94.19 352 VAL A CA 1
ATOM 2786 C C . VAL A 1 352 ? 0.539 3.840 4.380 1.00 94.19 352 VAL A C 1
ATOM 2788 O O . VAL A 1 352 ? -0.374 3.352 5.039 1.00 94.19 352 VAL A O 1
ATOM 2791 N N . ASP A 1 353 ? 0.882 5.130 4.507 1.00 94.12 353 ASP A N 1
ATOM 2792 C CA . ASP A 1 353 ? 0.172 6.055 5.408 1.00 94.12 353 ASP A CA 1
ATOM 2793 C C . ASP A 1 353 ? -1.331 6.149 5.072 1.00 94.12 353 ASP A C 1
ATOM 2795 O O . ASP A 1 353 ? -2.175 6.137 5.964 1.00 94.12 353 ASP A O 1
ATOM 2799 N N . PHE A 1 354 ? -1.679 6.218 3.786 1.00 97.31 354 PHE A N 1
ATOM 2800 C CA . PHE A 1 354 ? -3.063 6.352 3.333 1.00 97.31 354 PHE A CA 1
ATOM 2801 C C . PHE A 1 354 ? -3.869 5.068 3.567 1.00 97.31 354 PHE A C 1
ATOM 2803 O O . PHE A 1 354 ? -4.971 5.122 4.117 1.00 97.31 354 PHE A O 1
ATOM 2810 N N . VAL A 1 355 ? -3.314 3.904 3.214 1.00 97.25 355 VAL A N 1
ATOM 2811 C CA . VAL A 1 355 ? -4.013 2.621 3.398 1.00 97.25 355 VAL A CA 1
ATOM 2812 C C . VAL A 1 355 ? -4.145 2.217 4.865 1.00 97.25 355 VAL A C 1
ATOM 2814 O O . VAL A 1 355 ? -5.141 1.588 5.220 1.00 97.25 355 VAL A O 1
ATOM 2817 N N . LEU A 1 356 ? -3.202 2.605 5.735 1.00 96.94 356 LEU A N 1
ATOM 2818 C CA . LEU A 1 356 ? -3.318 2.368 7.176 1.00 96.94 356 LEU A CA 1
ATOM 2819 C C . LEU A 1 356 ? -4.433 3.206 7.805 1.00 96.94 356 LEU A C 1
ATOM 2821 O O . LEU A 1 356 ? -5.217 2.669 8.584 1.00 96.94 356 LEU A O 1
ATOM 2825 N N . GLU A 1 357 ? -4.560 4.486 7.446 1.00 97.75 357 GLU A N 1
ATOM 2826 C CA . GLU A 1 357 ? -5.656 5.315 7.969 1.00 97.75 357 GLU A CA 1
ATOM 2827 C C . GLU A 1 357 ? -7.019 4.832 7.456 1.00 97.75 357 GLU A C 1
ATOM 2829 O O . GLU A 1 357 ? -7.979 4.794 8.224 1.00 97.75 357 GLU A O 1
ATOM 2834 N N . ILE A 1 358 ? -7.108 4.363 6.204 1.00 98.25 358 ILE A N 1
ATOM 2835 C CA . ILE A 1 358 ? -8.309 3.673 5.705 1.00 98.25 358 ILE A CA 1
ATOM 2836 C C . ILE A 1 358 ? -8.578 2.400 6.509 1.00 98.25 358 ILE A C 1
ATOM 2838 O O . ILE A 1 358 ? -9.705 2.182 6.946 1.00 98.25 358 ILE A O 1
ATOM 2842 N N . ALA A 1 359 ? -7.564 1.570 6.748 1.00 98.00 359 ALA A N 1
ATOM 2843 C CA . ALA A 1 359 ? -7.711 0.344 7.525 1.00 98.00 359 ALA A CA 1
ATOM 2844 C C . ALA A 1 359 ? -8.211 0.614 8.948 1.00 98.00 359 ALA A C 1
ATOM 2846 O O . ALA A 1 359 ? -9.068 -0.120 9.443 1.00 98.00 359 ALA A O 1
ATOM 2847 N N . PHE A 1 360 ? -7.717 1.670 9.594 1.00 98.06 360 PHE A N 1
ATOM 2848 C CA . PHE A 1 360 ? -8.197 2.096 10.905 1.00 98.0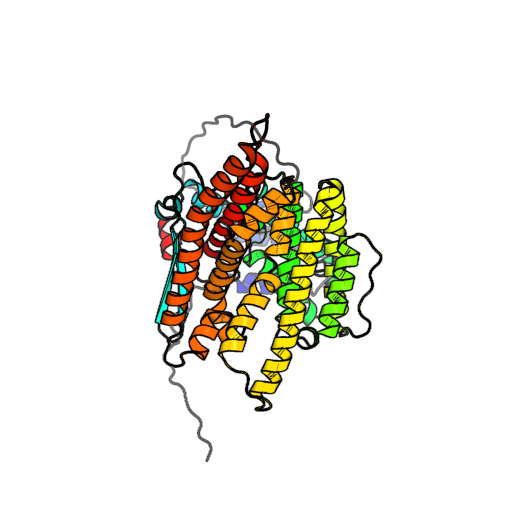6 360 PHE A CA 1
ATOM 2849 C C . PHE A 1 360 ? -9.656 2.531 10.847 1.00 98.06 360 PHE A C 1
ATOM 2851 O O . PHE A 1 360 ? -10.456 2.074 11.660 1.00 98.06 360 PHE A O 1
ATOM 2858 N N . ALA A 1 361 ? -10.027 3.337 9.853 1.00 98.25 361 ALA A N 1
ATOM 2859 C CA . ALA A 1 361 ? -11.401 3.792 9.682 1.00 98.25 361 ALA A CA 1
ATOM 2860 C C . ALA A 1 361 ? -12.379 2.631 9.431 1.00 98.25 361 ALA A C 1
ATOM 2862 O O . ALA A 1 361 ? -13.426 2.557 10.069 1.00 98.25 361 ALA A O 1
ATOM 2863 N N . LEU A 1 362 ? -12.009 1.681 8.568 1.00 98.38 362 LEU A N 1
ATOM 2864 C CA . LEU A 1 362 ? -12.813 0.499 8.236 1.00 98.38 362 LEU A CA 1
ATOM 2865 C C . LEU A 1 362 ? -12.975 -0.487 9.405 1.00 98.38 362 LEU A C 1
ATOM 2867 O O . LEU A 1 362 ? -13.926 -1.266 9.426 1.00 98.38 362 LEU A O 1
ATOM 2871 N N . GLN A 1 363 ? -12.058 -0.461 10.373 1.00 97.50 363 GLN A N 1
ATOM 2872 C CA . GLN A 1 363 ? -12.135 -1.227 11.624 1.00 97.50 363 GLN A CA 1
ATOM 2873 C C . GLN A 1 363 ? -12.704 -0.400 12.790 1.00 97.50 363 GLN A C 1
ATOM 2875 O O . GLN A 1 363 ? -12.739 -0.884 13.920 1.00 97.50 363 GLN A O 1
ATOM 2880 N N . ASN A 1 364 ? -13.141 0.839 12.532 1.00 97.25 364 ASN A N 1
ATOM 2881 C CA . ASN A 1 364 ? -13.616 1.795 13.532 1.00 97.25 364 ASN A CA 1
ATOM 2882 C C . ASN A 1 364 ? -12.619 2.043 14.687 1.00 97.25 364 ASN A C 1
ATOM 2884 O O . ASN A 1 364 ? -12.986 2.158 15.858 1.00 97.25 364 ASN A O 1
ATOM 2888 N N . ILE A 1 365 ? -11.326 2.103 14.362 1.00 97.19 365 ILE A N 1
ATOM 2889 C CA . ILE A 1 365 ? -10.248 2.356 15.318 1.00 97.19 365 ILE A CA 1
ATOM 2890 C C . ILE A 1 365 ? -10.117 3.869 15.515 1.00 97.19 365 ILE A C 1
ATOM 2892 O O . ILE A 1 365 ? -9.509 4.576 14.710 1.00 97.19 365 ILE A O 1
ATOM 2896 N N . SER A 1 366 ? -10.676 4.372 16.616 1.00 95.75 366 SER A N 1
ATOM 2897 C CA . SER A 1 366 ? -10.553 5.774 17.015 1.00 95.75 366 SER A CA 1
ATOM 2898 C C . SER A 1 366 ? -9.454 5.952 18.058 1.00 95.75 366 SER A C 1
ATOM 2900 O O . SER A 1 366 ? -9.632 5.598 19.220 1.00 95.75 366 SER A O 1
ATOM 2902 N N . LEU A 1 367 ? -8.339 6.556 17.646 1.00 94.81 367 LEU A N 1
ATOM 2903 C CA . LEU A 1 367 ? -7.222 6.887 18.528 1.00 94.81 367 LEU A CA 1
ATOM 2904 C C . LEU A 1 367 ? -7.302 8.336 19.010 1.00 94.81 367 LEU A C 1
ATOM 2906 O O . LEU A 1 367 ? -7.516 9.263 18.224 1.00 94.81 367 LEU A O 1
ATOM 2910 N N . THR A 1 368 ? -7.048 8.542 20.296 1.00 93.88 368 THR A N 1
ATOM 2911 C CA . THR A 1 368 ? -6.755 9.860 20.861 1.00 93.88 368 THR A CA 1
ATOM 2912 C C . THR A 1 368 ? -5.431 10.402 20.317 1.00 93.88 368 THR A C 1
ATOM 2914 O O . THR A 1 368 ? -4.568 9.657 19.848 1.00 93.88 368 THR A O 1
ATOM 2917 N N . GLN A 1 369 ? -5.230 11.718 20.431 1.00 93.12 369 GLN A N 1
ATOM 2918 C CA . GLN A 1 369 ? -3.960 12.352 20.063 1.00 93.12 369 GLN A CA 1
ATOM 2919 C C . GLN A 1 369 ? -2.771 11.710 20.796 1.00 93.12 369 GLN A C 1
ATOM 2921 O O . GLN A 1 369 ? -1.746 11.433 20.180 1.00 93.12 369 GLN A O 1
ATOM 2926 N N . LYS A 1 370 ? -2.937 11.394 22.087 1.00 92.19 370 LYS A N 1
ATOM 2927 C CA . LYS A 1 370 ? -1.878 10.780 22.889 1.00 92.19 370 LYS A CA 1
ATOM 2928 C C . LYS A 1 370 ? -1.527 9.366 22.423 1.00 92.19 370 LYS A C 1
ATOM 2930 O O . LYS A 1 370 ? -0.358 9.003 22.409 1.00 92.19 370 LYS A O 1
ATOM 2935 N N . GLU A 1 371 ? -2.514 8.564 22.033 1.00 94.88 371 GLU A N 1
ATOM 2936 C CA . GLU A 1 371 ? -2.264 7.223 21.489 1.00 94.88 371 GLU A CA 1
ATOM 2937 C C . GLU A 1 371 ? -1.561 7.286 20.131 1.00 94.88 371 GLU A C 1
ATOM 2939 O O . GLU A 1 371 ? -0.652 6.498 19.881 1.00 94.88 371 GLU A O 1
ATOM 2944 N N . ARG A 1 372 ? -1.923 8.252 19.276 1.00 94.81 372 ARG A N 1
ATOM 2945 C CA . ARG A 1 372 ? -1.214 8.496 18.009 1.00 94.81 372 ARG A CA 1
ATOM 2946 C C . ARG A 1 372 ? 0.240 8.910 18.241 1.00 94.81 372 ARG A C 1
ATOM 2948 O O . ARG A 1 372 ? 1.120 8.371 17.579 1.00 94.81 372 ARG A O 1
ATOM 2955 N N . GLU A 1 373 ? 0.496 9.794 19.206 1.00 94.69 373 GLU A N 1
ATOM 2956 C CA . GLU A 1 373 ? 1.858 10.151 19.635 1.00 94.69 373 GLU A CA 1
ATOM 2957 C C . GLU A 1 373 ? 2.630 8.924 20.121 1.00 94.69 373 GLU A C 1
ATOM 2959 O O . GLU A 1 373 ? 3.758 8.717 19.701 1.00 94.69 373 GLU A O 1
ATOM 2964 N N . ILE A 1 374 ? 2.013 8.051 20.925 1.00 95.06 374 ILE A N 1
ATOM 2965 C CA . ILE A 1 374 ? 2.659 6.812 21.383 1.00 95.06 374 ILE A CA 1
ATOM 2966 C C . ILE A 1 374 ? 3.044 5.910 20.202 1.00 95.06 374 ILE A C 1
ATOM 2968 O O . ILE A 1 374 ? 4.140 5.347 20.215 1.00 95.06 374 ILE A O 1
ATOM 2972 N N . LEU A 1 375 ? 2.187 5.765 19.185 1.00 95.81 375 LEU A N 1
ATOM 2973 C CA . LEU A 1 375 ? 2.524 4.996 17.980 1.00 95.81 375 LEU A CA 1
ATOM 2974 C C . LEU A 1 375 ? 3.712 5.605 17.217 1.00 95.81 375 LEU A C 1
ATOM 2976 O O . LEU A 1 375 ? 4.567 4.860 16.733 1.00 95.81 375 LEU A O 1
ATOM 2980 N N . GLU A 1 376 ? 3.770 6.934 17.122 1.00 94.31 376 GLU A N 1
ATOM 2981 C CA . GLU A 1 376 ? 4.828 7.668 16.418 1.00 94.31 376 GLU A CA 1
ATOM 2982 C C . GLU A 1 376 ? 6.163 7.647 17.182 1.00 94.31 376 GLU A C 1
ATOM 2984 O O . GLU A 1 376 ? 7.198 7.295 16.610 1.00 94.31 376 GLU A O 1
ATOM 2989 N N . ASP A 1 377 ? 6.131 7.927 18.487 1.00 94.81 377 ASP A N 1
ATOM 2990 C CA . ASP A 1 377 ? 7.290 7.929 19.390 1.00 94.81 377 ASP A CA 1
ATOM 2991 C C . ASP A 1 377 ? 7.925 6.535 19.497 1.00 94.81 377 ASP A C 1
ATOM 2993 O O . ASP A 1 377 ? 9.141 6.399 19.630 1.00 94.81 377 ASP A O 1
ATOM 2997 N N . ASN A 1 378 ? 7.112 5.477 19.397 1.00 94.56 378 ASN A N 1
ATOM 2998 C CA . ASN A 1 378 ? 7.591 4.093 19.334 1.00 94.56 378 ASN A CA 1
ATOM 2999 C C . ASN A 1 378 ? 7.895 3.630 17.900 1.00 94.56 378 ASN A C 1
ATOM 3001 O O . ASN A 1 378 ? 8.195 2.457 17.683 1.00 94.56 378 ASN A O 1
ATOM 3005 N N . HIS A 1 379 ? 7.835 4.531 16.918 1.00 95.50 379 HIS A N 1
ATOM 3006 C CA . HIS A 1 379 ? 8.159 4.282 15.514 1.00 95.50 379 HIS A CA 1
ATOM 3007 C C . HIS A 1 379 ? 7.348 3.156 14.857 1.00 95.50 379 HIS A C 1
ATOM 3009 O O . HIS A 1 379 ? 7.794 2.576 13.868 1.00 95.50 379 HIS A O 1
ATOM 3015 N N . LEU A 1 380 ? 6.157 2.832 15.364 1.00 96.81 380 LEU A N 1
ATOM 3016 C CA . LEU A 1 380 ? 5.385 1.681 14.890 1.00 96.81 380 LEU A CA 1
ATOM 3017 C C . LEU A 1 380 ? 4.871 1.880 13.464 1.00 96.81 380 LEU A C 1
ATOM 3019 O O . LEU A 1 380 ? 4.956 0.957 12.653 1.00 96.81 380 LEU A O 1
ATOM 3023 N N . PHE A 1 381 ? 4.421 3.093 13.126 1.00 94.62 381 PHE A N 1
ATOM 3024 C CA . PHE A 1 381 ? 4.087 3.432 11.742 1.00 94.62 381 PHE A CA 1
ATOM 3025 C C . PHE A 1 381 ? 5.307 3.309 10.837 1.00 94.62 381 PHE A C 1
ATOM 3027 O O . PHE A 1 381 ? 5.237 2.635 9.816 1.00 94.62 381 PHE A O 1
ATOM 3034 N N . ARG A 1 382 ? 6.436 3.918 11.219 1.00 94.31 382 ARG A N 1
ATOM 3035 C CA . ARG A 1 382 ? 7.678 3.857 10.438 1.00 94.31 382 ARG A CA 1
ATOM 3036 C C . ARG A 1 382 ? 8.107 2.412 10.189 1.00 94.31 382 ARG A C 1
ATOM 3038 O O . ARG A 1 382 ? 8.241 2.023 9.044 1.00 94.31 382 ARG A O 1
ATOM 3045 N N . LEU A 1 383 ? 8.224 1.590 11.228 1.00 95.88 383 LEU A N 1
ATOM 3046 C CA . LEU A 1 383 ? 8.661 0.196 11.101 1.00 95.88 383 LEU A CA 1
ATOM 3047 C C . LEU A 1 383 ? 7.744 -0.638 10.195 1.00 95.88 383 LEU A C 1
ATOM 3049 O O . LEU A 1 383 ? 8.237 -1.472 9.436 1.00 95.88 383 LEU A O 1
ATOM 3053 N N . GLY A 1 384 ? 6.427 -0.404 10.244 1.00 95.44 384 GLY A N 1
ATOM 3054 C CA . GLY A 1 384 ? 5.488 -1.043 9.323 1.00 95.44 384 GLY A CA 1
ATOM 3055 C C . GLY A 1 384 ? 5.693 -0.609 7.870 1.00 95.44 384 GLY A C 1
ATOM 3056 O O . GLY A 1 384 ? 5.722 -1.456 6.977 1.00 95.44 384 GLY A O 1
ATOM 3057 N N . LYS A 1 385 ? 5.894 0.695 7.643 1.00 94.69 385 LYS A N 1
ATOM 3058 C CA . LYS A 1 385 ? 6.180 1.271 6.320 1.00 94.69 385 LYS A CA 1
ATOM 3059 C C . LYS A 1 385 ? 7.491 0.753 5.744 1.00 94.69 385 LYS A C 1
ATOM 3061 O O . LYS A 1 385 ? 7.484 0.218 4.640 1.00 94.69 385 LYS A O 1
ATOM 3066 N N . ASP A 1 386 ? 8.571 0.854 6.513 1.00 94.44 386 ASP A N 1
ATOM 3067 C CA . ASP A 1 386 ? 9.912 0.397 6.148 1.00 94.44 386 ASP A CA 1
ATOM 3068 C C . ASP A 1 386 ? 9.857 -1.076 5.737 1.00 94.44 386 ASP A C 1
ATOM 3070 O O . ASP A 1 386 ? 10.298 -1.440 4.652 1.00 94.44 386 ASP A O 1
ATOM 3074 N N . HIS A 1 387 ? 9.214 -1.926 6.544 1.00 95.56 387 HIS A N 1
ATOM 3075 C CA . HIS A 1 387 ? 9.078 -3.338 6.210 1.00 95.56 387 HIS A CA 1
ATOM 3076 C C . HIS A 1 387 ? 8.345 -3.564 4.879 1.00 95.56 387 HIS A C 1
ATOM 3078 O O . HIS A 1 387 ? 8.818 -4.335 4.043 1.00 95.56 387 HIS A O 1
ATOM 3084 N N . ILE A 1 388 ? 7.168 -2.955 4.695 1.00 95.00 388 ILE A N 1
ATOM 3085 C CA . ILE A 1 388 ? 6.346 -3.146 3.490 1.00 95.00 388 ILE A CA 1
ATOM 3086 C C . ILE A 1 388 ? 7.108 -2.673 2.248 1.00 95.00 388 ILE A C 1
ATOM 3088 O O . ILE A 1 388 ? 7.246 -3.438 1.291 1.00 95.00 388 ILE A O 1
ATOM 3092 N N . CYS A 1 389 ? 7.659 -1.457 2.288 1.00 94.62 389 CYS A N 1
ATOM 3093 C CA . CYS A 1 389 ? 8.378 -0.867 1.164 1.00 94.62 389 CYS A CA 1
ATOM 3094 C C . CYS A 1 389 ? 9.671 -1.627 0.846 1.00 94.62 389 CYS A C 1
ATOM 3096 O O . CYS A 1 389 ? 9.885 -1.992 -0.304 1.00 94.62 389 CYS A O 1
ATOM 3098 N N . TYR A 1 390 ? 10.508 -1.941 1.840 1.00 95.62 390 TYR A N 1
ATOM 3099 C CA . TYR A 1 390 ? 11.775 -2.643 1.600 1.00 95.62 390 TYR A CA 1
ATOM 3100 C C . TYR A 1 390 ? 11.557 -4.075 1.114 1.00 95.62 390 TYR A C 1
ATOM 3102 O O . TYR A 1 390 ? 12.321 -4.579 0.290 1.00 95.62 390 TYR A O 1
ATOM 3110 N N . PHE A 1 391 ? 10.505 -4.746 1.594 1.00 95.81 391 PHE A N 1
ATOM 3111 C CA . PHE A 1 391 ? 10.169 -6.064 1.074 1.00 95.81 391 PHE A CA 1
ATOM 3112 C C . PHE A 1 391 ? 9.690 -5.977 -0.376 1.00 95.81 391 PHE A C 1
ATOM 3114 O O . PHE A 1 391 ? 10.137 -6.774 -1.199 1.00 95.81 391 PHE A O 1
ATOM 3121 N N . ASN A 1 392 ? 8.855 -4.988 -0.715 1.00 94.38 392 ASN A N 1
ATOM 3122 C CA . ASN A 1 392 ? 8.468 -4.754 -2.104 1.00 94.38 392 ASN A CA 1
ATOM 3123 C C . ASN A 1 392 ? 9.693 -4.459 -2.987 1.00 94.38 392 ASN A C 1
ATOM 3125 O O . ASN A 1 392 ? 9.823 -5.091 -4.031 1.00 94.38 392 ASN A O 1
ATOM 3129 N N . ASP A 1 393 ? 10.639 -3.634 -2.526 1.00 94.75 393 ASP A N 1
ATOM 3130 C CA . ASP A 1 393 ? 11.876 -3.312 -3.252 1.00 94.75 393 ASP A CA 1
ATOM 3131 C C . ASP A 1 393 ? 12.713 -4.562 -3.569 1.00 94.75 393 ASP A C 1
ATOM 3133 O O . ASP A 1 393 ? 13.271 -4.686 -4.662 1.00 94.75 393 ASP A O 1
ATOM 3137 N N . VAL A 1 394 ? 12.769 -5.536 -2.653 1.00 95.50 394 VAL A N 1
ATOM 3138 C CA . VAL A 1 394 ? 13.429 -6.828 -2.906 1.00 95.50 394 VAL A CA 1
ATOM 3139 C C . VAL A 1 394 ? 12.741 -7.591 -4.034 1.00 95.50 394 VAL A C 1
ATOM 3141 O O . VAL A 1 394 ? 13.409 -8.128 -4.921 1.00 95.50 394 VAL A O 1
ATOM 3144 N N . LEU A 1 395 ? 11.412 -7.652 -4.013 1.00 93.56 395 LEU A N 1
ATOM 3145 C CA . LEU A 1 395 ? 10.632 -8.413 -4.986 1.00 93.56 395 LEU A CA 1
ATOM 3146 C C . LEU A 1 395 ? 10.591 -7.731 -6.360 1.00 93.56 395 LEU A C 1
ATOM 3148 O O . LEU A 1 395 ? 10.616 -8.407 -7.398 1.00 93.56 395 LEU A O 1
ATOM 3152 N N . SER A 1 396 ? 10.544 -6.400 -6.385 1.00 92.31 396 SER A N 1
ATOM 3153 C CA . SER A 1 396 ? 10.462 -5.580 -7.592 1.00 92.31 396 SER A CA 1
ATOM 3154 C C . SER A 1 396 ? 11.821 -5.222 -8.184 1.00 92.31 396 SER A C 1
ATOM 3156 O O . SER A 1 396 ? 11.887 -4.954 -9.385 1.00 92.31 396 SER A O 1
ATOM 3158 N N . GLY A 1 397 ? 12.913 -5.326 -7.420 1.00 93.06 397 GLY A N 1
ATOM 3159 C CA . GLY A 1 397 ? 14.230 -4.817 -7.812 1.00 93.06 397 GLY A CA 1
ATOM 3160 C C . GLY A 1 397 ? 14.740 -5.329 -9.159 1.00 93.06 397 GLY A C 1
ATOM 3161 O O . GLY A 1 397 ? 15.357 -4.584 -9.910 1.00 93.06 397 GLY A O 1
ATOM 3162 N N . SER A 1 398 ? 14.437 -6.575 -9.545 1.00 92.19 398 SER A N 1
ATOM 3163 C CA . SER A 1 398 ? 14.817 -7.088 -10.874 1.00 92.19 398 SER A CA 1
ATOM 3164 C C . SER A 1 398 ? 14.050 -6.417 -12.011 1.00 92.19 398 SER A C 1
ATOM 3166 O O . SER A 1 398 ? 14.628 -6.085 -13.046 1.00 92.19 398 SER A O 1
ATOM 3168 N N . LYS A 1 399 ? 12.738 -6.239 -11.828 1.00 89.62 399 LYS A N 1
ATOM 3169 C CA . LYS A 1 399 ? 11.865 -5.573 -12.795 1.00 89.62 399 LYS A CA 1
ATOM 3170 C C . LYS A 1 399 ? 12.300 -4.116 -12.940 1.00 89.62 399 LYS A C 1
ATOM 3172 O O . LYS A 1 399 ? 12.547 -3.672 -14.054 1.00 89.62 399 LYS A O 1
ATOM 3177 N N . GLU A 1 400 ? 12.465 -3.427 -11.818 1.00 90.25 400 GLU A N 1
ATOM 3178 C CA . GLU A 1 400 ? 12.819 -2.008 -11.768 1.00 90.25 400 GLU A CA 1
ATOM 3179 C C . GLU A 1 400 ? 14.224 -1.754 -12.336 1.00 90.25 400 GLU A C 1
ATOM 3181 O O . GLU A 1 400 ? 14.388 -0.862 -13.167 1.00 90.25 400 GLU A O 1
ATOM 3186 N N . LYS A 1 401 ? 15.198 -2.636 -12.054 1.00 89.94 401 LYS A N 1
ATOM 3187 C CA . LYS A 1 401 ? 16.523 -2.627 -12.705 1.00 89.94 401 LYS A CA 1
ATOM 3188 C C . LYS A 1 401 ? 16.417 -2.691 -14.227 1.00 89.94 401 LYS A C 1
ATOM 3190 O O . LYS A 1 401 ? 17.088 -1.939 -14.926 1.00 89.94 401 LYS A O 1
ATOM 3195 N N . ASN A 1 402 ? 15.589 -3.596 -14.751 1.00 88.81 402 ASN A N 1
ATOM 3196 C CA . ASN A 1 402 ? 15.411 -3.762 -16.197 1.00 88.81 402 ASN A CA 1
ATOM 3197 C C . ASN A 1 402 ? 14.677 -2.574 -16.835 1.00 88.81 402 ASN A C 1
ATOM 3199 O O . ASN A 1 402 ? 14.893 -2.268 -18.007 1.00 88.81 402 ASN A O 1
ATOM 3203 N N . GLU A 1 403 ? 13.811 -1.910 -16.073 1.00 84.31 403 GLU A N 1
ATOM 3204 C CA . GLU A 1 403 ? 13.091 -0.712 -16.505 1.00 84.31 403 GLU A CA 1
ATOM 3205 C C . GLU A 1 403 ? 13.962 0.554 -16.422 1.00 84.31 403 GLU A C 1
ATOM 3207 O O . GLU A 1 403 ? 13.645 1.546 -17.087 1.00 84.31 403 GLU A O 1
ATOM 3212 N N . GLY A 1 404 ? 15.101 0.489 -15.721 1.00 83.06 404 GLY A N 1
ATOM 3213 C CA . GLY A 1 404 ? 15.987 1.625 -15.463 1.00 83.06 404 GLY A CA 1
ATOM 3214 C C . GLY A 1 404 ? 15.398 2.591 -14.437 1.00 83.06 404 GLY A C 1
ATOM 3215 O O . GLY A 1 404 ? 15.588 3.796 -14.565 1.00 83.06 404 GLY A O 1
ATOM 3216 N N . LEU A 1 405 ? 14.613 2.065 -13.496 1.00 82.25 405 LEU A N 1
ATOM 3217 C CA . LEU A 1 405 ? 14.103 2.801 -12.344 1.00 82.25 405 LEU A CA 1
ATOM 3218 C C . LEU A 1 405 ? 15.158 2.749 -11.237 1.00 82.25 405 LEU A C 1
ATOM 3220 O O . LEU A 1 405 ? 15.824 1.727 -11.077 1.00 82.25 405 LEU A O 1
ATOM 3224 N N . HIS A 1 406 ? 15.327 3.848 -10.508 1.00 79.25 406 HIS A N 1
ATOM 3225 C CA . HIS A 1 406 ? 16.402 4.009 -9.520 1.00 79.25 406 HIS A CA 1
ATOM 3226 C C . HIS A 1 406 ? 15.859 4.143 -8.089 1.00 79.25 406 HIS A C 1
ATOM 3228 O O . HIS A 1 406 ? 16.606 4.061 -7.117 1.00 79.25 406 HIS A O 1
ATOM 3234 N N . GLU A 1 407 ? 14.546 4.307 -7.939 1.00 85.25 407 GLU A N 1
ATOM 3235 C CA . GLU A 1 407 ? 13.835 4.496 -6.676 1.00 85.25 407 GLU A CA 1
ATOM 3236 C C . GLU A 1 407 ? 13.548 3.171 -5.954 1.00 85.25 407 GLU A C 1
ATOM 3238 O O . GLU A 1 407 ? 12.425 2.887 -5.546 1.00 85.25 407 GLU A O 1
ATOM 3243 N N . ASN A 1 408 ? 14.595 2.362 -5.785 1.00 91.50 408 ASN A N 1
ATOM 3244 C CA . ASN A 1 408 ? 14.544 1.046 -5.159 1.00 91.50 408 ASN A CA 1
ATOM 3245 C C . ASN A 1 408 ? 15.756 0.846 -4.251 1.00 91.50 408 ASN A C 1
ATOM 3247 O O . ASN A 1 408 ? 16.897 1.026 -4.685 1.00 91.50 408 ASN A O 1
ATOM 3251 N N . LEU A 1 409 ? 15.534 0.410 -3.012 1.00 92.81 409 LEU A N 1
ATOM 3252 C CA . LEU A 1 409 ? 16.607 0.269 -2.033 1.00 92.81 409 LEU A CA 1
ATOM 3253 C C . LEU A 1 409 ? 17.689 -0.748 -2.446 1.00 92.81 409 LEU A C 1
ATOM 3255 O O . LEU A 1 409 ? 18.871 -0.508 -2.202 1.00 92.81 409 LEU A O 1
ATOM 3259 N N . VAL A 1 410 ? 17.330 -1.846 -3.123 1.00 94.50 410 VAL A N 1
ATOM 3260 C CA . VAL A 1 410 ? 18.306 -2.827 -3.642 1.00 94.50 410 VAL A CA 1
ATOM 3261 C C . VAL A 1 410 ? 19.216 -2.178 -4.681 1.00 94.50 410 VAL A C 1
ATOM 3263 O O . VAL A 1 410 ? 20.429 -2.391 -4.663 1.00 94.50 410 VAL A O 1
ATOM 3266 N N . LEU A 1 411 ? 18.645 -1.381 -5.584 1.00 92.25 411 LEU A N 1
ATOM 3267 C CA . LEU A 1 411 ? 19.405 -0.705 -6.638 1.00 92.25 411 LEU A CA 1
ATOM 3268 C C . LEU A 1 411 ? 20.281 0.392 -6.055 1.00 92.25 411 LEU A C 1
ATOM 3270 O O . LEU A 1 411 ? 21.453 0.488 -6.404 1.00 92.25 411 LEU A O 1
ATOM 3274 N N . HIS A 1 412 ? 19.759 1.121 -5.076 1.00 89.06 412 HIS A N 1
ATOM 3275 C CA . HIS A 1 412 ? 20.524 2.119 -4.354 1.00 89.06 412 HIS A CA 1
ATOM 3276 C C . HIS A 1 412 ? 21.741 1.509 -3.639 1.00 89.06 412 HIS A C 1
ATOM 3278 O O . HIS A 1 412 ? 22.847 2.037 -3.726 1.00 89.06 412 HIS A O 1
ATOM 3284 N N . TYR A 1 413 ? 21.584 0.345 -3.003 1.00 91.44 413 TYR A N 1
ATOM 3285 C CA . TYR A 1 413 ? 22.694 -0.399 -2.400 1.00 91.44 413 TYR A CA 1
ATOM 3286 C C . TYR A 1 413 ? 23.797 -0.761 -3.410 1.00 91.44 413 TYR A C 1
ATOM 3288 O O . TYR A 1 413 ? 24.980 -0.752 -3.066 1.00 91.44 413 TYR A O 1
ATOM 3296 N N . MET A 1 414 ? 23.424 -1.067 -4.656 1.00 91.50 414 MET A N 1
ATOM 3297 C CA . MET A 1 414 ? 24.381 -1.316 -5.738 1.00 91.50 414 MET A CA 1
ATOM 3298 C C . MET A 1 414 ? 25.027 -0.025 -6.257 1.00 91.50 414 MET A C 1
ATOM 3300 O O . MET A 1 414 ? 26.197 -0.035 -6.622 1.00 91.50 414 MET A O 1
ATOM 3304 N N . GLU A 1 415 ? 24.298 1.090 -6.283 1.00 87.50 415 GLU A N 1
ATOM 3305 C CA . GLU A 1 415 ? 24.835 2.392 -6.697 1.00 87.50 415 GLU A CA 1
ATOM 3306 C C . GLU A 1 415 ? 25.891 2.913 -5.716 1.00 87.50 415 GLU A C 1
ATOM 3308 O O . GLU A 1 415 ? 26.945 3.388 -6.142 1.00 87.50 415 GLU A O 1
ATOM 3313 N N . ILE A 1 416 ? 25.644 2.790 -4.406 1.00 86.31 416 ILE A N 1
ATOM 3314 C CA . ILE A 1 416 ? 26.594 3.224 -3.368 1.00 86.31 416 ILE A CA 1
ATOM 3315 C C . ILE A 1 416 ? 27.811 2.312 -3.241 1.00 86.31 416 ILE A C 1
ATOM 3317 O O . ILE A 1 416 ? 28.863 2.742 -2.767 1.00 86.31 416 ILE A O 1
ATOM 3321 N N . ASN A 1 417 ? 27.673 1.054 -3.649 1.00 88.88 417 ASN A N 1
ATOM 3322 C CA . ASN A 1 417 ? 28.748 0.080 -3.642 1.00 88.88 417 ASN A CA 1
ATOM 3323 C C . ASN A 1 417 ? 28.739 -0.696 -4.966 1.00 88.88 417 ASN A C 1
ATOM 3325 O O . ASN A 1 417 ? 28.151 -1.775 -5.027 1.00 88.88 417 ASN A O 1
ATOM 3329 N N . PRO A 1 418 ? 29.409 -0.180 -6.016 1.00 89.12 418 PRO A N 1
ATOM 3330 C CA . PRO A 1 418 ? 29.403 -0.794 -7.347 1.00 89.12 418 PRO A CA 1
ATOM 3331 C C . PRO A 1 418 ? 29.941 -2.231 -7.400 1.00 89.12 418 PRO A C 1
ATOM 3333 O O . PRO A 1 418 ? 29.642 -2.967 -8.337 1.00 89.12 418 PRO A O 1
ATOM 3336 N N . GLU A 1 419 ? 30.712 -2.650 -6.391 1.00 94.19 419 GLU A N 1
ATOM 3337 C CA . GLU A 1 419 ? 31.217 -4.023 -6.249 1.00 94.19 419 GLU A CA 1
ATOM 3338 C C . GLU A 1 419 ? 30.158 -4.986 -5.674 1.00 94.19 419 GLU A C 1
ATOM 3340 O O . GLU A 1 419 ? 30.347 -6.207 -5.641 1.00 94.19 419 GLU A O 1
ATOM 3345 N N . LEU A 1 420 ? 29.028 -4.461 -5.191 1.00 94.81 420 LEU A N 1
ATOM 3346 C CA . LEU A 1 420 ? 27.955 -5.245 -4.604 1.00 94.81 420 LEU A CA 1
ATOM 3347 C C . LEU A 1 420 ? 27.131 -5.923 -5.701 1.00 94.81 420 LEU A C 1
ATOM 3349 O O . LEU A 1 420 ? 26.447 -5.294 -6.507 1.00 94.81 420 LEU A O 1
ATOM 3353 N N . THR A 1 421 ? 27.151 -7.254 -5.707 1.00 96.31 421 THR A N 1
ATOM 3354 C CA . THR A 1 421 ? 26.272 -8.034 -6.589 1.00 96.31 421 THR A CA 1
ATOM 3355 C C . THR A 1 421 ? 24.797 -7.811 -6.239 1.00 96.31 421 THR A C 1
ATOM 3357 O O . THR A 1 421 ? 24.459 -7.577 -5.077 1.00 96.31 421 THR A O 1
ATOM 3360 N N . PHE A 1 422 ? 23.894 -7.999 -7.209 1.00 95.19 422 PHE A N 1
ATOM 3361 C CA . PHE A 1 422 ? 22.444 -7.915 -6.971 1.00 95.19 422 PHE A CA 1
ATOM 3362 C C . PHE A 1 422 ? 21.985 -8.843 -5.831 1.00 95.19 422 PHE A C 1
ATOM 3364 O O . PHE A 1 422 ? 21.199 -8.449 -4.976 1.00 95.19 422 PHE A O 1
ATOM 3371 N N . LYS A 1 423 ? 22.536 -10.065 -5.763 1.00 96.62 423 LYS A N 1
ATOM 3372 C CA . LYS A 1 423 ? 22.288 -11.027 -4.675 1.00 96.62 423 LYS A CA 1
ATOM 3373 C C . LYS A 1 423 ? 22.683 -10.460 -3.310 1.00 96.62 423 LYS A C 1
ATOM 3375 O O . LYS A 1 423 ? 21.908 -10.573 -2.369 1.00 96.62 423 LYS A O 1
ATOM 3380 N N . ALA A 1 424 ? 23.871 -9.867 -3.208 1.00 97.12 424 ALA A N 1
ATOM 3381 C CA . ALA A 1 424 ? 24.364 -9.306 -1.954 1.00 97.12 424 ALA A CA 1
ATOM 3382 C C . ALA A 1 424 ? 23.558 -8.069 -1.521 1.00 97.12 424 ALA A C 1
ATOM 3384 O O . ALA A 1 424 ? 23.288 -7.914 -0.333 1.00 97.12 424 ALA A O 1
ATOM 3385 N N . ALA A 1 425 ? 23.116 -7.239 -2.472 1.00 96.31 425 ALA A N 1
ATOM 3386 C CA . ALA A 1 425 ? 22.202 -6.130 -2.209 1.00 96.31 425 ALA A CA 1
ATOM 3387 C C . ALA A 1 425 ? 20.840 -6.626 -1.694 1.00 96.31 425 ALA A C 1
ATOM 3389 O O . ALA A 1 425 ? 20.374 -6.163 -0.656 1.00 96.31 425 ALA A O 1
ATOM 3390 N N . VAL A 1 426 ? 20.250 -7.639 -2.341 1.00 96.38 426 VAL A N 1
ATOM 3391 C CA . VAL A 1 426 ? 19.017 -8.294 -1.867 1.00 96.38 426 VAL A CA 1
ATOM 3392 C C . VAL A 1 426 ? 19.190 -8.867 -0.460 1.00 96.38 426 VAL A C 1
ATOM 3394 O O . VAL A 1 426 ? 18.332 -8.653 0.392 1.00 96.38 426 VAL A O 1
ATOM 3397 N N . ASP A 1 427 ? 20.290 -9.576 -0.191 1.00 96.69 427 ASP A N 1
ATOM 3398 C CA . ASP A 1 427 ? 20.555 -10.152 1.133 1.00 96.69 427 ASP A CA 1
ATOM 3399 C C . ASP A 1 427 ? 20.668 -9.059 2.212 1.00 96.69 427 ASP A C 1
ATOM 3401 O O . ASP A 1 427 ? 20.200 -9.248 3.339 1.00 96.69 427 ASP A O 1
ATOM 3405 N N . ALA A 1 428 ? 21.256 -7.908 1.871 1.00 96.44 428 ALA A N 1
ATOM 3406 C CA . ALA A 1 428 ? 21.389 -6.776 2.777 1.00 96.44 428 ALA A CA 1
ATOM 3407 C C . ALA A 1 428 ? 20.037 -6.105 3.069 1.00 96.44 428 ALA A C 1
ATOM 3409 O O . ALA A 1 428 ? 19.689 -5.947 4.238 1.00 96.44 428 ALA A O 1
ATOM 3410 N N . VAL A 1 429 ? 19.226 -5.821 2.046 1.00 96.00 429 VAL A N 1
ATOM 3411 C CA . VAL A 1 429 ? 17.879 -5.255 2.240 1.00 96.00 429 VAL A CA 1
ATOM 3412 C C . VAL A 1 429 ? 16.968 -6.235 2.987 1.00 96.00 429 VAL A C 1
ATOM 3414 O O . VAL A 1 429 ? 16.247 -5.851 3.902 1.00 96.00 429 VAL A O 1
ATOM 3417 N N . MET A 1 430 ? 17.056 -7.540 2.711 1.00 96.88 430 MET A N 1
ATOM 3418 C CA . MET A 1 430 ? 16.304 -8.547 3.470 1.00 96.88 430 MET A CA 1
ATOM 3419 C C . MET A 1 430 ? 16.703 -8.624 4.945 1.00 96.88 430 MET A C 1
ATOM 3421 O O . MET A 1 430 ? 15.881 -8.989 5.794 1.00 96.88 430 MET A O 1
ATOM 3425 N N . LYS A 1 431 ? 17.957 -8.308 5.280 1.00 96.69 431 LYS A N 1
ATOM 3426 C CA . LYS A 1 431 ? 18.373 -8.173 6.678 1.00 96.69 431 LYS A CA 1
ATOM 3427 C C . LYS A 1 431 ? 17.654 -6.995 7.337 1.00 96.69 431 LYS A C 1
ATOM 3429 O O . LYS A 1 431 ? 17.216 -7.147 8.476 1.00 96.69 431 LYS A O 1
ATOM 3434 N N . GLU A 1 432 ? 17.488 -5.874 6.637 1.00 95.81 432 GLU A N 1
ATOM 3435 C CA . GLU A 1 432 ? 16.724 -4.723 7.133 1.00 95.81 432 GLU A CA 1
ATOM 3436 C C . GLU A 1 432 ? 15.241 -5.057 7.306 1.00 95.81 432 GLU A C 1
ATOM 3438 O O . GLU A 1 432 ? 14.725 -4.882 8.405 1.00 95.81 432 GLU A O 1
ATOM 3443 N N . VAL A 1 433 ? 14.595 -5.671 6.305 1.00 95.81 433 VAL A N 1
ATOM 3444 C CA . VAL A 1 433 ? 13.194 -6.144 6.387 1.00 95.81 433 VAL A CA 1
ATOM 3445 C C . VAL A 1 433 ? 12.964 -6.982 7.650 1.00 95.81 433 VAL A C 1
ATOM 3447 O O . VAL A 1 433 ? 12.071 -6.704 8.450 1.00 95.81 433 VAL A O 1
ATOM 3450 N N . ASN A 1 434 ? 13.814 -7.987 7.880 1.00 96.00 434 ASN A N 1
ATOM 3451 C CA . ASN A 1 434 ? 13.702 -8.853 9.055 1.00 96.00 434 ASN A CA 1
ATOM 3452 C C . ASN A 1 434 ? 14.011 -8.114 10.372 1.00 96.00 434 ASN A C 1
ATOM 3454 O O . ASN A 1 434 ? 13.462 -8.467 11.417 1.00 96.00 434 ASN A O 1
ATOM 3458 N N . THR A 1 435 ? 14.875 -7.096 10.335 1.00 96.00 435 THR A N 1
ATOM 3459 C CA . THR A 1 435 ? 15.169 -6.243 11.496 1.00 96.00 435 THR A CA 1
ATOM 3460 C C . THR A 1 435 ? 13.959 -5.383 11.850 1.00 96.00 435 THR A C 1
ATOM 3462 O O . THR A 1 435 ? 13.574 -5.366 13.015 1.00 96.00 435 THR A O 1
ATOM 3465 N N . CYS A 1 436 ? 13.290 -4.775 10.863 1.00 95.75 436 CYS A N 1
ATOM 3466 C CA . CYS A 1 436 ? 12.051 -4.022 11.069 1.00 95.75 436 CYS A CA 1
ATOM 3467 C C . CYS A 1 436 ? 10.971 -4.891 11.731 1.00 95.75 436 CYS A C 1
ATOM 3469 O O . CYS A 1 436 ? 10.356 -4.468 12.708 1.00 95.75 436 CYS A O 1
ATOM 3471 N N . ALA A 1 437 ? 10.781 -6.131 11.258 1.00 94.62 437 ALA A N 1
ATOM 3472 C CA . ALA A 1 437 ? 9.819 -7.064 11.849 1.00 94.62 437 ALA A CA 1
ATOM 3473 C C . ALA A 1 437 ? 10.152 -7.417 13.309 1.00 94.62 437 ALA A C 1
ATOM 3475 O O . ALA A 1 437 ? 9.250 -7.514 14.141 1.00 94.62 437 ALA A O 1
ATOM 3476 N N . ALA A 1 438 ? 11.432 -7.617 13.638 1.00 94.75 438 ALA A N 1
ATOM 3477 C CA . ALA A 1 438 ? 11.862 -7.906 15.004 1.00 94.75 438 ALA A CA 1
ATOM 3478 C C . ALA A 1 438 ? 11.722 -6.684 15.928 1.00 94.75 438 ALA A C 1
ATOM 3480 O O . ALA A 1 438 ? 11.204 -6.807 17.038 1.00 94.75 438 ALA A O 1
ATOM 3481 N N . GLU A 1 439 ? 12.133 -5.504 15.463 1.00 96.31 439 GLU A N 1
ATOM 3482 C CA . GLU A 1 439 ? 12.050 -4.257 16.224 1.00 96.31 439 GLU A CA 1
ATOM 3483 C C . GLU A 1 439 ? 10.597 -3.853 16.487 1.00 96.31 439 GLU A C 1
ATOM 3485 O O . GLU A 1 439 ? 10.260 -3.492 17.613 1.00 96.31 439 GLU A O 1
ATOM 3490 N N . PHE A 1 440 ? 9.702 -4.022 15.507 1.00 96.56 440 PHE A N 1
ATOM 3491 C CA . PHE A 1 440 ? 8.268 -3.768 15.672 1.00 96.56 440 PHE A CA 1
ATOM 3492 C C . PHE A 1 440 ? 7.679 -4.536 16.867 1.00 96.56 440 PHE A C 1
ATOM 3494 O O . PHE A 1 440 ? 6.847 -4.025 17.615 1.00 96.56 440 PHE A O 1
ATOM 3501 N N . GLN A 1 441 ? 8.145 -5.764 17.096 1.00 94.38 441 GLN A N 1
ATOM 3502 C CA . GLN A 1 441 ? 7.646 -6.642 18.159 1.00 94.38 441 GLN A CA 1
ATOM 3503 C C . GLN A 1 441 ? 8.131 -6.218 19.545 1.00 94.38 441 GLN A C 1
ATOM 3505 O O . GLN A 1 441 ? 7.433 -6.445 20.532 1.00 94.38 441 GLN A O 1
ATOM 3510 N N . ILE A 1 442 ? 9.297 -5.580 19.619 1.00 95.38 442 ILE A N 1
ATOM 3511 C CA . ILE A 1 442 ? 9.798 -4.948 20.841 1.00 95.38 442 ILE A CA 1
ATOM 3512 C C . ILE A 1 442 ? 9.014 -3.655 21.082 1.00 95.38 442 ILE A C 1
ATOM 3514 O O . ILE A 1 442 ? 8.398 -3.486 22.136 1.00 95.38 442 ILE A O 1
ATOM 3518 N N . LYS A 1 443 ? 8.939 -2.789 20.064 1.00 97.12 443 LYS A N 1
ATOM 3519 C CA . LYS A 1 443 ? 8.291 -1.475 20.145 1.00 97.12 443 LYS A CA 1
ATOM 3520 C C . LYS A 1 443 ? 6.804 -1.541 20.452 1.00 97.12 443 LYS A C 1
ATOM 3522 O O . LYS A 1 443 ? 6.292 -0.673 21.153 1.00 97.12 443 LYS A O 1
ATOM 3527 N N . LYS A 1 444 ? 6.103 -2.592 20.022 1.00 95.19 444 LYS A N 1
ATOM 3528 C CA . LYS A 1 444 ? 4.693 -2.756 20.390 1.00 95.19 444 LYS A CA 1
ATOM 3529 C C . LYS A 1 444 ? 4.504 -3.012 21.886 1.00 95.19 444 LYS A C 1
ATOM 3531 O O . LYS A 1 444 ? 3.539 -2.525 22.460 1.00 95.19 444 LYS A O 1
ATOM 3536 N N . GLN A 1 445 ? 5.421 -3.739 22.532 1.00 94.56 445 GLN A N 1
ATOM 3537 C CA . GLN A 1 445 ? 5.365 -3.948 23.983 1.00 94.56 445 GLN A CA 1
ATOM 3538 C C . GLN A 1 445 ? 5.686 -2.651 24.728 1.00 94.56 445 GLN A C 1
ATOM 3540 O O . GLN A 1 445 ? 4.980 -2.302 25.674 1.00 94.56 445 GLN A O 1
ATOM 3545 N N . GLU A 1 446 ? 6.696 -1.909 24.263 1.00 95.62 446 GLU A N 1
ATOM 3546 C CA . GLU A 1 446 ? 7.058 -0.595 24.811 1.00 95.62 446 GLU A CA 1
ATOM 3547 C C . GLU A 1 446 ? 5.886 0.394 24.723 1.00 95.62 446 GLU A C 1
ATOM 3549 O O . GLU A 1 446 ? 5.522 0.989 25.734 1.00 95.62 446 GLU A O 1
ATOM 3554 N N . ALA A 1 447 ? 5.203 0.476 23.577 1.00 94.81 447 ALA A N 1
ATOM 3555 C CA . ALA A 1 447 ? 4.030 1.331 23.392 1.00 94.81 447 ALA A CA 1
ATOM 3556 C C . ALA A 1 447 ? 2.902 1.030 24.399 1.00 94.81 447 ALA A C 1
ATOM 3558 O O . ALA A 1 447 ? 2.331 1.949 24.993 1.00 94.81 447 ALA A O 1
ATOM 3559 N N . ILE A 1 448 ? 2.604 -0.252 24.645 1.00 92.81 448 ILE A N 1
ATOM 3560 C CA . ILE A 1 448 ? 1.587 -0.656 25.629 1.00 92.81 448 ILE A CA 1
ATOM 3561 C C . ILE A 1 448 ? 2.020 -0.310 27.061 1.00 92.81 448 ILE A C 1
ATOM 3563 O O . ILE A 1 448 ? 1.187 0.121 27.862 1.00 92.81 448 ILE A O 1
ATOM 3567 N N . ILE A 1 449 ? 3.303 -0.471 27.397 1.00 93.06 449 ILE A N 1
ATOM 3568 C CA . ILE A 1 449 ? 3.849 -0.078 28.706 1.00 93.06 449 ILE A CA 1
ATOM 3569 C C . ILE A 1 449 ? 3.748 1.442 28.890 1.00 93.06 449 ILE A C 1
ATOM 3571 O O . ILE A 1 449 ? 3.256 1.893 29.924 1.00 93.06 449 ILE A O 1
ATOM 3575 N N . CYS A 1 450 ? 4.133 2.229 27.880 1.00 90.38 450 CYS A N 1
ATOM 3576 C CA . CYS A 1 450 ? 4.033 3.689 27.898 1.00 90.38 450 CYS A CA 1
ATOM 3577 C C . CYS A 1 450 ? 2.593 4.167 28.123 1.00 90.38 450 CYS A C 1
ATOM 3579 O O . CYS A 1 450 ? 2.365 5.064 28.937 1.00 90.38 450 CYS A O 1
ATOM 3581 N N . LEU A 1 451 ? 1.612 3.557 27.447 1.00 89.25 451 LEU A N 1
ATOM 3582 C CA . LEU A 1 451 ? 0.206 3.920 27.629 1.00 89.25 451 LEU A CA 1
ATOM 3583 C C . LEU A 1 451 ? -0.269 3.630 29.060 1.00 89.25 451 LEU A C 1
ATOM 3585 O O . LEU A 1 451 ? -0.907 4.486 29.673 1.00 89.25 451 LEU A O 1
ATOM 3589 N N . LYS A 1 452 ? 0.080 2.463 29.617 1.00 88.81 452 LYS A N 1
ATOM 3590 C CA . LYS A 1 452 ? -0.273 2.096 30.999 1.00 88.81 452 LYS A CA 1
ATOM 3591 C C . LYS A 1 452 ? 0.322 3.070 32.016 1.00 88.81 452 LYS A C 1
ATOM 3593 O O . LYS A 1 452 ? -0.419 3.575 32.854 1.00 88.81 452 LYS A O 1
ATOM 3598 N N . ALA A 1 453 ? 1.608 3.397 31.879 1.00 87.75 453 ALA A N 1
ATOM 3599 C CA . ALA A 1 453 ? 2.292 4.345 32.757 1.00 87.75 453 ALA A CA 1
ATOM 3600 C C . ALA A 1 453 ? 1.659 5.749 32.708 1.00 87.75 453 ALA A C 1
ATOM 3602 O O . ALA A 1 453 ? 1.524 6.407 33.734 1.00 87.75 453 ALA A O 1
ATOM 3603 N N . SER A 1 454 ? 1.184 6.193 31.536 1.00 82.94 454 SER A N 1
ATOM 3604 C CA . SER A 1 454 ? 0.523 7.504 31.383 1.00 82.94 454 SER A CA 1
ATOM 3605 C C . SER A 1 454 ? -0.813 7.638 32.132 1.00 82.94 454 SER A C 1
ATOM 3607 O O . SER A 1 454 ? -1.356 8.736 32.263 1.00 82.94 454 SER A O 1
ATOM 3609 N N . GLY A 1 455 ? -1.362 6.518 32.603 1.00 72.75 455 GLY A N 1
ATOM 3610 C CA . GLY A 1 455 ? -2.610 6.456 33.346 1.00 72.75 455 GLY A CA 1
ATOM 3611 C C . GLY A 1 455 ? -2.485 6.286 34.844 1.00 72.75 455 GLY A C 1
ATOM 3612 O O . GLY A 1 455 ? -3.508 6.357 35.517 1.00 72.75 455 GLY A O 1
ATOM 3613 N N . GLU A 1 456 ? -1.281 6.056 35.367 1.00 61.97 456 GLU A N 1
ATOM 3614 C CA . GLU A 1 456 ? -1.067 5.814 36.800 1.00 61.97 456 GLU A CA 1
ATOM 3615 C C . GLU A 1 456 ? -1.436 7.037 37.663 1.00 61.97 456 GLU A C 1
ATOM 3617 O O . GLU A 1 456 ? -1.709 6.897 38.851 1.00 61.97 456 GLU A O 1
ATOM 3622 N N . GLU A 1 457 ? -1.554 8.222 37.058 1.00 61.69 457 GLU A N 1
ATOM 3623 C CA . GLU A 1 457 ? -2.037 9.450 37.706 1.00 61.69 457 GLU A CA 1
ATOM 3624 C C . GLU A 1 457 ? -3.572 9.624 37.666 1.00 61.69 457 GLU A C 1
ATOM 3626 O O . GLU A 1 457 ? -4.096 10.616 38.176 1.00 61.69 457 GLU A O 1
ATOM 3631 N N . ARG A 1 458 ? -4.326 8.701 37.049 1.00 63.53 458 ARG A N 1
ATOM 3632 C CA . ARG A 1 458 ? -5.786 8.815 36.870 1.00 63.53 458 ARG A CA 1
ATOM 3633 C C . ARG A 1 458 ? -6.554 7.896 37.820 1.00 63.53 458 ARG A C 1
ATOM 3635 O O . ARG A 1 458 ? -6.187 6.750 38.038 1.00 63.53 458 ARG A O 1
ATOM 3642 N N . GLU A 1 459 ? -7.719 8.358 38.283 1.00 72.19 459 GLU A N 1
ATOM 3643 C CA . GLU A 1 459 ? -8.660 7.550 39.084 1.00 72.19 459 GLU A CA 1
ATOM 3644 C C . GLU A 1 459 ? -9.277 6.363 38.314 1.00 72.19 459 GLU A C 1
ATOM 3646 O O . GLU A 1 459 ? -9.879 5.477 38.921 1.00 72.19 459 GLU A O 1
ATOM 3651 N N . LYS A 1 460 ? -9.160 6.331 36.978 1.00 74.25 460 LYS A N 1
ATOM 3652 C CA . LYS A 1 460 ? -9.712 5.271 36.122 1.00 74.25 460 LYS A CA 1
ATOM 3653 C C . LYS A 1 460 ? -8.610 4.592 35.303 1.00 74.25 460 LYS A C 1
ATOM 3655 O O . LYS A 1 460 ? -7.769 5.303 34.750 1.00 74.25 460 LYS A O 1
ATOM 3660 N N . PRO A 1 461 ? -8.648 3.252 35.160 1.00 78.62 461 PRO A N 1
ATOM 3661 C CA . PRO A 1 461 ? -7.699 2.525 34.325 1.00 78.62 461 PRO A CA 1
ATOM 3662 C C . PRO A 1 461 ? -7.786 2.991 32.867 1.00 78.62 461 PRO A C 1
ATOM 3664 O O . PRO A 1 461 ? -8.876 3.253 32.355 1.00 78.62 461 PRO A O 1
ATOM 3667 N N . VAL A 1 462 ? -6.630 3.103 32.208 1.00 83.69 462 VAL A N 1
ATOM 3668 C CA . VAL A 1 462 ? -6.547 3.468 30.786 1.00 83.69 462 VAL A CA 1
ATOM 3669 C C . VAL A 1 462 ? -7.058 2.308 29.956 1.00 83.69 462 VAL A C 1
ATOM 3671 O O . VAL A 1 462 ? -6.584 1.180 30.103 1.00 83.69 462 VAL A O 1
ATOM 3674 N N . ASP A 1 463 ? -8.010 2.594 29.077 1.00 88.62 463 ASP A N 1
ATOM 3675 C CA . ASP A 1 463 ? -8.419 1.641 28.061 1.00 88.62 463 ASP A CA 1
ATOM 3676 C C . ASP A 1 463 ? -7.296 1.495 27.028 1.00 88.62 463 ASP A C 1
ATOM 3678 O O . ASP A 1 463 ? -6.951 2.443 26.329 1.00 88.62 463 ASP A O 1
ATOM 3682 N N . ILE A 1 464 ? -6.693 0.309 26.973 1.00 91.81 464 ILE A N 1
ATOM 3683 C CA . ILE A 1 464 ? -5.614 -0.012 26.032 1.00 91.81 464 ILE A CA 1
ATOM 3684 C C . ILE A 1 464 ? -6.141 -0.628 24.733 1.00 91.81 464 ILE A C 1
ATOM 3686 O O . ILE A 1 464 ? -5.344 -0.909 23.833 1.00 91.81 464 ILE A O 1
ATOM 3690 N N . ALA A 1 465 ? -7.445 -0.908 24.640 1.00 94.06 465 ALA A N 1
ATOM 3691 C CA . ALA A 1 465 ? -8.022 -1.627 23.514 1.00 94.06 465 ALA A CA 1
ATOM 3692 C C . ALA A 1 465 ? -7.869 -0.873 22.180 1.00 94.06 465 ALA A C 1
ATOM 3694 O O . ALA A 1 465 ? -7.447 -1.520 21.214 1.00 94.06 465 ALA A O 1
ATOM 3695 N N . PRO A 1 466 ? -8.100 0.457 22.087 1.00 94.81 466 PRO A N 1
ATOM 3696 C CA . PRO A 1 466 ? -7.929 1.181 20.826 1.00 94.81 466 PRO A CA 1
ATOM 3697 C C . PRO A 1 466 ? -6.486 1.120 20.315 1.00 94.81 466 PRO A C 1
ATOM 3699 O O . PRO A 1 466 ? -6.253 0.714 19.174 1.00 94.81 466 PRO A O 1
ATOM 3702 N N . LEU A 1 467 ? -5.507 1.423 21.177 1.00 95.69 467 LEU A N 1
ATOM 3703 C CA . LEU A 1 467 ? -4.087 1.330 20.829 1.00 95.69 467 LEU A CA 1
ATOM 3704 C C . LEU A 1 467 ? -3.688 -0.099 20.430 1.00 95.69 467 LEU A C 1
ATOM 3706 O O . LEU A 1 467 ? -3.017 -0.290 19.419 1.00 95.69 467 LEU A O 1
ATOM 3710 N N . SER A 1 468 ? -4.123 -1.109 21.187 1.00 95.56 468 SER A N 1
ATOM 3711 C CA . SER A 1 468 ? -3.802 -2.514 20.892 1.00 95.56 468 SER A CA 1
ATOM 3712 C C . SER A 1 468 ? -4.359 -2.948 19.533 1.00 95.56 468 SER A C 1
ATOM 3714 O O . SER A 1 468 ? -3.654 -3.598 18.764 1.00 95.56 468 SER A O 1
ATOM 3716 N N . THR A 1 469 ? -5.585 -2.531 19.207 1.00 95.56 469 THR A N 1
ATOM 3717 C CA . THR A 1 469 ? -6.230 -2.830 17.920 1.00 95.56 469 THR A CA 1
ATOM 3718 C C . THR A 1 469 ? -5.519 -2.117 16.766 1.00 95.56 469 THR A C 1
ATOM 3720 O O . THR A 1 469 ? -5.303 -2.712 15.712 1.00 95.56 469 THR A O 1
ATOM 3723 N N . ALA A 1 470 ? -5.072 -0.869 16.959 1.00 97.19 470 ALA A N 1
ATOM 3724 C CA . ALA A 1 470 ? -4.272 -0.152 15.961 1.00 97.19 470 ALA A CA 1
ATOM 3725 C C . ALA A 1 470 ? -2.935 -0.851 15.676 1.00 97.19 470 ALA A C 1
ATOM 3727 O O . ALA A 1 470 ? -2.566 -1.046 14.518 1.00 97.19 470 ALA A O 1
ATOM 3728 N N . ILE A 1 471 ? -2.229 -1.277 16.727 1.00 96.94 471 ILE A N 1
ATOM 3729 C CA . ILE A 1 471 ? -0.983 -2.048 16.620 1.00 96.94 471 ILE A CA 1
ATOM 3730 C C . ILE A 1 471 ? -1.226 -3.357 15.868 1.00 96.94 471 ILE A C 1
ATOM 3732 O O . ILE A 1 471 ? -0.463 -3.699 14.963 1.00 96.94 471 ILE A O 1
ATOM 3736 N N . GLU A 1 472 ? -2.289 -4.083 16.219 1.00 95.44 472 GLU A N 1
ATOM 3737 C CA . GLU A 1 472 ? -2.658 -5.327 15.549 1.00 95.44 472 GLU A CA 1
ATOM 3738 C C . GLU A 1 472 ? -2.968 -5.100 14.067 1.00 95.44 472 GLU A C 1
ATOM 3740 O O . GLU A 1 472 ? -2.522 -5.886 13.230 1.00 95.44 472 GLU A O 1
ATOM 3745 N N . SER A 1 473 ? -3.665 -4.009 13.740 1.00 96.25 473 SER A N 1
ATOM 3746 C CA . SER A 1 473 ? -3.961 -3.603 12.368 1.00 96.25 473 SER A CA 1
ATOM 3747 C C . SER A 1 473 ? -2.689 -3.293 11.573 1.00 96.25 473 SER A C 1
ATOM 3749 O O . SER A 1 473 ? -2.571 -3.740 10.434 1.00 96.25 473 SER A O 1
ATOM 3751 N N . ILE A 1 474 ? -1.703 -2.595 12.152 1.00 97.12 474 ILE A N 1
ATOM 3752 C CA . ILE A 1 474 ? -0.402 -2.394 11.488 1.00 97.12 474 ILE A CA 1
ATOM 3753 C C . ILE A 1 474 ? 0.285 -3.750 11.274 1.00 97.12 474 ILE A C 1
ATOM 3755 O O . ILE A 1 474 ? 0.729 -4.051 10.172 1.00 97.12 474 ILE A O 1
ATOM 3759 N N . GLU A 1 475 ? 0.314 -4.615 12.290 1.00 95.44 475 GLU A N 1
ATOM 3760 C CA . GLU A 1 475 ? 0.912 -5.952 12.186 1.00 95.44 475 GLU A CA 1
ATOM 3761 C C . GLU A 1 475 ? 0.208 -6.823 11.122 1.00 95.44 475 GLU A C 1
ATOM 3763 O O . GLU A 1 475 ? 0.878 -7.556 10.395 1.00 95.44 475 GLU A O 1
ATOM 3768 N N . ASN A 1 476 ? -1.123 -6.707 10.981 1.00 95.19 476 ASN A N 1
ATOM 3769 C CA . ASN A 1 476 ? -1.905 -7.366 9.925 1.00 95.19 476 ASN A CA 1
ATOM 3770 C C . ASN A 1 476 ? -1.499 -6.862 8.541 1.00 95.19 476 ASN A C 1
ATOM 3772 O O . ASN A 1 476 ? -1.409 -7.659 7.615 1.00 95.19 476 ASN A O 1
ATOM 3776 N N . TRP A 1 477 ? -1.208 -5.570 8.390 1.00 95.88 477 TRP A N 1
ATOM 3777 C CA . TRP A 1 477 ? -0.697 -5.029 7.133 1.00 95.88 477 TRP A CA 1
ATOM 3778 C C . TRP A 1 477 ? 0.679 -5.577 6.770 1.00 95.88 477 TRP A C 1
ATOM 3780 O O . TRP A 1 477 ? 0.880 -6.008 5.636 1.00 95.88 477 TRP A O 1
ATOM 3790 N N . ILE A 1 478 ? 1.603 -5.622 7.732 1.00 95.12 478 ILE A N 1
ATOM 3791 C CA . ILE A 1 478 ? 2.955 -6.145 7.506 1.00 95.12 478 ILE A CA 1
ATOM 3792 C C . ILE A 1 478 ? 2.886 -7.626 7.088 1.00 95.12 478 ILE A C 1
ATOM 3794 O O . ILE A 1 478 ? 3.440 -8.009 6.057 1.00 95.12 478 ILE A O 1
ATOM 3798 N N . GLU A 1 479 ? 2.179 -8.463 7.855 1.00 93.88 479 GLU A N 1
ATOM 3799 C CA . GLU A 1 479 ? 2.050 -9.900 7.567 1.00 93.88 479 GLU A CA 1
ATOM 3800 C C . GLU A 1 479 ? 1.205 -10.165 6.313 1.00 93.88 479 GLU A C 1
ATOM 3802 O O . GLU A 1 479 ? 1.588 -10.971 5.462 1.00 93.88 479 GLU A O 1
ATOM 3807 N N . GLY A 1 480 ? 0.086 -9.458 6.160 1.00 94.25 480 GLY A N 1
ATOM 3808 C CA . GLY A 1 480 ? -0.825 -9.595 5.030 1.00 94.25 480 GLY A CA 1
ATOM 3809 C C . GLY A 1 480 ? -0.179 -9.223 3.699 1.00 94.25 480 GLY A C 1
ATOM 3810 O O . GLY A 1 480 ? -0.372 -9.938 2.718 1.00 94.25 480 GLY A O 1
ATOM 3811 N N . HIS A 1 481 ? 0.666 -8.187 3.674 1.00 94.81 481 HIS A N 1
ATOM 3812 C CA . HIS A 1 481 ? 1.464 -7.836 2.499 1.00 94.81 481 HIS A CA 1
ATOM 3813 C C . HIS A 1 481 ? 2.428 -8.966 2.108 1.00 94.81 481 HIS A C 1
ATOM 3815 O O . HIS A 1 481 ? 2.511 -9.332 0.939 1.00 94.81 481 HIS A O 1
ATOM 3821 N N . VAL A 1 482 ? 3.114 -9.586 3.076 1.00 93.12 482 VAL A N 1
ATOM 3822 C CA . VAL A 1 482 ? 4.023 -10.713 2.793 1.00 93.12 482 VAL A CA 1
ATOM 3823 C C . VAL A 1 482 ? 3.271 -11.935 2.282 1.00 93.12 482 VAL A C 1
ATOM 3825 O O . VAL A 1 482 ? 3.717 -12.581 1.333 1.00 93.12 482 VAL A O 1
ATOM 3828 N N . ILE A 1 483 ? 2.121 -12.246 2.883 1.00 90.44 483 ILE A N 1
ATOM 3829 C CA . ILE A 1 483 ? 1.252 -13.330 2.419 1.00 90.44 483 ILE A CA 1
ATOM 3830 C C . ILE A 1 483 ? 0.804 -13.067 0.983 1.00 90.44 483 ILE A C 1
ATOM 3832 O O . ILE A 1 483 ? 0.899 -13.962 0.144 1.00 90.44 483 ILE A O 1
ATOM 3836 N N . TRP A 1 484 ? 0.331 -11.856 0.699 1.00 92.00 484 TRP A N 1
ATOM 3837 C CA . TRP A 1 484 ? -0.107 -11.458 -0.629 1.00 92.00 484 TRP A CA 1
ATOM 3838 C C . TRP A 1 484 ? 1.010 -11.618 -1.663 1.00 92.00 484 TRP A C 1
ATOM 3840 O O . TRP A 1 484 ? 0.814 -12.311 -2.662 1.00 92.00 484 TRP A O 1
ATOM 3850 N N . GLU A 1 485 ? 2.198 -11.083 -1.387 1.00 90.12 485 GLU A N 1
ATOM 3851 C CA . GLU A 1 485 ? 3.350 -11.192 -2.280 1.00 90.12 485 GLU A CA 1
ATOM 3852 C C . GLU A 1 485 ? 3.717 -12.660 -2.545 1.00 90.12 485 GLU A C 1
ATOM 3854 O O . GLU A 1 485 ? 3.724 -13.112 -3.691 1.00 90.12 485 GLU A O 1
ATOM 3859 N N . VAL A 1 486 ? 3.930 -13.453 -1.489 1.00 84.75 486 VAL A N 1
ATOM 3860 C CA . VAL A 1 486 ? 4.401 -14.845 -1.601 1.00 84.75 486 VAL A CA 1
ATOM 3861 C C . VAL A 1 486 ? 3.351 -15.778 -2.212 1.00 84.75 486 VAL A C 1
ATOM 3863 O O . VAL A 1 486 ? 3.708 -16.709 -2.937 1.00 84.75 486 VAL A O 1
ATOM 3866 N N . LEU A 1 487 ? 2.062 -15.553 -1.942 1.00 81.94 487 LEU A N 1
ATOM 3867 C CA . LEU A 1 487 ? 0.968 -16.392 -2.446 1.00 81.94 487 LEU A CA 1
ATOM 3868 C C . LEU A 1 487 ? 0.358 -15.886 -3.753 1.00 81.94 487 LEU A C 1
ATOM 3870 O O . LEU A 1 487 ? -0.488 -16.571 -4.336 1.00 81.94 487 LEU A O 1
ATOM 3874 N N . SER A 1 488 ? 0.808 -14.748 -4.282 1.00 76.50 488 SER A N 1
ATOM 3875 C CA . SER A 1 488 ? 0.482 -14.314 -5.640 1.00 76.50 488 SER A CA 1
ATOM 3876 C C . SER A 1 488 ? 1.259 -15.161 -6.672 1.00 76.50 488 SER A C 1
ATOM 3878 O O . SER A 1 488 ? 2.122 -14.697 -7.406 1.00 76.50 488 SER A O 1
ATOM 3880 N N . VAL A 1 489 ? 0.929 -16.460 -6.747 1.00 57.56 489 VAL A N 1
ATOM 3881 C CA . VAL A 1 489 ? 1.642 -17.527 -7.494 1.00 57.56 489 VAL A CA 1
ATOM 3882 C C . VAL A 1 489 ? 1.882 -17.209 -8.983 1.00 57.56 489 VAL A C 1
ATOM 3884 O O . VAL A 1 489 ? 2.773 -17.779 -9.607 1.00 57.56 489 VAL A O 1
ATOM 3887 N N . GLU A 1 490 ? 1.089 -16.305 -9.560 1.00 57.09 490 GLU A N 1
ATOM 3888 C CA . GLU A 1 490 ? 1.151 -15.874 -10.966 1.00 57.09 490 GLU A CA 1
ATOM 3889 C C . GLU A 1 490 ? 1.162 -14.336 -11.102 1.00 57.09 490 GLU A C 1
ATOM 3891 O O . GLU A 1 490 ? 0.872 -13.803 -12.173 1.00 57.09 490 GLU A O 1
ATOM 3896 N N . GLY A 1 491 ? 1.444 -13.634 -9.995 1.00 52.34 491 GLY A N 1
ATOM 3897 C CA . GLY A 1 491 ? 1.200 -12.207 -9.790 1.00 52.34 491 GLY A CA 1
ATOM 3898 C C . GLY A 1 491 ? 2.252 -11.242 -10.329 1.00 52.34 491 GLY A C 1
ATOM 3899 O O . GLY A 1 491 ? 2.949 -11.535 -11.302 1.00 52.34 491 GLY A O 1
ATOM 3900 N N . ARG A 1 492 ? 2.349 -10.065 -9.684 1.00 59.41 492 ARG A N 1
ATOM 3901 C CA . ARG A 1 492 ? 3.297 -8.967 -9.996 1.00 59.41 492 ARG A CA 1
ATOM 3902 C C . ARG A 1 492 ? 4.749 -9.474 -10.081 1.00 59.41 492 ARG A C 1
ATOM 3904 O O . ARG A 1 492 ? 5.521 -8.961 -10.889 1.00 59.41 492 ARG A O 1
ATOM 3911 N N . HIS A 1 493 ? 5.068 -10.541 -9.337 1.00 62.62 493 HIS A N 1
ATOM 3912 C CA . HIS A 1 493 ? 6.377 -11.199 -9.274 1.00 62.62 493 HIS A CA 1
ATOM 3913 C C . HIS A 1 493 ? 6.241 -12.709 -9.586 1.00 62.62 493 HIS A C 1
ATOM 3915 O O . HIS A 1 493 ? 6.190 -13.537 -8.676 1.00 62.62 493 HIS A O 1
ATOM 3921 N N . PRO A 1 494 ? 6.171 -13.119 -10.869 1.00 49.00 494 PRO A N 1
ATOM 3922 C CA . PRO A 1 494 ? 5.662 -14.432 -11.303 1.00 49.00 494 PRO A CA 1
ATOM 3923 C C . PRO A 1 494 ? 6.548 -15.663 -10.986 1.00 49.00 494 PRO A C 1
ATOM 3925 O O . PRO A 1 494 ? 6.429 -16.689 -11.653 1.00 49.00 494 PRO A O 1
ATOM 3928 N N . LYS A 1 495 ? 7.464 -15.597 -10.010 1.00 54.31 495 LYS A N 1
ATOM 3929 C CA . LYS A 1 495 ? 8.460 -16.657 -9.734 1.00 54.31 495 LYS A CA 1
ATOM 3930 C C . LYS A 1 495 ? 8.519 -17.151 -8.283 1.00 54.31 495 LYS A C 1
ATOM 3932 O O . LYS A 1 495 ? 9.346 -18.007 -7.979 1.00 54.31 495 LYS A O 1
ATOM 3937 N N . LEU A 1 496 ? 7.633 -16.671 -7.409 1.00 53.91 496 LEU A N 1
ATOM 3938 C CA . LEU A 1 496 ? 7.814 -16.812 -5.961 1.00 53.91 496 LEU A CA 1
ATOM 3939 C C . LEU A 1 496 ? 7.600 -18.218 -5.383 1.00 53.91 496 LEU A C 1
ATOM 3941 O O . LEU A 1 496 ? 8.203 -18.541 -4.361 1.00 53.91 496 LEU A O 1
ATOM 3945 N N . LEU A 1 497 ? 6.834 -19.085 -6.049 1.00 52.47 497 LEU A N 1
ATOM 3946 C CA . LEU A 1 497 ? 6.630 -20.470 -5.617 1.00 52.47 497 LEU A CA 1
ATOM 3947 C C . LEU A 1 497 ? 7.399 -21.440 -6.516 1.00 52.47 497 LEU A C 1
ATOM 3949 O O . LEU A 1 497 ? 7.119 -21.551 -7.710 1.00 52.47 497 LEU A O 1
ATOM 3953 N N . ASP A 1 498 ? 8.353 -22.164 -5.915 1.00 48.53 498 ASP A N 1
ATOM 3954 C CA . ASP A 1 498 ? 9.028 -23.302 -6.546 1.00 48.53 498 ASP A CA 1
ATOM 3955 C C . ASP A 1 498 ? 7.953 -24.255 -7.083 1.00 48.53 498 ASP A C 1
ATOM 3957 O O . ASP A 1 498 ? 7.074 -24.700 -6.342 1.00 48.53 498 ASP A O 1
ATOM 3961 N N . THR A 1 499 ? 8.009 -24.575 -8.374 1.00 49.12 499 THR A N 1
ATOM 3962 C CA . THR A 1 499 ? 7.114 -25.542 -9.022 1.00 49.12 499 THR A CA 1
ATOM 3963 C C . THR A 1 499 ? 7.078 -26.886 -8.291 1.00 49.12 499 THR A C 1
ATOM 3965 O O . THR A 1 499 ? 6.070 -27.578 -8.364 1.00 49.12 499 THR A O 1
ATOM 3968 N N . ARG A 1 500 ? 8.103 -27.223 -7.496 1.00 43.78 500 ARG A N 1
ATOM 3969 C CA . ARG A 1 500 ? 8.101 -28.408 -6.625 1.00 43.78 500 ARG A CA 1
ATOM 3970 C C . ARG A 1 500 ? 7.092 -28.343 -5.477 1.00 43.78 500 ARG A C 1
ATOM 3972 O O . ARG A 1 500 ? 6.550 -29.375 -5.109 1.00 43.78 500 ARG A O 1
ATOM 3979 N N . LEU A 1 501 ? 6.759 -27.158 -4.958 1.00 46.47 501 LEU A N 1
ATOM 3980 C CA . LEU A 1 501 ? 5.630 -27.004 -4.031 1.00 46.47 501 LEU A CA 1
ATOM 3981 C C . LEU A 1 501 ? 4.278 -27.144 -4.742 1.00 46.47 501 LEU A C 1
ATOM 3983 O O . LEU A 1 501 ? 3.281 -27.353 -4.070 1.00 46.47 501 LEU A O 1
ATOM 3987 N N . LYS A 1 502 ? 4.207 -27.070 -6.079 1.00 44.94 502 LYS A N 1
ATOM 3988 C CA . LYS A 1 502 ? 2.993 -27.483 -6.803 1.00 44.94 502 LYS A CA 1
ATOM 3989 C C . LYS A 1 502 ? 2.895 -29.012 -6.894 1.00 44.94 502 LYS A C 1
ATOM 3991 O O . LYS A 1 502 ? 1.798 -29.542 -6.804 1.00 44.94 502 LYS A O 1
ATOM 3996 N N . GLU A 1 503 ? 4.023 -29.715 -7.015 1.00 40.69 503 GLU A N 1
ATOM 3997 C CA . GLU A 1 503 ? 4.073 -31.182 -7.156 1.00 40.69 503 GLU A CA 1
ATOM 3998 C C . GLU A 1 503 ? 3.817 -31.947 -5.849 1.00 40.69 503 GLU A C 1
ATOM 4000 O O . GLU A 1 503 ? 3.325 -33.066 -5.897 1.00 40.69 503 GLU A O 1
ATOM 4005 N N . THR A 1 504 ? 4.090 -31.366 -4.677 1.00 40.97 504 THR A N 1
ATOM 4006 C CA . THR A 1 504 ? 3.764 -32.012 -3.388 1.00 40.97 504 THR A CA 1
ATOM 4007 C C . THR A 1 504 ? 2.278 -31.891 -3.005 1.00 40.97 504 THR A C 1
ATOM 4009 O O . THR A 1 504 ? 1.868 -32.432 -1.980 1.00 40.97 504 THR A O 1
ATOM 4012 N N . PHE A 1 505 ? 1.474 -31.149 -3.776 1.00 37.22 505 PHE A N 1
ATOM 4013 C CA . PHE A 1 505 ? 0.100 -30.767 -3.411 1.00 37.22 505 PHE A CA 1
ATOM 4014 C C . PHE A 1 505 ? -0.984 -31.198 -4.413 1.00 37.22 505 PHE A C 1
ATOM 4016 O O . PHE A 1 505 ? -2.165 -31.063 -4.088 1.00 37.22 505 PHE A O 1
ATOM 4023 N N . VAL A 1 506 ? -0.602 -31.720 -5.583 1.00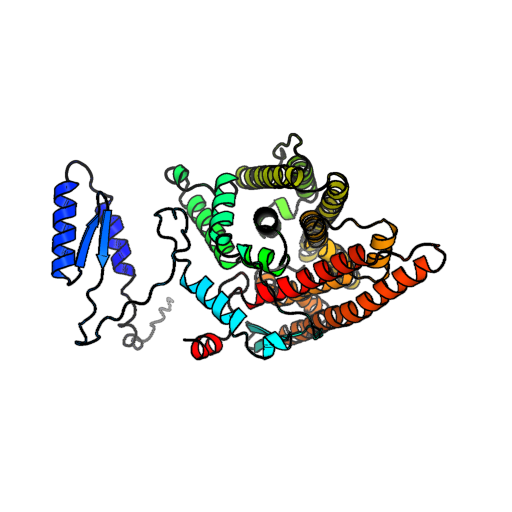 33.91 506 VAL A N 1
ATOM 4024 C CA . VAL A 1 506 ? -1.487 -32.443 -6.520 1.00 33.91 506 VAL A CA 1
ATOM 4025 C C . VAL A 1 506 ? -1.267 -33.932 -6.318 1.00 33.91 506 VAL A C 1
ATOM 4027 O O . VAL A 1 506 ? -2.279 -34.664 -6.252 1.00 33.91 506 VAL A O 1
#

Sequence (506 aa):
MNKSYLLPSKWFNNVKSKFNYINFFKIKASIIEQQNTAEELSMAAIMRDAEKKGFVVHKLDSSLIVSIKKPSDSHFNAKTQNLESLSLSSTPSDGWVVPDRLLNLRQFIKNAPQVYRDRTYPFNLGFIDGVEIKGVCKFVKTPERKIFINPHFFGLENYSVQWLHDMNIVPGPTNTHQLSQDLFCQVQSRVAKMQKTNIALLAAATLPTVGEEALKIASDVNAWLFINDDLLDSRNSDINKNKQLVSEIFDEYLKAIKGEDYALPSNLPDNKGSIILGLLNGLQNIGERLREIVEPSLTKYIYEGFLKYKNGCVTEAGTRTKQADLAEGKSGIDLQISLSLLNATRHHAGSVDFVLEIAFALQNISLTQKEREILEDNHLFRLGKDHICYFNDVLSGSKEKNEGLHENLVLHYMEINPELTFKAAVDAVMKEVNTCAAEFQIKKQEAIICLKASGEEREKPVDIAPLSTAIESIENWIEGHVIWEVLSVEGRHPKLLDTRLKETFV

Foldseek 3Di:
DDDDDDDDDPDPDPPDPDDPPPVVVVVVVVVVPDDDDCPVVVVVVVCVVLVVVQWDWDDDPPDIDTHHDDDDDDDDDDDDDDDDDPDDPDDDPDDDPDPPLVVLVVVCLVCPPVCVVQVKFKWWLQDDPNDTFIDIFHFHDDPPDRQAFAPLLVPLLVVLLVLCCVLLLAPDPVCVVPDDPVSVVVSVVLNVQSSLLSLSLLLRLLQRPFDNLLSNLLSLVSSLLVSVVCQLPPPPHPCVLDLPQLLLLLVQLLCLLCLHDHDHDPPHDPVCRSNSSSSSSSSNVSSVSLVVQFDPVLVVQLSVLSVLLSVLSSLSSNVVNVVVCVVVVNDDDDLVVVVVSLLSSQLRVVSLSNSLSSSCRSVVQDDDPVLVVLCVVLCLSVLLSLLLRLVVLLLCVSVCVVVVHCSGQLNSQCVVPVVQDSSNSSVVSSVVNNVSSVSSVVSLVVSLVVQQVVCPPDPDGDDCVSSNVSSVSSVSSSSSSSCSSLSSCCHPSPRTDDCVVVVVSD

Radius of gyration: 26.89 Å; chains: 1; bounding box: 65×72×90 Å

InterPro domains:
  IPR008949 Isoprenoid synthase domain superfamily [G3DSA:1.10.600.10] (137-490)
  IPR008949 Isoprenoid synthase domain superfamily [SSF48576] (146-486)
  IPR034686 Terpene cyclase-like 2 [PTHR35201] (193-488)

pLDDT: mean 77.42, std 22.72, range [21.98, 98.69]